Protein AF-A0A098EC95-F1 (afdb_monomer_lite)

Radius of gyration: 36.93 Å; chains: 1; bounding box: 69×88×106 Å

InterPro domains:
  IPR003674 Oligosaccharyl transferase, STT3 subunit [PTHR13872] (45-194)
  IPR017937 Thioredoxin, conserved site [PS00194] (518-536)
  IPR036249 Thioredoxin-like superfamily [SSF52833] (517-605)
  IPR054479 AglB-like, core domain [PF22627] (125-190)

Secondary structure (DSSP, 8-state):
-HHHHHS-TTSSTTTHHHHHHHHHHHHHTT--GGGGSSTHHHHHHHHHHHHHHHS---B--EEEEE-TTS-EEEEE-S-B--HHHHHHHHTTS--S---TTS--THHHHHHHHHHHHHHS-TT-EEEE-GGGHHHIIIII---BS--TTT--HHHHHHHHHHHHT--SHHHHHHHHHHSTTEEEEEEETTHHHHHHHHHHHHHS-GGGTT-HHHHHHHH-TT-GGG---EEEEEEEEEEEEEE-TTSSEEEEEEEEEEEEPPPBTTBS--EEEEEEEEEE-S---TTS--GGG--EEEEEEEEEEEEEPTTSSEEEEEEEEHHHHHHHH-EEEE-SS-HHHHHHHHHHT--SSSGGGSGGGTEEEEEEGGGTTSHHHHHHHSTTHHHHHHTT---SHHHH-GGGT-SSEEEEE--STTSEEEEEE----SSGGGS-TTTEEE-TTS-EEEPBPTTSB-SSGGGBTTS-EETTEE-SSPPBPTTSB-SSGGGBTTS-EETTEE-SS-HHHHTT--TTPEEEEE-SS-HHHHHHHHHHHHHHHTT--EEEEETTT-HHHHHHHHHHSTTT--TTS-S-EEEETTT--EEES--S-HHHHHHHHHHHHHHTT-

Structure (mmCIF, N/CA/C/O backbone):
data_AF-A0A098EC95-F1
#
_entry.id   AF-A0A098EC95-F1
#
loop_
_atom_site.group_PDB
_atom_site.id
_atom_site.type_symbol
_atom_site.label_atom_id
_atom_site.label_alt_id
_atom_site.label_comp_id
_atom_site.label_asym_id
_atom_site.label_entity_id
_atom_site.label_seq_id
_atom_site.pdbx_PDB_ins_code
_atom_site.Cartn_x
_atom_site.Cartn_y
_atom_site.Cartn_z
_atom_site.occupancy
_atom_site.B_iso_or_equiv
_atom_site.auth_seq_id
_atom_site.auth_comp_id
_atom_site.auth_asym_id
_atom_site.auth_atom_id
_atom_site.pdbx_PDB_model_num
ATOM 1 N N . MET A 1 1 ? 3.283 31.374 1.671 1.00 26.42 1 MET A N 1
ATOM 2 C CA . MET A 1 1 ? 4.124 32.404 1.015 1.00 26.42 1 MET A CA 1
ATOM 3 C C . MET A 1 1 ? 5.345 31.798 0.310 1.00 26.42 1 MET A C 1
ATOM 5 O O . MET A 1 1 ? 5.615 32.194 -0.808 1.00 26.42 1 MET A O 1
ATOM 9 N N . TRP A 1 2 ? 6.031 30.788 0.863 1.00 29.95 2 TRP A N 1
ATOM 10 C CA . TRP A 1 2 ? 7.160 30.114 0.185 1.00 29.95 2 TRP A CA 1
ATOM 11 C C . TRP A 1 2 ? 6.763 29.289 -1.063 1.00 29.95 2 TRP A C 1
ATOM 13 O O . TRP A 1 2 ? 7.440 29.357 -2.087 1.00 29.95 2 TRP A O 1
ATOM 23 N N . ALA A 1 3 ? 5.600 28.622 -1.044 1.00 30.02 3 ALA A N 1
ATOM 24 C CA . ALA A 1 3 ? 5.023 27.958 -2.227 1.00 30.02 3 ALA A CA 1
ATOM 25 C C . ALA A 1 3 ? 4.704 28.930 -3.387 1.00 30.02 3 ALA A C 1
ATOM 27 O O . ALA A 1 3 ? 4.699 28.532 -4.543 1.00 30.02 3 ALA A O 1
ATOM 28 N N . TYR A 1 4 ? 4.495 30.217 -3.089 1.00 31.95 4 TYR A N 1
ATOM 29 C CA . TYR A 1 4 ? 4.236 31.261 -4.088 1.00 31.95 4 TYR A CA 1
ATOM 30 C C . TYR A 1 4 ? 5.514 31.705 -4.822 1.00 31.95 4 TYR A C 1
ATOM 32 O O . TYR A 1 4 ? 5.440 32.154 -5.959 1.00 31.95 4 TYR A O 1
ATOM 40 N N . TYR A 1 5 ? 6.690 31.552 -4.200 1.00 30.53 5 TYR A N 1
ATOM 41 C CA . TYR A 1 5 ? 7.969 32.013 -4.756 1.00 30.53 5 TYR A CA 1
ATOM 42 C C . TYR A 1 5 ? 8.758 30.937 -5.521 1.00 30.53 5 TYR A C 1
ATOM 44 O O . TYR A 1 5 ? 9.648 31.290 -6.290 1.00 30.53 5 TYR A O 1
ATOM 52 N N . ASN A 1 6 ? 8.452 29.646 -5.330 1.00 33.78 6 ASN A N 1
ATOM 53 C CA . ASN A 1 6 ? 9.268 28.538 -5.857 1.00 33.78 6 ASN A CA 1
ATOM 54 C C . ASN A 1 6 ? 8.557 27.599 -6.849 1.00 33.78 6 ASN A C 1
ATOM 56 O O . ASN A 1 6 ? 9.193 26.688 -7.389 1.00 33.78 6 ASN A O 1
ATOM 60 N N . VAL A 1 7 ? 7.276 27.838 -7.140 1.00 32.69 7 VAL A N 1
ATOM 61 C CA . VAL A 1 7 ? 6.620 27.335 -8.359 1.00 32.69 7 VAL A CA 1
ATOM 62 C C . VAL A 1 7 ? 7.178 28.148 -9.541 1.00 32.69 7 VAL A C 1
ATOM 64 O O . VAL A 1 7 ? 7.424 29.345 -9.368 1.00 32.69 7 VAL A O 1
ATOM 67 N N . PRO A 1 8 ? 7.436 27.557 -10.728 1.00 27.61 8 PRO A N 1
ATOM 68 C CA . PRO A 1 8 ? 7.891 28.312 -11.896 1.00 27.61 8 PRO A CA 1
ATOM 69 C C . PRO A 1 8 ? 7.019 29.559 -12.082 1.00 27.61 8 PRO A C 1
ATOM 71 O O . PRO A 1 8 ? 5.799 29.449 -11.984 1.00 27.61 8 PRO A O 1
ATOM 74 N N . GLN A 1 9 ? 7.625 30.724 -12.348 1.00 28.77 9 GLN A N 1
ATOM 75 C CA . GLN A 1 9 ? 6.986 32.058 -12.381 1.00 28.77 9 GLN A CA 1
ATOM 76 C C . GLN A 1 9 ? 5.722 32.196 -13.266 1.00 28.77 9 GLN A C 1
ATOM 78 O O . GLN A 1 9 ? 5.106 33.252 -13.279 1.00 28.77 9 GLN A O 1
ATOM 83 N N . ARG A 1 10 ? 5.290 31.141 -13.966 1.00 30.95 10 ARG A N 1
ATOM 84 C CA . ARG A 1 10 ? 4.008 31.048 -14.679 1.00 30.95 10 ARG A CA 1
ATOM 85 C C . ARG A 1 10 ? 2.817 30.613 -13.806 1.00 30.95 10 ARG A C 1
ATOM 87 O O . ARG A 1 10 ? 1.692 30.690 -14.272 1.00 30.95 10 ARG A O 1
ATOM 94 N N . GLY A 1 11 ? 3.038 30.188 -12.557 1.00 33.16 11 GLY A N 1
ATOM 95 C CA . GLY A 1 11 ? 1.966 29.789 -11.628 1.00 33.16 11 GLY A CA 1
ATOM 96 C C . GLY A 1 11 ? 1.298 30.936 -10.855 1.00 33.16 11 GLY A C 1
ATOM 97 O O . GLY A 1 11 ? 0.284 30.718 -10.193 1.00 33.16 11 GLY A O 1
ATOM 98 N N . VAL A 1 12 ? 1.846 32.154 -10.922 1.00 31.39 12 VAL A N 1
ATOM 99 C CA . VAL A 1 12 ? 1.314 33.329 -10.204 1.00 31.39 12 VAL A CA 1
ATOM 100 C C . VAL A 1 12 ? 0.078 33.911 -10.904 1.00 31.39 12 VAL A C 1
ATOM 102 O O . VAL A 1 12 ? -0.854 34.350 -10.229 1.00 31.39 12 VAL A O 1
ATOM 105 N N . ASP A 1 13 ? -0.001 33.813 -12.233 1.00 33.66 13 ASP A N 1
ATOM 106 C CA . ASP A 1 13 ? -1.137 34.328 -13.011 1.00 33.66 13 ASP A CA 1
ATOM 107 C C . ASP A 1 13 ? -2.434 33.524 -12.776 1.00 33.66 13 ASP A C 1
ATOM 109 O O . ASP A 1 13 ? -3.543 34.038 -12.917 1.00 33.66 13 ASP A O 1
ATOM 113 N N . SER A 1 14 ? -2.306 32.267 -12.346 1.00 39.53 14 SER A N 1
ATOM 114 C CA . SER A 1 14 ? -3.393 31.287 -12.219 1.00 39.53 14 SER A CA 1
ATOM 115 C C . SER A 1 14 ? -4.128 31.284 -10.871 1.00 39.53 14 SER A C 1
ATOM 117 O O . SER A 1 14 ? -5.242 30.764 -10.800 1.00 39.53 14 SER A O 1
ATOM 119 N N . VAL A 1 15 ? -3.557 31.883 -9.816 1.00 35.09 15 VAL A N 1
ATOM 120 C CA . VAL A 1 15 ? -4.197 32.013 -8.483 1.00 35.09 15 VAL A CA 1
ATOM 121 C C . VAL A 1 15 ? -5.006 33.315 -8.376 1.00 35.09 15 VAL A C 1
ATOM 123 O O . VAL A 1 15 ? -5.907 33.443 -7.542 1.00 35.09 15 VAL A O 1
ATOM 126 N N . LEU A 1 16 ? -4.737 34.272 -9.270 1.00 38.00 16 LEU A N 1
ATOM 127 C CA . LEU A 1 16 ? -5.407 35.569 -9.300 1.00 38.00 16 LEU A CA 1
ATOM 128 C C . LEU A 1 16 ? -6.919 35.445 -9.485 1.00 38.00 16 LEU A C 1
ATOM 130 O O . LEU A 1 16 ? -7.632 36.230 -8.884 1.00 38.00 16 LEU A O 1
ATOM 134 N N . GLY A 1 17 ? -7.432 34.461 -10.231 1.00 39.81 17 GLY A N 1
ATOM 135 C CA . GLY A 1 17 ? -8.877 34.313 -10.462 1.00 39.81 17 GLY A CA 1
ATOM 136 C C . GLY A 1 17 ? -9.678 33.963 -9.200 1.00 39.81 17 GLY A C 1
ATOM 137 O O . GLY A 1 17 ? -10.687 34.602 -8.905 1.00 39.81 17 GLY A O 1
ATOM 138 N N . ILE A 1 18 ? -9.202 32.989 -8.417 1.00 44.09 18 ILE A N 1
ATOM 139 C CA . ILE A 1 18 ? -9.863 32.533 -7.179 1.00 44.09 18 ILE A CA 1
ATOM 140 C C . ILE A 1 18 ? -9.638 33.540 -6.046 1.00 44.09 18 ILE A C 1
ATOM 142 O O . ILE A 1 18 ? -10.574 33.862 -5.314 1.00 44.09 18 ILE A O 1
ATOM 146 N N . ILE A 1 19 ? -8.426 34.101 -5.939 1.00 42.84 19 ILE A N 1
ATOM 147 C CA . ILE A 1 19 ? -8.135 35.182 -4.988 1.00 42.84 19 ILE A CA 1
ATOM 148 C C . ILE A 1 19 ? -8.946 36.432 -5.338 1.00 42.84 19 ILE A C 1
ATOM 150 O O . ILE A 1 19 ? -9.487 37.055 -4.432 1.00 42.84 19 ILE A O 1
ATOM 154 N N . ALA A 1 20 ? -9.094 36.782 -6.619 1.00 42.34 20 ALA A N 1
ATOM 155 C CA . ALA A 1 20 ? -9.920 37.910 -7.040 1.00 42.34 20 ALA A CA 1
ATOM 156 C C . ALA A 1 20 ? -11.394 37.670 -6.717 1.00 42.34 20 ALA A C 1
ATOM 158 O O . ALA A 1 20 ? -12.030 38.579 -6.200 1.00 42.34 20 ALA A O 1
ATOM 159 N N . LEU A 1 21 ? -11.941 36.469 -6.932 1.00 45.75 21 LEU A N 1
ATOM 160 C CA . LEU A 1 21 ? -13.324 36.138 -6.560 1.00 45.75 21 LEU A CA 1
ATOM 161 C C . LEU A 1 21 ? -13.548 36.197 -5.043 1.00 45.75 21 LEU A C 1
ATOM 163 O O . LEU A 1 21 ? -14.474 36.868 -4.588 1.00 45.75 21 LEU A O 1
ATOM 167 N N . GLY A 1 22 ? -12.669 35.571 -4.254 1.00 43.62 22 GLY A N 1
ATOM 168 C CA . GLY A 1 22 ? -12.739 35.605 -2.790 1.00 43.62 22 GLY A CA 1
ATOM 169 C C . GLY A 1 22 ? -12.563 37.016 -2.218 1.00 43.62 22 GLY A C 1
ATOM 170 O O . GLY A 1 22 ? -13.335 37.438 -1.356 1.00 43.62 22 GLY A O 1
ATOM 171 N N . ALA A 1 23 ? -11.608 37.786 -2.747 1.00 45.22 23 ALA A N 1
ATOM 172 C CA . ALA A 1 23 ? -11.392 39.182 -2.373 1.00 45.22 23 ALA A CA 1
ATOM 173 C C . ALA A 1 23 ? -12.564 40.077 -2.797 1.00 45.22 23 ALA A C 1
ATOM 175 O O . ALA A 1 23 ? -12.929 40.979 -2.049 1.00 45.22 23 ALA A O 1
ATOM 176 N N . THR A 1 24 ? -13.190 39.814 -3.948 1.00 47.09 24 THR A N 1
ATOM 177 C CA . THR A 1 24 ? -14.351 40.569 -4.444 1.00 47.09 24 THR A CA 1
ATOM 178 C C . THR A 1 24 ? -15.579 40.329 -3.572 1.00 47.09 24 THR A C 1
ATOM 180 O O . THR A 1 24 ? -16.231 41.290 -3.174 1.00 47.09 24 THR A O 1
ATOM 183 N N . ILE A 1 25 ? -15.862 39.080 -3.189 1.00 48.62 25 ILE A N 1
ATOM 184 C CA . ILE A 1 25 ? -16.968 38.748 -2.274 1.00 48.62 25 ILE A CA 1
ATOM 185 C C . ILE A 1 25 ? -16.727 39.368 -0.888 1.00 48.62 25 ILE A C 1
ATOM 187 O O . ILE A 1 25 ? -17.631 39.989 -0.326 1.00 48.62 25 ILE A O 1
ATOM 191 N N . GLY A 1 26 ? -15.497 39.275 -0.366 1.00 46.22 26 GLY A N 1
ATOM 192 C CA . GLY A 1 26 ? -15.115 39.891 0.909 1.00 46.22 26 GLY A CA 1
ATOM 193 C C . GLY A 1 26 ? -15.191 41.423 0.900 1.00 46.22 26 GLY A C 1
ATOM 194 O O . GLY A 1 26 ? -15.634 42.024 1.877 1.00 46.22 26 GLY A O 1
ATOM 195 N N . LEU A 1 27 ? -14.822 42.065 -0.213 1.00 47.09 27 LEU A N 1
ATOM 196 C CA . LEU A 1 27 ? -14.949 43.513 -0.398 1.00 47.09 27 LEU A CA 1
ATOM 197 C C . LEU A 1 27 ? -16.414 43.946 -0.518 1.00 47.09 27 LEU A C 1
ATOM 199 O O . LEU A 1 27 ? -16.796 44.918 0.125 1.00 47.09 27 LEU A O 1
ATOM 203 N N . ILE A 1 28 ? -17.250 43.227 -1.274 1.00 50.59 28 ILE A N 1
ATOM 204 C CA . ILE A 1 28 ? -18.681 43.545 -1.431 1.00 50.59 28 ILE A CA 1
ATOM 205 C C . ILE A 1 28 ? -19.426 43.445 -0.094 1.00 50.59 28 ILE A C 1
ATOM 207 O O . ILE A 1 28 ? -20.236 44.317 0.216 1.00 50.59 28 ILE A O 1
ATOM 211 N N . ALA A 1 29 ? -19.110 42.443 0.732 1.00 50.59 29 ALA A N 1
ATOM 212 C CA . ALA A 1 29 ? -19.713 42.281 2.056 1.00 50.59 29 ALA A CA 1
ATOM 213 C C . ALA A 1 29 ? -19.315 43.388 3.062 1.00 50.59 29 ALA A C 1
ATOM 215 O O . ALA A 1 29 ? -19.989 43.556 4.077 1.00 50.59 29 ALA A O 1
ATOM 216 N N . GLY A 1 30 ? -18.244 44.150 2.794 1.00 46.75 30 GLY A N 1
ATOM 217 C CA . GLY A 1 30 ? -17.669 45.144 3.712 1.00 46.75 30 GLY A CA 1
ATOM 218 C C . GLY A 1 30 ? -17.781 46.620 3.291 1.00 46.75 30 GLY A C 1
ATOM 219 O O . GLY A 1 30 ? -17.224 47.483 3.975 1.00 46.75 30 GLY A O 1
ATOM 220 N N . ILE A 1 31 ? -18.447 46.959 2.178 1.00 53.03 31 ILE A N 1
ATOM 221 C CA . ILE A 1 31 ? -18.507 48.348 1.674 1.00 53.03 31 ILE A CA 1
ATOM 222 C C . ILE A 1 31 ? -19.542 49.196 2.437 1.00 53.03 31 ILE A C 1
ATOM 224 O O . ILE A 1 31 ? -20.735 48.914 2.426 1.00 53.03 31 ILE A O 1
ATOM 228 N N . ASN A 1 32 ? -19.092 50.320 3.011 1.00 56.31 32 ASN A N 1
ATOM 229 C CA . ASN A 1 32 ? -19.940 51.373 3.587 1.00 56.31 32 ASN A CA 1
ATOM 230 C C . ASN A 1 32 ? -19.911 52.657 2.734 1.00 56.31 32 ASN A C 1
ATOM 232 O O . ASN A 1 32 ? -18.947 52.920 2.019 1.00 56.31 32 ASN A O 1
ATOM 236 N N . ARG A 1 33 ? -20.938 53.518 2.856 1.00 51.50 33 ARG A N 1
ATOM 237 C CA . ARG A 1 33 ? -21.135 54.753 2.049 1.00 51.50 33 ARG A CA 1
ATOM 238 C C . ARG A 1 33 ? -19.922 55.701 1.955 1.00 51.50 33 ARG A C 1
ATOM 240 O O . ARG A 1 33 ? -19.816 56.438 0.983 1.00 51.50 33 ARG A O 1
ATOM 247 N N . LYS A 1 34 ? -18.998 55.691 2.927 1.00 52.47 34 LYS A N 1
ATOM 248 C CA . LYS A 1 34 ? -17.758 56.500 2.897 1.00 52.47 34 LYS A CA 1
ATOM 249 C C . LYS A 1 34 ? -16.693 55.973 1.922 1.00 52.47 34 LYS A C 1
ATOM 251 O O . LYS A 1 34 ? -15.806 56.734 1.551 1.00 52.47 34 LYS A O 1
ATOM 256 N N . SER A 1 35 ? -16.782 54.715 1.491 1.00 49.22 35 SER A N 1
ATOM 257 C CA . SER A 1 35 ? -15.835 54.076 0.566 1.00 49.22 35 SER A CA 1
ATOM 258 C C . SER A 1 35 ? -16.021 54.510 -0.896 1.00 49.22 35 SER A C 1
ATOM 260 O O . SER A 1 35 ? -15.177 54.209 -1.733 1.00 49.22 35 SER A O 1
ATOM 262 N N . LEU A 1 36 ? -17.112 55.223 -1.200 1.00 52.41 36 LEU A N 1
ATOM 263 C CA . LEU A 1 36 ? -17.550 55.586 -2.552 1.00 52.41 36 LEU A CA 1
ATOM 264 C C . LEU A 1 36 ? -17.310 57.064 -2.906 1.00 52.41 36 LEU A C 1
ATOM 266 O O . LEU A 1 36 ? -17.994 57.585 -3.776 1.00 52.41 36 LEU A O 1
ATOM 270 N N . ASN A 1 37 ? -16.361 57.752 -2.259 1.00 49.75 37 ASN A N 1
ATOM 271 C CA . ASN A 1 37 ? -15.982 59.124 -2.625 1.00 49.75 37 ASN A CA 1
ATOM 272 C C . ASN A 1 37 ? -14.479 59.233 -2.932 1.00 49.75 37 ASN A C 1
ATOM 274 O O . ASN A 1 37 ? -13.634 58.857 -2.119 1.00 49.75 37 ASN A O 1
ATOM 278 N N . GLY A 1 38 ? -14.157 59.799 -4.100 1.00 52.62 38 GLY A N 1
ATOM 279 C CA . GLY A 1 38 ? -12.793 60.086 -4.563 1.00 52.62 38 GLY A CA 1
ATOM 280 C C . GLY A 1 38 ? -12.175 59.014 -5.473 1.00 52.62 38 GLY A C 1
ATOM 281 O O . GLY A 1 38 ? -12.795 57.997 -5.776 1.00 52.62 38 GLY A O 1
ATOM 282 N N . LEU A 1 39 ? -10.917 59.242 -5.886 1.00 45.75 39 LEU A N 1
ATOM 283 C CA . LEU A 1 39 ? -10.128 58.446 -6.855 1.00 45.75 39 LEU A CA 1
ATOM 284 C C . LEU A 1 39 ? -10.069 56.922 -6.573 1.00 45.75 39 LEU A C 1
ATOM 286 O O . LEU A 1 39 ? -9.664 56.149 -7.436 1.00 45.75 39 LEU A O 1
ATOM 290 N N . ARG A 1 40 ? -10.497 56.477 -5.382 1.00 42.56 40 ARG A N 1
ATOM 291 C CA . ARG A 1 40 ? -10.625 55.067 -4.974 1.00 42.56 40 ARG A CA 1
ATOM 292 C C . ARG A 1 40 ? -11.797 54.330 -5.641 1.00 42.56 40 ARG A C 1
ATOM 294 O O . ARG A 1 40 ? -11.724 53.114 -5.771 1.00 42.56 40 ARG A O 1
ATOM 301 N N . ILE A 1 41 ? -12.811 55.047 -6.137 1.00 53.69 41 ILE A N 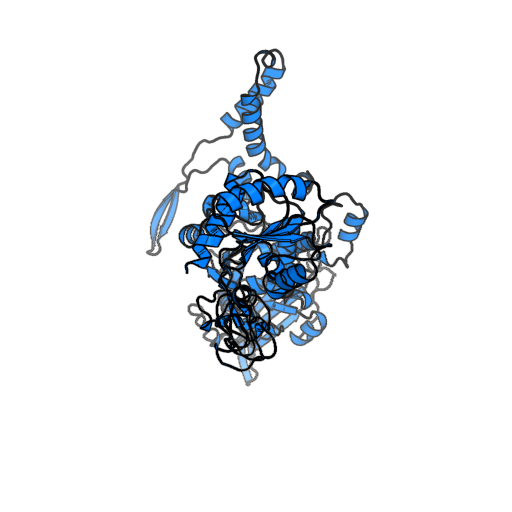1
ATOM 302 C CA . ILE A 1 41 ? -13.944 54.472 -6.891 1.00 53.69 41 ILE A CA 1
ATOM 303 C C . ILE A 1 41 ? -13.461 53.762 -8.162 1.00 53.69 41 ILE A C 1
ATOM 305 O O . ILE A 1 41 ? -13.957 52.691 -8.495 1.00 53.69 41 ILE A O 1
ATOM 309 N N . ILE A 1 42 ? -12.457 54.319 -8.847 1.00 50.81 42 ILE A N 1
ATOM 310 C CA . ILE A 1 42 ? -11.934 53.772 -10.108 1.00 50.81 42 ILE A CA 1
ATOM 311 C C . ILE A 1 42 ? -11.263 52.410 -9.870 1.00 50.81 42 ILE A C 1
ATOM 313 O O . ILE A 1 42 ? -11.473 51.481 -10.645 1.00 50.81 42 ILE A O 1
ATOM 317 N N . GLY A 1 43 ? -10.528 52.258 -8.762 1.00 49.38 43 GLY A N 1
ATOM 318 C CA . GLY A 1 43 ? -9.916 50.983 -8.374 1.00 49.38 43 GLY A CA 1
ATOM 319 C C . GLY A 1 43 ? -10.949 49.920 -7.989 1.00 49.38 43 GLY A C 1
ATOM 320 O O . GLY A 1 43 ? -10.831 48.772 -8.406 1.00 49.38 43 GLY A O 1
ATOM 321 N N . THR A 1 44 ? -12.001 50.299 -7.259 1.00 51.53 44 THR A N 1
ATOM 322 C CA . THR A 1 44 ? -13.087 49.374 -6.891 1.00 51.53 44 THR A CA 1
ATOM 323 C C . THR A 1 44 ? -13.915 48.950 -8.108 1.00 51.53 44 THR A C 1
ATOM 325 O O . THR A 1 44 ? -14.263 47.780 -8.228 1.00 51.53 44 THR A O 1
ATOM 328 N N . ILE A 1 45 ? -14.177 49.864 -9.048 1.00 54.25 45 ILE A N 1
ATOM 329 C CA . ILE A 1 45 ? -14.886 49.562 -10.299 1.00 54.25 45 ILE A CA 1
ATOM 330 C C . ILE A 1 45 ? -14.032 48.672 -11.216 1.00 54.25 45 ILE A C 1
ATOM 332 O O . ILE A 1 45 ? -14.556 47.709 -11.765 1.00 54.25 45 ILE A O 1
ATOM 336 N N . ALA A 1 46 ? -12.723 48.915 -11.337 1.00 52.81 46 ALA A N 1
ATOM 337 C CA . ALA A 1 46 ? -11.834 48.056 -12.125 1.00 52.81 46 ALA A CA 1
ATOM 338 C C . ALA A 1 46 ? -11.799 46.613 -11.586 1.00 52.81 46 ALA A C 1
ATOM 340 O O . ALA A 1 46 ? -11.930 45.669 -12.359 1.00 52.81 46 ALA A O 1
ATOM 341 N N . VAL A 1 47 ? -11.717 46.432 -10.263 1.00 52.72 47 VAL A N 1
ATOM 342 C CA . VAL A 1 47 ? -11.723 45.105 -9.617 1.00 52.72 47 VAL A CA 1
ATOM 343 C C . VAL A 1 47 ? -13.069 44.382 -9.770 1.00 52.72 47 VAL A C 1
ATOM 345 O O . VAL A 1 47 ? -13.083 43.164 -9.906 1.00 52.72 47 VAL A O 1
ATOM 348 N N . LEU A 1 48 ? -14.190 45.110 -9.816 1.00 51.62 48 LEU A N 1
ATOM 349 C CA . LEU A 1 48 ? -15.525 44.536 -10.043 1.00 51.62 48 LEU A CA 1
ATOM 350 C C . LEU A 1 48 ? -15.810 44.203 -11.518 1.00 51.62 48 LEU A C 1
ATOM 352 O O . LEU A 1 48 ? -16.578 43.286 -11.799 1.00 51.62 48 LEU A O 1
ATOM 356 N N . ILE A 1 49 ? -15.205 44.932 -12.461 1.00 52.56 49 ILE A N 1
ATOM 357 C CA . ILE A 1 49 ? -15.424 44.766 -13.906 1.00 52.56 49 ILE A CA 1
ATOM 358 C C . ILE A 1 49 ? -14.550 43.649 -14.498 1.00 52.56 49 ILE A C 1
ATOM 360 O O . ILE A 1 49 ? -14.984 42.961 -15.419 1.00 52.56 49 ILE A O 1
ATOM 364 N N . ILE A 1 50 ? -13.353 43.409 -13.956 1.00 51.50 50 ILE A N 1
ATOM 365 C CA . ILE A 1 50 ? -12.444 42.360 -14.452 1.00 51.50 50 ILE A CA 1
ATOM 366 C C . ILE A 1 50 ? -13.095 40.956 -14.438 1.00 51.50 50 ILE A C 1
ATOM 368 O O . ILE A 1 50 ? -13.030 40.286 -15.465 1.00 51.50 50 ILE A O 1
ATOM 372 N N . PRO A 1 51 ? -13.812 40.507 -13.386 1.00 46.75 51 PRO A N 1
ATOM 373 C CA . PRO A 1 51 ? -14.530 39.228 -13.409 1.00 46.75 51 PRO A CA 1
ATOM 374 C C . PRO A 1 51 ? -15.664 39.170 -14.447 1.00 46.75 51 PRO A C 1
ATOM 376 O O . PRO A 1 51 ? -15.909 38.112 -15.020 1.00 46.75 51 PRO A O 1
ATOM 379 N N . LEU A 1 52 ? -16.330 40.301 -14.714 1.00 45.75 52 LEU A N 1
ATOM 380 C CA . LEU A 1 52 ? -17.458 40.411 -15.653 1.00 45.75 52 LEU A CA 1
ATOM 381 C C . LEU A 1 52 ? -17.035 40.349 -17.130 1.00 45.75 52 LEU A C 1
ATOM 383 O O . LEU A 1 52 ? -17.841 39.955 -17.965 1.00 45.75 52 LEU A O 1
ATOM 387 N N . PHE A 1 53 ? -15.788 40.708 -17.455 1.00 47.41 53 PHE A N 1
ATOM 388 C CA . PHE A 1 53 ? -15.241 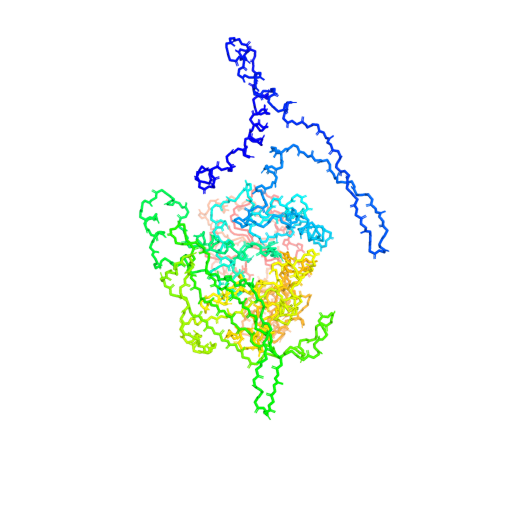40.606 -18.817 1.00 47.41 53 PHE A CA 1
ATOM 389 C C . PHE A 1 53 ? -14.339 39.374 -19.031 1.00 47.41 53 PHE A C 1
ATOM 391 O O . PHE A 1 53 ? -13.971 39.081 -20.168 1.00 47.41 53 PHE A O 1
ATOM 398 N N . VAL A 1 54 ? -13.996 38.633 -17.966 1.00 44.78 54 VAL A N 1
ATOM 399 C CA . VAL A 1 54 ? -13.099 37.454 -18.004 1.00 44.78 54 VAL A CA 1
ATOM 400 C C . VAL A 1 54 ? -13.858 36.107 -17.931 1.00 44.78 54 VAL A C 1
ATOM 402 O O . VAL A 1 54 ? -13.250 35.048 -18.094 1.00 44.78 54 VAL A O 1
ATOM 405 N N . PHE A 1 55 ? -15.192 36.109 -17.809 1.00 46.75 55 PHE A N 1
ATOM 406 C CA . PHE A 1 55 ? -16.051 34.909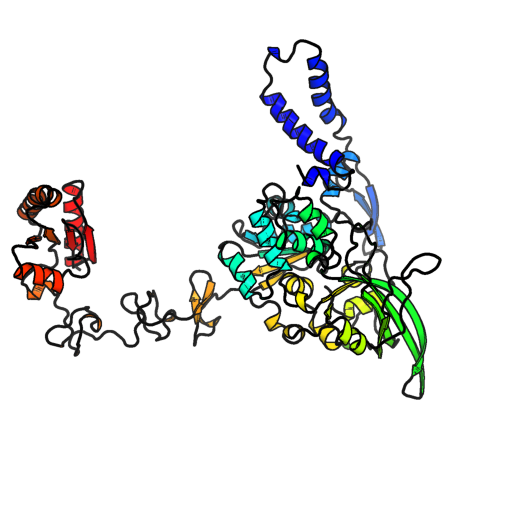 -17.847 1.00 46.75 55 PHE A CA 1
ATOM 407 C C . PHE A 1 55 ? -17.217 35.041 -18.850 1.00 46.75 55 PHE A C 1
ATOM 409 O O . PHE A 1 55 ? -17.769 36.125 -18.997 1.00 46.75 55 PHE A O 1
ATOM 416 N N . PRO A 1 56 ? -17.641 33.953 -19.521 1.00 48.25 56 PRO A N 1
ATOM 417 C CA . PRO A 1 56 ? -17.092 33.497 -20.787 1.00 48.25 56 PRO A CA 1
ATOM 418 C C . PRO A 1 56 ? -18.109 33.669 -21.928 1.00 48.25 56 PRO A C 1
ATOM 420 O O . PRO A 1 56 ? -19.311 33.462 -21.758 1.00 48.25 56 PRO A O 1
ATOM 423 N N . PHE A 1 57 ? -17.621 33.906 -23.143 1.00 38.75 57 PHE A N 1
ATOM 424 C CA . PHE A 1 57 ? -18.339 33.380 -24.298 1.00 38.75 57 PHE A CA 1
ATOM 425 C C . PHE A 1 57 ? -18.158 31.858 -24.283 1.00 38.75 57 PHE A C 1
ATOM 427 O O . PHE A 1 57 ? -17.049 31.357 -24.454 1.00 38.75 57 PHE A O 1
ATOM 434 N N . VAL A 1 58 ? -19.240 31.133 -24.008 1.00 44.09 58 VAL A N 1
ATOM 435 C CA . VAL A 1 58 ? -19.304 29.677 -24.156 1.00 44.09 58 VAL A CA 1
ATOM 436 C C . VAL A 1 58 ? -19.324 29.366 -25.647 1.00 44.09 58 VAL A C 1
ATOM 438 O O . VAL A 1 58 ? -20.291 29.698 -26.331 1.00 44.09 58 VAL A O 1
ATOM 441 N N . PHE A 1 59 ? -18.277 28.719 -26.153 1.00 41.88 59 PHE A N 1
ATOM 442 C CA . PHE A 1 59 ? -18.294 28.144 -27.494 1.00 41.88 59 PHE A CA 1
ATOM 443 C C . PHE A 1 59 ? -18.317 26.620 -27.383 1.00 41.88 59 PHE A C 1
ATOM 445 O O . PHE A 1 59 ? -17.466 26.020 -26.723 1.00 41.88 59 PHE A O 1
ATOM 452 N N . ASN A 1 60 ? -19.301 25.998 -28.030 1.00 42.28 60 ASN A N 1
ATOM 453 C CA . ASN A 1 60 ? -19.327 24.552 -28.214 1.00 42.28 60 ASN A CA 1
ATOM 454 C C . ASN A 1 60 ? -18.340 24.202 -29.327 1.00 42.28 60 ASN A C 1
ATOM 456 O O . ASN A 1 60 ? -18.494 24.665 -30.458 1.00 42.28 60 ASN A O 1
ATOM 460 N N . ILE A 1 61 ? -17.331 23.392 -29.010 1.00 43.56 61 ILE A N 1
ATOM 461 C CA . ILE A 1 61 ? -16.418 22.850 -30.015 1.00 43.56 61 ILE A CA 1
ATOM 462 C C . ILE A 1 61 ? -16.949 21.476 -30.415 1.00 43.56 61 ILE A C 1
ATOM 464 O O . ILE A 1 61 ? -16.940 20.531 -29.624 1.00 43.56 61 ILE A O 1
ATOM 468 N N . THR A 1 62 ? -17.426 21.384 -31.652 1.00 44.22 62 THR A N 1
ATOM 469 C CA . THR A 1 62 ? -17.796 20.123 -32.302 1.00 44.22 62 THR A CA 1
ATOM 470 C C . THR A 1 62 ? -16.640 19.620 -33.149 1.00 44.22 62 THR A C 1
ATOM 472 O O . THR A 1 62 ? -16.127 20.358 -33.990 1.00 44.22 62 THR A O 1
ATOM 475 N N . TYR A 1 63 ? -16.271 18.353 -32.978 1.00 50.38 63 TYR A N 1
ATOM 476 C CA . TYR A 1 63 ? -15.344 17.666 -33.874 1.00 50.38 63 TYR A CA 1
ATOM 477 C C . TYR A 1 63 ? -15.901 16.299 -34.274 1.00 50.38 63 TYR A C 1
ATOM 479 O O . TYR A 1 63 ? -16.675 15.679 -33.544 1.00 50.38 63 TYR A O 1
ATOM 487 N N . ALA A 1 64 ? -15.538 15.843 -35.469 1.00 50.00 64 ALA A N 1
ATOM 488 C CA . ALA A 1 64 ? -15.964 14.551 -35.988 1.00 50.00 64 ALA A CA 1
ATOM 489 C C . ALA A 1 64 ? -14.940 13.468 -35.619 1.00 50.00 64 ALA A C 1
ATOM 491 O O . ALA A 1 64 ? -13.740 13.666 -35.795 1.00 50.00 64 ALA A O 1
ATOM 492 N N . SER A 1 65 ? -15.418 12.324 -35.137 1.00 56.03 65 SER A N 1
ATOM 493 C CA . SER A 1 65 ? -14.644 11.086 -35.006 1.00 56.03 65 SER A CA 1
ATOM 494 C C . SER A 1 65 ? -15.385 9.939 -35.694 1.00 56.03 65 SER A C 1
ATOM 496 O O . SER A 1 65 ? -16.517 10.105 -36.135 1.00 56.03 65 SER A O 1
ATOM 498 N N . THR A 1 66 ? -14.772 8.766 -35.797 1.00 56.81 66 THR A N 1
ATOM 499 C CA . THR A 1 66 ? -15.445 7.528 -36.223 1.00 56.81 66 THR A CA 1
ATOM 500 C C . THR A 1 66 ? -15.631 6.605 -35.027 1.00 56.81 66 THR A C 1
ATOM 502 O O . THR A 1 66 ? -14.719 6.482 -34.210 1.00 56.81 66 THR A O 1
ATOM 505 N N . ASP A 1 67 ? -16.803 5.986 -34.897 1.00 55.31 67 ASP A N 1
ATOM 506 C CA . ASP A 1 67 ? -17.043 4.973 -33.868 1.00 55.31 67 ASP A CA 1
ATOM 507 C C . ASP A 1 67 ? -16.302 3.658 -34.176 1.00 55.31 67 ASP A C 1
ATOM 509 O O . ASP A 1 67 ? -15.689 3.493 -35.233 1.00 55.31 67 ASP A O 1
ATOM 513 N N . ALA A 1 68 ? -16.372 2.699 -33.250 1.00 39.84 68 ALA A N 1
ATOM 514 C CA . ALA A 1 68 ? -15.713 1.396 -33.371 1.00 39.84 68 ALA A CA 1
ATOM 515 C C . ALA A 1 68 ? -16.177 0.559 -34.586 1.00 39.84 68 ALA A C 1
ATOM 517 O O . ALA A 1 68 ? -15.537 -0.436 -34.916 1.00 39.84 68 ALA A O 1
ATOM 518 N N . SER A 1 69 ? -17.262 0.952 -35.265 1.00 44.97 69 SER A N 1
ATOM 519 C CA . SER A 1 69 ? -17.752 0.330 -36.503 1.00 44.97 69 SER A CA 1
ATOM 520 C C . SER A 1 69 ? -17.343 1.089 -37.776 1.00 44.97 69 SER A C 1
ATOM 522 O O . SER A 1 69 ? -17.704 0.687 -38.881 1.00 44.97 69 SER A O 1
ATOM 524 N N . GLY A 1 70 ? -16.577 2.177 -37.637 1.00 51.22 70 GLY A N 1
ATOM 525 C CA . GLY A 1 70 ? -16.106 3.012 -38.741 1.00 51.22 70 GLY A CA 1
ATOM 526 C C . GLY A 1 70 ? -17.111 4.068 -39.206 1.00 51.22 70 GLY A C 1
ATOM 527 O O . GLY A 1 70 ? -16.886 4.703 -40.238 1.00 51.22 70 GLY A O 1
ATOM 528 N N . LYS A 1 71 ? -18.215 4.289 -38.479 1.00 50.19 71 LYS A N 1
ATOM 529 C CA . LYS A 1 71 ? -19.226 5.284 -38.856 1.00 50.19 71 LYS A CA 1
ATOM 530 C C . LYS A 1 71 ? -18.876 6.655 -38.264 1.00 50.19 71 LYS A C 1
ATOM 532 O O . LYS A 1 71 ? -18.550 6.729 -37.080 1.00 50.19 71 LYS A O 1
ATOM 537 N N . PRO A 1 72 ? -18.927 7.752 -39.042 1.00 48.97 72 PRO A N 1
ATOM 538 C CA . PRO A 1 72 ? -18.621 9.079 -38.523 1.00 48.97 72 PRO A CA 1
ATOM 539 C C . PRO A 1 72 ? -19.701 9.556 -37.539 1.00 48.97 72 PRO A C 1
ATOM 541 O O . PRO A 1 72 ? -20.892 9.548 -37.849 1.00 48.97 72 PRO A O 1
ATOM 544 N N . VAL A 1 73 ? -19.261 9.996 -36.364 1.00 49.88 73 VAL A N 1
ATOM 545 C CA . VAL A 1 73 ? -20.048 10.558 -35.262 1.00 49.88 73 VAL A CA 1
ATOM 546 C C . VAL A 1 73 ? -19.473 11.918 -34.873 1.00 49.88 73 VAL A C 1
ATOM 548 O O . VAL A 1 73 ? -18.261 12.120 -34.825 1.00 49.88 73 VAL A O 1
ATOM 551 N N . THR A 1 74 ? -20.348 12.887 -34.620 1.00 44.88 74 THR A N 1
ATOM 552 C CA . THR A 1 74 ? -19.955 14.243 -34.218 1.00 44.88 74 THR A CA 1
ATOM 553 C C . THR A 1 74 ? -20.018 14.351 -32.700 1.00 44.88 74 THR A C 1
ATOM 555 O O . THR A 1 74 ? -21.089 14.184 -32.121 1.00 44.88 74 THR A O 1
ATOM 558 N N . ASN A 1 75 ? -18.884 14.631 -32.059 1.00 49.38 75 ASN A N 1
ATOM 559 C CA . ASN A 1 75 ? -18.802 14.809 -30.614 1.00 49.38 75 ASN A CA 1
ATOM 560 C C . ASN A 1 75 ? -18.810 16.297 -30.276 1.00 49.38 75 ASN A C 1
ATOM 562 O O . ASN A 1 75 ? -18.058 17.083 -30.857 1.00 49.38 75 ASN A O 1
ATOM 566 N N . THR A 1 76 ? -19.636 16.667 -29.304 1.00 42.16 76 THR A N 1
ATOM 567 C CA . THR A 1 76 ? -19.683 18.016 -28.737 1.00 42.16 76 THR A CA 1
ATOM 568 C C . THR A 1 76 ? -19.040 17.959 -27.359 1.00 42.16 76 THR A C 1
ATOM 570 O O . THR A 1 76 ? -19.571 17.302 -26.465 1.00 42.16 76 THR A O 1
ATOM 573 N N . LEU A 1 77 ? -17.892 18.614 -27.177 1.00 42.28 77 LEU A N 1
ATOM 574 C CA . LEU A 1 77 ? -17.306 18.761 -25.841 1.00 42.28 77 LEU A CA 1
ATOM 575 C C . LEU A 1 77 ? -18.111 19.782 -25.026 1.00 42.28 77 LEU A C 1
ATOM 577 O O . LEU A 1 77 ? -18.663 20.734 -25.582 1.00 42.28 77 LEU A O 1
ATOM 581 N N . LEU A 1 78 ? -18.156 19.583 -23.703 1.00 39.34 78 LEU A N 1
ATOM 582 C CA . LEU A 1 78 ? -18.658 20.574 -22.743 1.00 39.34 78 LEU A CA 1
ATOM 583 C C . LEU A 1 78 ? -17.976 21.948 -22.964 1.00 39.34 78 LEU A C 1
ATOM 585 O O . LEU A 1 78 ? -16.859 21.984 -23.483 1.00 39.34 78 LEU A O 1
ATOM 589 N N . PRO A 1 79 ? -18.625 23.068 -22.576 1.00 37.53 79 PRO A N 1
ATOM 590 C CA . PRO A 1 79 ? -18.201 24.436 -22.891 1.00 37.53 79 PRO A CA 1
ATOM 591 C C . PRO A 1 79 ? -16.692 24.679 -22.781 1.00 37.53 79 PRO A C 1
ATOM 593 O O . PRO A 1 79 ? -16.113 24.522 -21.707 1.00 37.53 79 PRO A O 1
ATOM 596 N N . TYR A 1 80 ? -16.058 25.121 -23.871 1.00 38.19 80 TYR A N 1
ATOM 597 C CA . TYR A 1 80 ? -14.665 25.561 -23.839 1.00 38.19 80 TYR A CA 1
ATOM 598 C C . TYR A 1 80 ? -14.580 26.903 -23.098 1.00 38.19 80 TYR A C 1
ATOM 600 O O . TYR A 1 80 ? -15.005 27.940 -23.613 1.00 38.19 80 TYR A O 1
ATOM 608 N N . PHE A 1 81 ? -14.066 26.889 -21.866 1.00 40.00 81 PHE A N 1
ATOM 609 C CA . PHE A 1 81 ? -13.786 28.106 -21.100 1.00 40.00 81 PHE A CA 1
ATOM 610 C C . PHE A 1 81 ? -12.510 28.779 -21.630 1.00 40.00 81 PHE A C 1
ATOM 612 O O . PHE A 1 81 ? -11.585 28.099 -22.073 1.00 40.00 81 PHE A O 1
ATOM 619 N N . SER A 1 82 ? -12.460 30.114 -21.602 1.00 37.97 82 SER A N 1
ATOM 620 C CA . SER A 1 82 ? -11.365 30.924 -22.160 1.00 37.97 82 SER A CA 1
ATOM 621 C C . SER A 1 82 ? -9.963 30.451 -21.707 1.00 37.97 82 SER A C 1
ATOM 623 O O . SER A 1 82 ? -9.832 29.836 -20.646 1.00 37.97 82 SER A O 1
ATOM 625 N N . PRO A 1 83 ? -8.885 30.752 -22.462 1.00 37.28 83 PRO A N 1
ATOM 626 C CA . PRO A 1 83 ? -7.529 30.262 -22.171 1.00 37.28 83 PRO A CA 1
ATOM 627 C C . PRO A 1 83 ? -7.033 30.562 -20.747 1.00 37.28 83 PRO A C 1
ATOM 629 O O . PRO A 1 83 ? -6.261 29.785 -20.195 1.00 37.28 83 PRO A O 1
ATOM 632 N N . LEU A 1 84 ? -7.523 31.648 -20.137 1.00 36.34 84 LEU A N 1
ATOM 633 C CA . LEU A 1 84 ? -7.208 32.041 -18.760 1.00 36.34 84 LEU A CA 1
ATOM 634 C C . LEU A 1 84 ? -7.860 31.119 -17.711 1.00 36.34 84 LEU A C 1
ATOM 636 O O . LEU A 1 84 ? -7.274 30.880 -16.658 1.00 36.34 84 LEU A O 1
ATOM 640 N N . TRP A 1 85 ? -9.030 30.548 -18.016 1.00 34.16 85 TRP A N 1
ATOM 641 C CA . TRP A 1 85 ? -9.698 29.530 -17.195 1.00 34.16 85 TRP A CA 1
ATOM 642 C C . TRP A 1 85 ? -9.115 28.131 -17.392 1.00 34.16 85 TRP A C 1
ATOM 644 O O . TRP A 1 85 ? -9.018 27.360 -16.432 1.00 34.16 85 TRP A O 1
ATOM 654 N N . HIS A 1 86 ? -8.664 27.822 -18.611 1.00 35.50 86 HIS A N 1
ATOM 655 C CA . HIS A 1 86 ? -7.898 26.605 -18.861 1.00 35.50 86 HIS A CA 1
ATOM 656 C C . HIS A 1 86 ? -6.629 26.598 -18.006 1.00 35.50 86 HIS A C 1
ATOM 658 O O . HIS A 1 86 ? -6.464 25.670 -17.235 1.00 35.50 86 HIS A O 1
ATOM 664 N N . SER A 1 87 ? -5.817 27.662 -17.984 1.00 34.78 87 SER A N 1
ATOM 665 C CA . SER A 1 87 ? -4.592 27.702 -17.161 1.00 34.78 87 SER A CA 1
ATOM 666 C C . SER A 1 87 ? -4.809 27.492 -15.652 1.00 34.78 87 SER A C 1
ATOM 668 O O . SER A 1 87 ? -3.979 26.856 -15.000 1.00 34.78 87 SER A O 1
ATOM 670 N N . SER A 1 88 ? -5.926 27.966 -15.089 1.00 34.06 88 SER A N 1
ATOM 671 C CA . SER A 1 88 ? -6.254 27.768 -13.667 1.00 34.06 88 SER A CA 1
ATOM 672 C C . SER A 1 88 ? -6.715 26.345 -13.341 1.00 34.06 88 SER A C 1
ATOM 674 O O . SER A 1 88 ? -6.508 25.885 -12.224 1.00 34.06 88 SER A O 1
ATOM 676 N N . THR A 1 89 ? -7.306 25.635 -14.305 1.00 35.88 89 THR A N 1
ATOM 677 C CA . THR A 1 89 ? -7.721 24.228 -14.152 1.00 35.88 89 THR A CA 1
ATOM 678 C C . THR A 1 89 ? -6.646 23.245 -14.630 1.00 35.88 89 THR A C 1
ATOM 680 O O . THR A 1 89 ? -6.583 22.119 -14.144 1.00 35.88 89 THR A O 1
ATOM 683 N N . THR A 1 90 ? -5.731 23.667 -15.509 1.00 35.16 90 THR A N 1
ATOM 684 C CA . THR A 1 90 ? -4.669 22.823 -16.076 1.00 35.16 90 THR A CA 1
ATOM 685 C C . THR A 1 90 ? -3.356 22.859 -15.293 1.00 35.16 90 THR A C 1
ATOM 687 O O . THR A 1 90 ? -2.558 21.941 -15.447 1.00 35.16 90 THR A O 1
ATOM 690 N N . MET A 1 91 ? -3.107 23.832 -14.406 1.00 33.56 91 MET A N 1
ATOM 691 C CA . MET A 1 91 ? -1.957 23.741 -13.481 1.00 33.56 91 MET A CA 1
ATOM 692 C C . MET A 1 91 ? -2.216 22.870 -12.241 1.00 33.56 91 MET A C 1
ATOM 694 O O . MET A 1 91 ? -1.258 22.482 -11.580 1.00 33.56 91 MET A O 1
ATOM 698 N N . LEU A 1 92 ? -3.462 22.445 -11.991 1.00 39.34 92 LEU A N 1
ATOM 699 C CA . LEU A 1 92 ? -3.741 21.277 -11.138 1.00 39.34 92 LEU A CA 1
ATOM 700 C C . LEU A 1 92 ? -3.472 19.937 -11.860 1.00 39.34 92 LEU A C 1
ATOM 702 O O . LEU A 1 92 ? -3.602 18.877 -11.255 1.00 39.34 92 LEU A O 1
ATOM 706 N N . HIS A 1 93 ? -3.053 19.978 -13.135 1.00 37.47 93 HIS A N 1
ATOM 707 C CA . HIS A 1 93 ? -2.797 18.807 -13.980 1.00 37.47 93 HIS A CA 1
ATOM 708 C C . HIS A 1 93 ? -1.332 18.558 -14.362 1.00 37.47 93 HIS A C 1
ATOM 710 O O . HIS A 1 93 ? -1.057 17.516 -14.949 1.00 37.47 93 HIS A O 1
ATOM 716 N N . GLN A 1 94 ? -0.381 19.443 -14.052 1.00 33.81 94 GLN A N 1
ATOM 717 C CA . GLN A 1 94 ? 0.982 19.325 -14.589 1.00 33.81 94 GLN A CA 1
ATOM 718 C C . GLN A 1 94 ? 2.035 19.116 -13.500 1.00 33.81 94 GLN A C 1
ATOM 720 O O . GLN A 1 94 ? 2.607 20.059 -12.955 1.00 33.81 94 GLN A O 1
ATOM 725 N N . GLY A 1 95 ? 2.348 17.847 -13.236 1.00 33.06 95 GLY A N 1
ATOM 726 C CA . GLY A 1 95 ? 3.680 17.476 -12.782 1.00 33.06 95 GLY A CA 1
ATOM 727 C C . GLY A 1 95 ? 4.637 17.523 -13.971 1.00 33.06 95 GLY A C 1
ATOM 728 O O . GLY A 1 95 ? 4.640 16.604 -14.768 1.00 33.06 95 GLY A O 1
ATOM 729 N N . GLY A 1 96 ? 5.404 18.604 -14.094 1.00 29.14 96 GLY A N 1
ATOM 730 C CA . GLY A 1 96 ? 6.790 18.607 -14.585 1.00 29.14 96 GLY A CA 1
ATOM 731 C C . GLY A 1 96 ? 7.160 18.217 -16.023 1.00 29.14 96 GLY A C 1
ATOM 732 O O . GLY A 1 96 ? 8.113 18.819 -16.505 1.00 29.14 96 GLY A O 1
ATOM 733 N N . ASP A 1 97 ? 6.474 17.309 -16.719 1.00 35.25 97 ASP A N 1
ATOM 734 C CA . ASP A 1 97 ? 6.994 16.728 -17.967 1.00 35.25 97 ASP A CA 1
ATOM 735 C C . ASP A 1 97 ? 6.046 16.955 -19.155 1.00 35.25 97 ASP A C 1
ATOM 737 O O . ASP A 1 97 ? 4.841 16.716 -19.104 1.00 35.25 97 ASP A O 1
ATOM 741 N N . GLY A 1 98 ? 6.604 17.540 -20.217 1.00 34.00 98 GLY A N 1
ATOM 742 C CA . GLY A 1 98 ? 5.887 18.225 -21.294 1.00 34.00 98 GLY A CA 1
ATOM 743 C C . GLY A 1 98 ? 5.272 17.338 -22.373 1.00 34.00 98 GLY A C 1
ATOM 744 O O . GLY A 1 98 ? 5.481 17.634 -23.549 1.00 34.00 98 GLY A O 1
ATOM 745 N N . ASP A 1 99 ? 4.503 16.313 -22.008 1.00 36.94 99 ASP A N 1
ATOM 746 C CA . ASP A 1 99 ? 3.789 15.495 -22.992 1.00 36.94 99 ASP A CA 1
ATOM 747 C C . ASP A 1 99 ? 2.311 15.909 -23.123 1.00 36.94 99 ASP A C 1
ATOM 749 O O . ASP A 1 99 ? 1.487 15.743 -22.223 1.00 36.94 99 ASP A O 1
ATOM 753 N N . TRP A 1 100 ? 1.982 16.525 -24.260 1.00 36.53 100 TRP A N 1
ATOM 754 C CA . TRP A 1 100 ? 0.742 17.275 -24.506 1.00 36.53 100 TRP A CA 1
ATOM 755 C C . TRP A 1 100 ? -0.442 16.419 -24.995 1.00 36.53 100 TRP A C 1
ATOM 757 O O . TRP A 1 100 ? -1.473 16.974 -25.371 1.00 36.53 100 TRP A O 1
ATOM 767 N N . ASN A 1 101 ? -0.324 15.085 -24.993 1.00 36.53 101 ASN A N 1
ATOM 768 C CA . ASN A 1 101 ? -1.292 14.191 -25.650 1.00 36.53 101 ASN A CA 1
ATOM 769 C C . ASN A 1 101 ? -2.104 13.274 -24.720 1.00 36.53 101 ASN A C 1
ATOM 771 O O . ASN A 1 101 ? -2.989 12.561 -25.194 1.00 36.53 101 ASN A O 1
ATOM 775 N N . ILE A 1 102 ? -1.875 13.302 -23.406 1.00 41.31 102 ILE A N 1
ATOM 776 C CA . ILE A 1 102 ? -2.705 12.557 -22.452 1.00 41.31 102 ILE A CA 1
ATOM 777 C C . ILE A 1 102 ? -3.824 13.498 -21.995 1.00 41.31 102 ILE A C 1
ATOM 779 O O . ILE A 1 102 ? -3.599 14.394 -21.185 1.00 41.31 102 ILE A O 1
ATOM 783 N N . GLY A 1 103 ? -5.021 13.341 -22.575 1.00 43.81 103 GLY A N 1
ATOM 784 C CA . GLY A 1 103 ? -6.200 14.160 -22.266 1.00 43.81 103 GLY A CA 1
ATOM 785 C C . GLY A 1 103 ? -6.370 14.370 -20.760 1.00 43.81 103 GLY A C 1
ATOM 786 O O . GLY A 1 103 ? -6.141 13.432 -20.000 1.00 43.81 103 GLY A O 1
ATOM 787 N N . SER A 1 104 ? -6.714 15.606 -20.364 1.00 52.94 104 SER A N 1
ATOM 788 C CA . SER A 1 104 ? -6.797 16.125 -18.985 1.00 52.94 104 SER A CA 1
ATOM 789 C C . SER A 1 104 ? -6.809 15.023 -17.928 1.00 52.94 104 SER A C 1
ATOM 791 O O . SER A 1 104 ? -7.767 14.251 -17.898 1.00 52.94 104 SER A O 1
ATOM 793 N N . GLY A 1 105 ? -5.782 14.949 -17.069 1.00 59.38 105 GLY A N 1
ATOM 794 C CA . GLY A 1 105 ? -5.580 13.850 -16.110 1.00 59.38 105 GLY A CA 1
ATOM 795 C C . GLY A 1 105 ? -6.825 13.456 -15.302 1.00 59.38 105 GLY A C 1
ATOM 796 O O . GLY A 1 105 ? -6.947 12.312 -14.885 1.00 59.38 105 GLY A O 1
ATOM 797 N N . ILE A 1 106 ? -7.800 14.358 -15.164 1.00 64.50 106 ILE A N 1
ATOM 798 C CA . ILE A 1 106 ? -9.095 14.114 -14.538 1.00 64.50 106 ILE A CA 1
ATOM 799 C C . ILE A 1 106 ? -9.885 13.009 -15.247 1.00 64.50 106 ILE A C 1
ATOM 801 O O . ILE A 1 106 ? -10.514 12.209 -14.573 1.00 64.50 106 ILE A O 1
ATOM 805 N N . ASN A 1 107 ? -9.795 12.872 -16.573 1.00 71.75 107 ASN A N 1
ATOM 806 C CA . ASN A 1 107 ? -10.471 11.812 -17.330 1.00 71.75 107 ASN A CA 1
ATOM 807 C C . ASN A 1 107 ? -10.016 10.417 -16.884 1.00 71.75 107 ASN A C 1
ATOM 809 O O . ASN A 1 107 ? -10.827 9.498 -16.817 1.00 71.75 107 ASN A O 1
ATOM 813 N N . TRP A 1 108 ? -8.741 10.280 -16.514 1.00 78.19 108 TRP A N 1
ATOM 814 C CA . TRP A 1 108 ? -8.172 9.046 -15.967 1.00 78.19 108 TRP A CA 1
ATOM 815 C C . TRP A 1 108 ? -8.487 8.850 -14.481 1.00 78.19 108 TRP A C 1
ATOM 817 O O . TRP A 1 108 ? -8.374 7.747 -13.960 1.00 78.19 108 TRP A O 1
ATOM 827 N N . TRP A 1 109 ? -8.901 9.900 -13.776 1.00 83.56 109 TRP A N 1
ATOM 828 C CA . TRP A 1 109 ? -9.307 9.824 -12.374 1.00 83.56 109 TRP A CA 1
ATOM 829 C C . TRP A 1 109 ? -10.810 9.576 -12.209 1.00 83.56 109 TRP A C 1
ATOM 831 O O . TRP A 1 109 ? -11.207 8.844 -11.302 1.00 83.56 109 TRP A O 1
ATOM 841 N N . MET A 1 110 ? -11.647 10.132 -13.092 1.00 82.12 110 MET A N 1
ATOM 842 C CA . MET A 1 110 ? -13.108 10.129 -12.963 1.00 82.12 110 MET A CA 1
ATOM 843 C C . MET A 1 110 ? -13.715 8.739 -12.739 1.00 82.12 110 MET A C 1
ATOM 845 O O . MET A 1 110 ? -14.492 8.619 -11.791 1.00 82.12 110 MET A O 1
ATOM 849 N N . PRO A 1 111 ? -13.360 7.683 -13.502 1.00 85.25 111 PRO A N 1
ATOM 850 C CA . PRO A 1 111 ? -13.918 6.352 -13.265 1.00 85.25 111 PRO A CA 1
ATOM 851 C C . PRO A 1 111 ? -13.619 5.827 -11.856 1.00 85.25 111 PRO A C 1
ATOM 853 O O . PRO A 1 111 ? -14.488 5.247 -11.212 1.00 85.25 111 PRO A O 1
ATOM 856 N N . GLY A 1 112 ? -12.405 6.071 -11.349 1.00 88.19 112 GLY A N 1
ATOM 857 C CA . GLY A 1 112 ? -12.025 5.664 -9.997 1.00 88.19 112 GLY A CA 1
ATOM 858 C C . GLY A 1 112 ? -12.730 6.478 -8.918 1.00 88.19 112 GLY A C 1
ATOM 859 O O . GLY A 1 112 ? -13.193 5.908 -7.936 1.00 88.19 112 GLY A O 1
ATOM 860 N N . LEU A 1 113 ? -12.883 7.790 -9.112 1.00 87.50 113 LEU A N 1
ATOM 861 C CA . LEU A 1 113 ? -13.609 8.654 -8.175 1.00 87.50 113 LEU A CA 1
ATOM 862 C C . LEU A 1 113 ? -15.104 8.302 -8.103 1.00 87.50 113 LEU A C 1
ATOM 864 O O . LEU A 1 113 ? -15.664 8.277 -7.008 1.00 87.50 113 LEU A O 1
ATOM 868 N N . GLN A 1 114 ? -15.734 7.994 -9.242 1.00 86.69 114 GLN A N 1
ATOM 869 C CA . GLN A 1 114 ? -17.130 7.543 -9.312 1.00 86.69 114 GLN A CA 1
ATOM 870 C C . GLN A 1 114 ? -17.315 6.192 -8.626 1.00 86.69 114 GLN A C 1
ATOM 872 O O . GLN A 1 114 ? -18.143 6.078 -7.722 1.00 86.69 114 GLN A O 1
ATOM 877 N N . TRP A 1 115 ? -16.479 5.205 -8.971 1.00 90.00 115 TRP A N 1
ATOM 878 C CA . TRP A 1 115 ? -16.495 3.908 -8.297 1.00 90.00 115 TRP A CA 1
ATOM 879 C C . TRP A 1 115 ? -16.358 4.079 -6.785 1.00 90.00 115 TRP A C 1
ATOM 881 O O . TRP A 1 115 ? -17.110 3.489 -6.010 1.00 90.00 115 TRP A O 1
ATOM 891 N N . PHE A 1 116 ? -15.439 4.940 -6.352 1.00 86.81 116 PHE A N 1
ATOM 892 C CA . PHE A 1 116 ? -15.191 5.154 -4.939 1.00 86.81 116 PHE A CA 1
ATOM 893 C C . PHE A 1 116 ? -16.372 5.826 -4.231 1.00 86.81 116 PHE A C 1
ATOM 895 O O . PHE A 1 116 ? -16.695 5.425 -3.112 1.00 86.81 116 PHE A O 1
ATOM 902 N N . ASN A 1 117 ? -17.062 6.770 -4.890 1.00 87.94 117 ASN A N 1
ATOM 903 C CA . ASN A 1 117 ? -18.296 7.386 -4.391 1.00 87.94 117 ASN A CA 1
ATOM 904 C C . ASN A 1 117 ? -19.394 6.340 -4.138 1.00 87.94 117 ASN A C 1
ATOM 906 O O . ASN A 1 117 ? -20.018 6.368 -3.074 1.00 87.94 117 ASN A O 1
ATOM 910 N N . GLU A 1 118 ? -19.578 5.420 -5.084 1.00 88.12 118 GLU A N 1
ATOM 911 C CA . GLU A 1 118 ? -20.678 4.451 -5.115 1.00 88.12 118 GLU A CA 1
ATOM 912 C C . GLU A 1 118 ? -20.436 3.210 -4.238 1.00 88.12 118 GLU A C 1
ATOM 914 O O . GLU A 1 118 ? -21.393 2.608 -3.758 1.00 88.12 118 GLU A O 1
ATOM 919 N N . ASN A 1 119 ? -19.175 2.826 -4.000 1.00 84.56 119 ASN A N 1
ATOM 920 C CA . ASN A 1 119 ? -18.831 1.504 -3.447 1.00 84.56 119 ASN A CA 1
ATOM 921 C C . ASN A 1 119 ? -18.211 1.527 -2.038 1.00 84.56 119 ASN A C 1
ATOM 923 O O . ASN A 1 119 ? -17.781 0.487 -1.537 1.00 84.56 119 ASN A O 1
ATOM 927 N N . THR A 1 120 ? -18.131 2.687 -1.379 1.00 85.50 120 THR A N 1
ATOM 928 C CA . THR A 1 120 ? -17.488 2.813 -0.050 1.00 85.50 120 THR A CA 1
ATOM 929 C C . THR A 1 120 ? -18.310 3.667 0.917 1.00 85.50 120 THR A C 1
ATOM 931 O O . THR A 1 120 ? -19.232 4.354 0.484 1.00 85.50 120 THR A O 1
ATOM 934 N N . ASN A 1 121 ? -18.021 3.660 2.224 1.00 83.56 121 ASN A N 1
ATOM 935 C CA . ASN A 1 121 ? -18.810 4.460 3.170 1.00 83.56 121 ASN A CA 1
ATOM 936 C C . ASN A 1 121 ? -18.336 5.913 3.175 1.00 83.56 121 ASN A C 1
ATOM 938 O O . ASN A 1 121 ? -17.136 6.167 3.210 1.00 83.56 121 ASN A O 1
ATOM 942 N N . LYS A 1 122 ? -19.266 6.874 3.249 1.00 85.44 122 LYS A N 1
ATOM 943 C CA . LYS A 1 122 ? -18.959 8.321 3.247 1.00 85.44 122 LYS A CA 1
ATOM 944 C C . LYS A 1 122 ? -17.994 8.765 4.363 1.00 85.44 122 LYS A C 1
ATOM 946 O O . LYS A 1 122 ? -17.364 9.805 4.241 1.00 85.44 122 LYS A O 1
ATOM 951 N N . GLN A 1 123 ? -17.891 7.990 5.442 1.00 80.94 123 GLN A N 1
ATOM 952 C CA . GLN A 1 123 ? -17.034 8.263 6.604 1.00 80.94 123 GLN A CA 1
ATOM 953 C C . GLN A 1 123 ? -15.643 7.617 6.502 1.00 80.94 123 GLN A C 1
ATOM 955 O O . GLN A 1 123 ? -14.791 7.888 7.346 1.00 80.94 123 GLN A O 1
ATOM 960 N N . ASP A 1 124 ? -15.413 6.757 5.505 1.00 84.94 124 ASP A N 1
ATOM 961 C CA . ASP A 1 124 ? -14.125 6.095 5.317 1.00 84.94 124 ASP A CA 1
ATOM 962 C C . ASP A 1 124 ? -13.074 7.140 4.899 1.00 84.94 124 ASP A C 1
ATOM 964 O O . ASP A 1 124 ? -13.248 7.839 3.898 1.00 84.94 124 ASP A O 1
ATOM 968 N N . ILE A 1 125 ? -11.987 7.254 5.671 1.00 90.38 125 ILE A N 1
ATOM 969 C CA . ILE A 1 125 ? -10.892 8.195 5.413 1.00 90.38 125 ILE A CA 1
ATOM 970 C C . ILE A 1 125 ? -9.914 7.602 4.402 1.00 90.38 125 ILE A C 1
ATOM 972 O O . ILE A 1 125 ? -9.572 6.413 4.437 1.00 90.38 125 ILE A O 1
ATOM 976 N N . VAL A 1 126 ? -9.439 8.478 3.522 1.00 94.12 126 VAL A N 1
ATOM 977 C CA . VAL A 1 126 ? -8.507 8.167 2.444 1.00 94.12 126 VAL A CA 1
ATOM 978 C C . VAL A 1 126 ? -7.129 8.739 2.760 1.00 94.12 126 VAL A C 1
ATOM 980 O O . VAL A 1 126 ? -6.964 9.950 2.932 1.00 94.12 126 VAL A O 1
ATOM 983 N N . LEU A 1 127 ? -6.122 7.872 2.790 1.00 94.38 127 LEU A N 1
ATOM 984 C CA . LEU A 1 127 ? -4.719 8.261 2.788 1.00 94.38 127 LEU A CA 1
ATOM 985 C C . LEU A 1 127 ? -4.272 8.435 1.335 1.00 94.38 127 LEU A C 1
ATOM 987 O O . LEU A 1 127 ? -4.257 7.501 0.539 1.00 94.38 127 LEU A O 1
ATOM 991 N N . THR A 1 128 ? -3.920 9.658 0.971 1.00 92.00 128 THR A N 1
ATOM 992 C CA . THR A 1 128 ? -3.510 10.018 -0.387 1.00 92.00 128 THR A CA 1
ATOM 993 C C . THR A 1 128 ? -2.474 11.130 -0.317 1.00 92.00 128 THR A C 1
ATOM 995 O O . THR A 1 128 ? -2.358 11.820 0.698 1.00 92.00 128 THR A O 1
ATOM 998 N N . TRP A 1 129 ? -1.731 11.340 -1.401 1.00 88.12 129 TRP A N 1
ATOM 999 C CA . TRP A 1 129 ? -0.943 12.559 -1.539 1.00 88.12 129 TRP A CA 1
ATOM 1000 C C . TRP A 1 129 ? -1.850 13.798 -1.610 1.00 88.12 129 TRP A C 1
ATOM 1002 O O . TRP A 1 129 ? -2.939 13.738 -2.189 1.00 88.12 129 TRP A O 1
ATOM 1012 N N . TRP A 1 130 ? -1.399 14.915 -1.022 1.00 78.88 130 TRP A N 1
ATOM 1013 C CA . TRP A 1 130 ? -2.192 16.149 -0.874 1.00 78.88 130 TRP A CA 1
ATOM 1014 C C . TRP A 1 130 ? -2.656 16.742 -2.210 1.00 78.88 130 TRP A C 1
ATOM 1016 O O . TRP A 1 130 ? -3.717 17.363 -2.249 1.00 78.88 130 TRP A O 1
ATOM 1026 N N . ASP A 1 131 ? -1.919 16.500 -3.302 1.00 77.31 131 ASP A N 1
ATOM 1027 C CA . ASP A 1 131 ? -2.310 16.936 -4.645 1.00 77.31 131 ASP A CA 1
ATOM 1028 C C . ASP A 1 131 ? -3.717 16.446 -5.016 1.00 77.31 131 ASP A C 1
ATOM 1030 O O . ASP A 1 131 ? -4.376 17.120 -5.789 1.00 77.31 131 ASP A O 1
ATOM 1034 N N . TYR A 1 132 ? -4.208 15.323 -4.476 1.00 82.00 132 TYR A N 1
ATOM 1035 C CA . TYR A 1 132 ? -5.450 14.677 -4.938 1.00 82.00 132 TYR A CA 1
ATOM 1036 C C . TYR A 1 132 ? -6.657 14.886 -4.022 1.00 82.00 132 TYR A C 1
ATOM 1038 O O . TYR A 1 132 ? -7.782 14.540 -4.395 1.00 82.00 132 TYR A O 1
ATOM 1046 N N . GLY A 1 133 ? -6.453 15.467 -2.834 1.00 79.06 133 GLY A N 1
ATOM 1047 C CA . GLY A 1 133 ? -7.515 15.646 -1.839 1.00 79.06 133 GLY A CA 1
ATOM 1048 C C . GLY A 1 133 ? -8.727 16.409 -2.383 1.00 79.06 133 GLY A C 1
ATOM 1049 O O . GLY A 1 133 ? -9.874 16.015 -2.156 1.00 79.06 133 GLY A O 1
ATOM 1050 N N . HIS A 1 134 ? -8.465 17.420 -3.206 1.00 72.94 134 HIS A N 1
ATOM 1051 C CA . HIS A 1 134 ? -9.461 18.291 -3.820 1.00 72.94 134 HIS A CA 1
ATOM 1052 C C . HIS A 1 134 ? -10.271 17.633 -4.949 1.00 72.94 134 HIS A C 1
ATOM 1054 O O . HIS A 1 134 ? -11.272 18.200 -5.377 1.00 72.94 134 HIS A O 1
ATOM 1060 N N . TRP A 1 135 ? -9.874 16.457 -5.445 1.00 78.75 135 TRP A N 1
ATOM 1061 C CA . TRP A 1 135 ? -10.716 15.635 -6.322 1.00 78.75 135 TRP A CA 1
ATOM 1062 C C . TRP A 1 135 ? -11.528 14.633 -5.508 1.00 78.75 135 TRP A C 1
ATOM 1064 O O . TRP A 1 135 ? -12.732 14.491 -5.711 1.00 78.75 135 TRP A O 1
ATOM 1074 N N . ILE A 1 136 ? -10.890 13.976 -4.541 1.00 84.69 136 ILE A N 1
ATOM 1075 C CA . ILE A 1 136 ? -11.520 12.932 -3.726 1.00 84.69 136 ILE A CA 1
ATOM 1076 C C . ILE A 1 136 ? -12.632 13.512 -2.843 1.00 84.69 136 ILE A C 1
ATOM 1078 O O . ILE A 1 136 ? -13.717 12.939 -2.766 1.00 84.69 136 ILE A O 1
ATOM 1082 N N . THR A 1 137 ? -12.413 14.676 -2.235 1.00 80.69 137 THR A N 1
ATOM 1083 C CA . THR A 1 137 ? -13.382 15.283 -1.313 1.00 80.69 137 THR A CA 1
ATOM 1084 C C . THR A 1 137 ? -14.696 15.670 -2.007 1.00 80.69 137 THR A C 1
ATOM 1086 O O . THR A 1 137 ? -15.739 15.196 -1.564 1.00 80.69 137 THR A O 1
ATOM 1089 N N . PRO A 1 138 ? -14.711 16.469 -3.095 1.00 76.44 138 PRO A N 1
ATOM 1090 C CA . PRO A 1 138 ? -15.965 16.872 -3.733 1.00 76.44 138 PRO A CA 1
ATOM 1091 C C . PRO A 1 138 ? -16.554 15.838 -4.703 1.00 76.44 138 PRO A C 1
ATOM 1093 O O . PRO A 1 138 ? -17.766 15.834 -4.882 1.00 76.44 138 PRO A O 1
ATOM 1096 N N . ILE A 1 139 ? -15.743 14.991 -5.353 1.00 82.06 139 ILE A N 1
ATOM 1097 C CA . ILE A 1 139 ? -16.240 14.051 -6.379 1.00 82.06 139 ILE A CA 1
ATOM 1098 C C . ILE A 1 139 ? -16.520 12.683 -5.759 1.00 82.06 139 ILE A C 1
ATOM 1100 O O . ILE A 1 139 ? -17.613 12.136 -5.906 1.00 82.06 139 ILE A O 1
ATOM 1104 N N . ALA A 1 140 ? -15.541 12.120 -5.044 1.00 86.00 140 ALA A N 1
ATOM 1105 C CA . ALA A 1 140 ? -15.733 10.835 -4.380 1.00 86.00 140 ALA A CA 1
ATOM 1106 C C . ALA A 1 140 ? -16.529 10.969 -3.072 1.00 86.00 140 ALA A C 1
ATOM 1108 O O . ALA A 1 140 ? -17.015 9.958 -2.576 1.00 86.00 140 ALA A O 1
ATOM 1109 N N . GLU A 1 141 ? -16.706 12.184 -2.533 1.00 86.25 141 GLU A N 1
ATOM 1110 C CA . GLU A 1 141 ? -17.387 12.464 -1.258 1.00 86.25 141 GLU A CA 1
ATOM 1111 C C . GLU A 1 141 ? -16.775 11.683 -0.085 1.00 86.25 141 GLU A C 1
ATOM 1113 O O . GLU A 1 141 ? -17.486 11.054 0.705 1.00 86.25 141 GLU A O 1
ATOM 1118 N N . ARG A 1 142 ? -15.438 11.650 -0.002 1.00 88.44 142 ARG A N 1
ATOM 1119 C CA . ARG A 1 142 ? -14.711 11.010 1.104 1.00 88.44 142 ARG A CA 1
ATOM 1120 C C . ARG A 1 142 ? -13.795 11.990 1.826 1.00 88.44 142 ARG A C 1
ATOM 1122 O O . ARG A 1 142 ? -13.135 12.786 1.158 1.00 88.44 142 ARG A O 1
ATOM 1129 N N . PRO A 1 143 ? -13.708 11.916 3.165 1.00 89.25 143 PRO A N 1
ATOM 1130 C CA . PRO A 1 143 ? -12.686 12.641 3.899 1.00 89.25 143 PRO A CA 1
ATOM 1131 C C . PRO A 1 143 ? -11.293 12.118 3.528 1.00 89.25 143 PRO A C 1
ATOM 1133 O O . PRO A 1 143 ? -11.071 10.913 3.405 1.00 89.25 143 PRO A O 1
ATOM 1136 N N . VAL A 1 144 ? -10.336 13.029 3.384 1.00 89.88 144 VAL A N 1
ATOM 1137 C CA . VAL A 1 144 ? -8.926 12.714 3.122 1.00 89.88 144 VAL A CA 1
ATOM 1138 C C . VAL A 1 144 ? -8.067 13.124 4.314 1.00 89.88 144 VAL A C 1
ATOM 1140 O O . VAL A 1 144 ? -8.385 14.089 5.005 1.00 89.88 144 VAL A O 1
ATOM 1143 N N . LEU A 1 145 ? -6.975 12.398 4.565 1.00 87.62 145 LEU A N 1
ATOM 1144 C CA . LEU A 1 145 ? -6.071 12.704 5.683 1.00 87.62 145 LEU A CA 1
ATOM 1145 C C . LEU A 1 145 ? -5.355 14.049 5.483 1.00 87.62 145 LEU A C 1
ATOM 1147 O O . LEU A 1 145 ? -5.163 14.799 6.439 1.00 87.62 145 LEU A O 1
ATOM 1151 N N . ILE A 1 146 ? -5.002 14.367 4.235 1.00 82.50 146 ILE A N 1
ATOM 1152 C CA . ILE A 1 146 ? -4.448 15.661 3.832 1.00 82.50 146 ILE A CA 1
ATOM 1153 C C . ILE A 1 146 ? -5.082 16.139 2.525 1.00 82.50 146 ILE A C 1
ATOM 1155 O O . ILE A 1 146 ? -5.310 15.350 1.608 1.00 82.50 146 ILE A O 1
ATOM 1159 N N . ASP A 1 147 ? -5.319 17.446 2.441 1.00 74.56 147 ASP A N 1
ATOM 1160 C CA . ASP A 1 147 ? -5.851 18.126 1.260 1.00 74.56 147 ASP A CA 1
ATOM 1161 C C . ASP A 1 147 ? -5.056 19.402 0.960 1.00 74.56 147 ASP A C 1
ATOM 1163 O O . ASP A 1 147 ? -4.516 20.041 1.867 1.00 74.56 147 ASP A O 1
ATOM 1167 N N . ASN A 1 148 ? -5.012 19.812 -0.306 1.00 67.50 148 ASN A N 1
ATOM 1168 C CA . ASN A 1 148 ? -4.290 21.001 -0.742 1.00 67.50 148 ASN A CA 1
ATOM 1169 C C . ASN A 1 148 ? -4.831 22.322 -0.189 1.00 67.50 148 ASN A C 1
ATOM 1171 O O . ASN A 1 148 ? -4.079 23.296 -0.111 1.00 67.50 148 ASN A O 1
ATOM 1175 N N . LEU A 1 149 ? -6.079 22.340 0.279 1.00 56.16 149 LEU A N 1
ATOM 1176 C CA . LEU A 1 149 ? -6.692 23.499 0.920 1.00 56.16 149 LEU A CA 1
ATOM 1177 C C . LEU A 1 149 ? -6.411 23.579 2.429 1.00 56.16 149 LEU A C 1
ATOM 1179 O O . LEU A 1 149 ? -6.590 24.647 3.016 1.00 56.16 149 LEU A O 1
ATOM 1183 N N . GLN A 1 150 ? -5.999 22.477 3.071 1.00 54.44 150 GLN A N 1
ATOM 1184 C CA . GLN A 1 150 ? -5.972 22.352 4.539 1.00 54.44 150 GLN A CA 1
ATOM 1185 C C . GLN A 1 150 ? -4.730 21.639 5.109 1.00 54.44 150 GLN A C 1
ATOM 1187 O O . GLN A 1 150 ? -4.672 21.385 6.311 1.00 54.44 150 GLN A O 1
ATOM 1192 N N . ALA A 1 151 ? -3.720 21.322 4.291 1.00 60.28 151 ALA A N 1
ATOM 1193 C CA . ALA A 1 151 ? -2.555 20.556 4.734 1.00 60.28 151 ALA A CA 1
ATOM 1194 C C . ALA A 1 151 ? -1.755 21.273 5.838 1.00 60.28 151 ALA A C 1
ATOM 1196 O O . ALA A 1 151 ? -1.124 22.312 5.619 1.00 60.28 151 ALA A O 1
ATOM 1197 N N . ILE A 1 152 ? -1.718 20.665 7.026 1.00 69.56 152 ILE A N 1
ATOM 1198 C CA . ILE A 1 152 ? -0.819 21.064 8.108 1.00 69.56 152 ILE A CA 1
ATOM 1199 C C . ILE A 1 152 ? 0.547 20.408 7.868 1.00 69.56 152 ILE A C 1
ATOM 1201 O O . ILE A 1 152 ? 0.633 19.220 7.560 1.00 69.56 152 ILE A O 1
ATOM 1205 N N . HIS A 1 153 ? 1.630 21.176 8.032 1.00 72.19 153 HIS A N 1
ATOM 1206 C CA . HIS A 1 153 ? 3.001 20.756 7.705 1.00 72.19 153 HIS A CA 1
ATOM 1207 C C . HIS A 1 153 ? 3.398 19.385 8.278 1.00 72.19 153 HIS A C 1
ATOM 1209 O O . HIS A 1 153 ? 4.048 18.608 7.583 1.00 72.19 153 HIS A O 1
ATOM 1215 N N . TRP A 1 154 ? 3.009 19.073 9.519 1.00 77.19 154 TRP A N 1
ATOM 1216 C CA . TRP A 1 154 ? 3.354 17.794 10.145 1.00 77.19 154 TRP A CA 1
ATOM 1217 C C . TRP A 1 154 ? 2.570 16.617 9.540 1.00 77.19 154 TRP A C 1
ATOM 1219 O O . TRP A 1 154 ? 3.170 15.583 9.283 1.00 77.19 154 TRP A O 1
ATOM 1229 N N . GLN A 1 155 ? 1.281 16.780 9.214 1.00 81.12 155 GLN A N 1
ATOM 1230 C CA . GLN A 1 155 ? 0.477 15.727 8.566 1.00 81.12 155 GLN A CA 1
ATOM 1231 C C . GLN A 1 155 ? 0.982 15.433 7.153 1.00 81.12 155 GLN A C 1
ATOM 1233 O O . GLN A 1 155 ? 1.104 14.277 6.754 1.00 81.12 155 GLN A O 1
ATOM 1238 N N . LEU A 1 156 ? 1.326 16.488 6.406 1.00 82.44 156 LEU A N 1
ATOM 1239 C CA . LEU A 1 156 ? 1.950 16.362 5.092 1.00 82.44 156 LEU A CA 1
ATOM 1240 C C . LEU A 1 156 ? 3.259 15.565 5.181 1.00 82.44 156 LEU A C 1
ATOM 1242 O O . LEU A 1 156 ? 3.527 14.703 4.345 1.00 82.44 156 LEU A O 1
ATOM 1246 N N . GLN A 1 157 ? 4.064 15.848 6.208 1.00 83.88 157 GLN A N 1
ATOM 1247 C CA . GLN A 1 157 ? 5.305 15.134 6.452 1.00 83.88 157 GLN A CA 1
ATOM 1248 C C . GLN A 1 157 ? 5.062 13.665 6.816 1.00 83.88 157 GLN A C 1
ATOM 1250 O O . GLN A 1 157 ? 5.734 12.809 6.249 1.00 83.88 157 GLN A O 1
ATOM 1255 N N . GLU A 1 158 ? 4.093 13.349 7.675 1.00 87.12 158 GLU A N 1
ATOM 1256 C CA . GLU A 1 158 ? 3.769 11.958 8.023 1.00 87.12 158 GLU A CA 1
ATOM 1257 C C . GLU A 1 158 ? 3.296 11.143 6.816 1.00 87.12 158 GLU A C 1
ATOM 1259 O O . GLU A 1 158 ? 3.791 10.040 6.594 1.00 87.12 158 GLU A O 1
ATOM 1264 N N . VAL A 1 159 ? 2.430 11.691 5.959 1.00 90.12 159 VAL A N 1
ATOM 1265 C CA . VAL A 1 159 ? 2.033 11.002 4.715 1.00 90.12 159 VAL A CA 1
ATOM 1266 C C . VAL A 1 159 ? 3.225 10.810 3.774 1.00 90.12 159 VAL A C 1
ATOM 1268 O O . VAL A 1 159 ? 3.367 9.768 3.137 1.00 90.12 159 VAL A O 1
ATOM 1271 N N . ALA A 1 160 ? 4.134 11.781 3.695 1.00 88.56 160 ALA A N 1
ATOM 1272 C CA . ALA A 1 160 ? 5.351 11.621 2.909 1.00 88.56 160 ALA A CA 1
ATOM 1273 C C . ALA A 1 160 ? 6.258 10.502 3.464 1.00 88.56 160 ALA A C 1
ATOM 1275 O O . ALA A 1 160 ? 6.818 9.715 2.691 1.00 88.56 160 ALA A O 1
ATOM 1276 N N . ARG A 1 161 ? 6.378 10.392 4.797 1.00 89.75 161 ARG A N 1
ATOM 1277 C CA . ARG A 1 161 ? 7.099 9.299 5.474 1.00 89.75 161 ARG A CA 1
ATOM 1278 C C . ARG A 1 161 ? 6.430 7.952 5.240 1.00 89.75 161 ARG A C 1
ATOM 1280 O O . ARG A 1 161 ? 7.148 6.994 4.951 1.00 89.75 161 ARG A O 1
ATOM 1287 N N . PHE A 1 162 ? 5.095 7.916 5.264 1.00 92.94 162 PHE A N 1
ATOM 1288 C CA . PHE A 1 162 ? 4.304 6.732 4.946 1.00 92.94 162 PHE A CA 1
ATOM 1289 C C . PHE A 1 162 ? 4.746 6.092 3.642 1.00 92.94 162 PHE A C 1
ATOM 1291 O O . PHE A 1 162 ? 5.087 4.914 3.605 1.00 92.94 162 PHE A O 1
ATOM 1298 N N . PHE A 1 163 ? 4.805 6.892 2.583 1.00 91.12 163 PHE A N 1
ATOM 1299 C CA . PHE A 1 163 ? 5.198 6.398 1.277 1.00 91.12 163 PHE A CA 1
ATOM 1300 C C . PHE A 1 163 ? 6.697 6.083 1.188 1.00 91.12 163 PHE A C 1
ATOM 1302 O O . PHE A 1 163 ? 7.075 5.028 0.677 1.00 91.12 163 PHE A O 1
ATOM 1309 N N . THR A 1 164 ? 7.559 6.991 1.651 1.00 87.62 164 THR A N 1
ATOM 1310 C CA . THR A 1 164 ? 8.970 7.018 1.220 1.00 87.62 164 THR A CA 1
ATOM 1311 C C . THR A 1 164 ? 10.001 6.611 2.267 1.00 87.62 164 THR A C 1
ATOM 1313 O O . THR A 1 164 ? 11.153 6.412 1.882 1.00 87.62 164 THR A O 1
ATOM 1316 N N . LEU A 1 165 ? 9.628 6.493 3.550 1.00 87.12 165 LEU A N 1
ATOM 1317 C CA . LEU A 1 165 ? 10.561 6.163 4.642 1.00 87.12 165 LEU A CA 1
ATOM 1318 C C . LEU A 1 165 ? 10.211 4.896 5.425 1.00 87.12 165 LEU A C 1
ATOM 1320 O O . LEU A 1 165 ? 11.129 4.251 5.923 1.00 87.12 165 LEU A O 1
ATOM 1324 N N . TYR A 1 166 ? 8.935 4.525 5.547 1.00 88.94 166 TYR A N 1
ATOM 1325 C CA . TYR A 1 166 ? 8.579 3.270 6.212 1.00 88.94 166 TYR A CA 1
ATOM 1326 C C . TYR A 1 166 ? 8.939 2.079 5.325 1.00 88.94 166 TYR A C 1
ATOM 1328 O O . TYR A 1 166 ? 8.479 1.977 4.185 1.00 88.94 166 TYR A O 1
ATOM 1336 N N . GLN A 1 167 ? 9.796 1.201 5.846 1.00 85.81 167 GLN A N 1
ATOM 1337 C CA . GLN A 1 167 ? 10.399 0.090 5.103 1.00 85.81 167 GLN A CA 1
ATOM 1338 C C . GLN A 1 167 ? 9.600 -1.201 5.233 1.00 85.81 167 GLN A C 1
ATOM 1340 O O . GLN A 1 167 ? 9.861 -2.168 4.523 1.00 85.81 167 GLN A O 1
ATOM 1345 N N . THR A 1 168 ? 8.646 -1.242 6.155 1.00 83.12 168 THR A N 1
ATOM 1346 C CA . THR A 1 168 ? 7.739 -2.370 6.318 1.00 83.12 168 THR A CA 1
ATOM 1347 C C . THR A 1 168 ? 6.310 -1.875 6.397 1.00 83.12 168 THR A C 1
ATOM 1349 O O . THR A 1 168 ? 6.028 -0.729 6.753 1.00 83.12 168 THR A O 1
ATOM 1352 N N . GLU A 1 169 ? 5.388 -2.767 6.069 1.00 82.69 169 GLU A N 1
ATOM 1353 C CA . GLU A 1 169 ? 3.970 -2.479 6.200 1.00 82.69 169 GLU A CA 1
ATOM 1354 C C . GLU A 1 169 ? 3.569 -2.325 7.670 1.00 82.69 169 GLU A C 1
ATOM 1356 O O . GLU A 1 169 ? 2.755 -1.467 7.975 1.00 82.69 169 GLU A O 1
ATOM 1361 N N . ASP A 1 170 ? 4.200 -3.057 8.593 1.00 82.69 170 ASP A N 1
ATOM 1362 C CA . ASP A 1 170 ? 3.959 -2.922 10.036 1.00 82.69 170 ASP A CA 1
ATOM 1363 C C . ASP A 1 170 ? 4.346 -1.536 10.567 1.00 82.69 170 ASP A C 1
ATOM 1365 O O . ASP A 1 170 ? 3.640 -0.962 11.397 1.00 82.69 170 ASP A O 1
ATOM 1369 N N . GLU A 1 171 ? 5.450 -0.964 10.074 1.00 87.38 171 GLU A N 1
ATOM 1370 C CA . GLU A 1 171 ? 5.803 0.431 10.347 1.00 87.38 171 GLU A CA 1
ATOM 1371 C C . GLU A 1 171 ? 4.760 1.389 9.777 1.00 87.38 171 GLU A C 1
ATOM 1373 O O . GLU A 1 171 ? 4.320 2.298 10.480 1.00 87.38 171 GLU A O 1
ATOM 1378 N N . ALA A 1 172 ? 4.319 1.154 8.542 1.00 88.12 172 ALA A N 1
ATOM 1379 C CA . ALA A 1 172 ? 3.306 1.973 7.891 1.00 88.12 172 ALA A CA 1
ATOM 1380 C C . ALA A 1 172 ? 1.938 1.908 8.581 1.00 88.12 172 ALA A C 1
ATOM 1382 O O . ALA A 1 172 ? 1.230 2.914 8.663 1.00 88.12 172 ALA A O 1
ATOM 1383 N N . MET A 1 173 ? 1.603 0.758 9.164 1.00 86.56 173 MET A N 1
ATOM 1384 C CA . MET A 1 173 ? 0.388 0.559 9.942 1.00 86.56 173 MET A CA 1
ATOM 1385 C C . MET A 1 173 ? 0.378 1.344 11.255 1.00 86.56 173 MET A C 1
ATOM 1387 O O . MET A 1 173 ? -0.706 1.599 11.772 1.00 86.56 173 MET A O 1
ATOM 1391 N N . LYS A 1 174 ? 1.528 1.784 11.787 1.00 84.44 174 LYS A N 1
ATOM 1392 C CA . LYS A 1 174 ? 1.556 2.660 12.975 1.00 84.44 174 LYS A CA 1
ATOM 1393 C C . LYS A 1 174 ? 0.826 3.972 12.704 1.00 84.44 174 LYS A C 1
ATOM 1395 O O . LYS A 1 174 ? -0.047 4.332 13.484 1.00 84.44 174 LYS A O 1
ATOM 1400 N N . LEU A 1 175 ? 1.103 4.607 11.561 1.00 85.19 175 LEU A N 1
ATOM 1401 C CA . LEU A 1 175 ? 0.400 5.821 11.149 1.00 85.19 175 LEU A CA 1
ATOM 1402 C C . LEU A 1 175 ? -1.097 5.549 10.983 1.00 85.19 175 LEU A C 1
ATOM 1404 O O . LEU A 1 175 ? -1.926 6.274 11.511 1.00 85.19 175 LEU A O 1
ATOM 1408 N N . VAL A 1 176 ? -1.464 4.475 10.284 1.00 86.69 176 VAL A N 1
ATOM 1409 C CA . VAL A 1 176 ? -2.878 4.161 10.019 1.00 86.69 176 VAL A CA 1
ATOM 1410 C C . VAL A 1 176 ? -3.663 3.900 11.308 1.00 86.69 176 VAL A C 1
ATOM 1412 O O . VAL A 1 176 ? -4.804 4.339 11.418 1.00 86.69 176 VAL A O 1
ATOM 1415 N N . ARG A 1 177 ? -3.041 3.283 12.320 1.00 82.50 177 ARG A N 1
ATOM 1416 C CA . ARG A 1 177 ? -3.643 3.070 13.649 1.00 82.50 177 ARG A CA 1
ATOM 1417 C C . ARG A 1 177 ? -3.877 4.367 14.429 1.00 82.50 177 ARG A C 1
ATOM 1419 O O . ARG A 1 177 ? -4.804 4.419 15.229 1.00 82.50 177 ARG A O 1
ATOM 1426 N N . GLU A 1 178 ? -3.087 5.413 14.192 1.00 83.62 178 GLU A N 1
ATOM 1427 C CA . GLU A 1 178 ? -3.312 6.737 14.795 1.00 83.62 178 GLU A CA 1
ATOM 1428 C C . GLU A 1 178 ? -4.541 7.451 14.199 1.00 83.62 178 GLU A C 1
ATOM 1430 O O . GLU A 1 178 ? -5.118 8.333 14.837 1.00 83.62 178 GLU A O 1
ATOM 1435 N N . TYR A 1 179 ? -4.988 7.036 13.007 1.00 81.12 179 TYR A N 1
ATOM 1436 C CA . TYR A 1 179 ? -6.147 7.590 12.306 1.00 81.12 179 TYR A CA 1
ATOM 1437 C C . TYR A 1 179 ? -7.216 6.507 12.071 1.00 81.12 179 TYR A C 1
ATOM 1439 O O . TYR A 1 179 ? -7.332 6.001 10.951 1.00 81.12 179 TYR A O 1
ATOM 1447 N N . PRO A 1 180 ? -8.052 6.184 13.078 1.00 68.75 180 PRO A N 1
ATOM 1448 C CA . PRO A 1 180 ? -8.851 4.951 13.128 1.00 68.75 180 PRO A CA 1
ATOM 1449 C C . PRO A 1 180 ? -9.867 4.756 11.989 1.00 68.75 180 PRO A C 1
ATOM 1451 O O . PRO A 1 180 ? -10.295 3.635 11.738 1.00 68.75 180 PRO A O 1
ATOM 1454 N N . ASN A 1 181 ? -10.244 5.813 11.264 1.00 79.88 181 ASN A N 1
ATOM 1455 C CA . ASN A 1 181 ? -11.155 5.710 10.116 1.00 79.88 181 ASN A CA 1
ATOM 1456 C C . ASN A 1 181 ? -10.433 5.579 8.762 1.00 79.88 181 ASN A C 1
ATOM 1458 O O . ASN A 1 181 ? -11.097 5.544 7.727 1.00 79.88 181 ASN A O 1
ATOM 1462 N N . THR A 1 182 ? -9.098 5.520 8.738 1.00 89.19 182 THR A N 1
ATOM 1463 C CA . THR A 1 182 ? -8.309 5.389 7.504 1.00 89.19 182 THR A CA 1
ATOM 1464 C C . THR A 1 182 ? -8.413 3.972 6.961 1.00 89.19 182 THR A C 1
ATOM 1466 O O . THR A 1 182 ? -7.830 3.044 7.513 1.00 89.19 182 THR A O 1
ATOM 1469 N N . LYS A 1 183 ? -9.156 3.802 5.863 1.00 88.94 183 LYS A N 1
ATOM 1470 C CA . LYS A 1 183 ? -9.436 2.480 5.273 1.00 88.94 183 LYS A CA 1
ATOM 1471 C C . LYS A 1 183 ? -8.931 2.311 3.854 1.00 88.94 183 LYS A C 1
ATOM 1473 O O . LYS A 1 183 ? -8.878 1.182 3.374 1.00 88.94 183 LYS A O 1
ATOM 1478 N N . TYR A 1 184 ? -8.589 3.399 3.174 1.00 94.06 184 TYR A N 1
ATOM 1479 C CA . TYR A 1 184 ? -8.183 3.344 1.778 1.00 94.06 184 TYR A CA 1
ATOM 1480 C C . TYR A 1 184 ? -6.918 4.144 1.533 1.00 94.06 184 TYR A C 1
ATOM 1482 O O . TYR A 1 184 ? -6.728 5.207 2.119 1.00 94.06 184 TYR A O 1
ATOM 1490 N N . ILE A 1 185 ? -6.098 3.648 0.615 1.00 95.56 185 ILE A N 1
ATOM 1491 C CA . ILE A 1 185 ? -5.006 4.391 0.006 1.00 95.56 185 ILE A CA 1
ATOM 1492 C C . ILE A 1 185 ? -5.359 4.628 -1.455 1.00 95.56 185 ILE A C 1
ATOM 1494 O O . ILE A 1 185 ? -5.693 3.686 -2.174 1.00 95.56 185 ILE A O 1
ATOM 1498 N N . VAL A 1 186 ? -5.259 5.877 -1.898 1.00 94.62 186 VAL A N 1
ATOM 1499 C CA . VAL A 1 186 ? -5.408 6.238 -3.311 1.00 94.62 186 VAL A CA 1
ATOM 1500 C C . VAL A 1 186 ? -4.080 6.768 -3.818 1.00 94.62 186 VAL A C 1
ATOM 1502 O O . VAL A 1 186 ? -3.463 7.636 -3.199 1.00 94.62 186 VAL A O 1
ATOM 1505 N N . ILE A 1 187 ? -3.639 6.217 -4.942 1.00 92.19 187 ILE A N 1
ATOM 1506 C CA . ILE A 1 187 ? -2.387 6.575 -5.597 1.00 92.19 187 ILE A CA 1
ATOM 1507 C C . ILE A 1 187 ? -2.588 6.744 -7.095 1.00 92.19 187 ILE A C 1
ATOM 1509 O O . ILE A 1 187 ? -3.481 6.124 -7.679 1.00 92.19 187 ILE A O 1
ATOM 1513 N N . ASP A 1 188 ? -1.706 7.522 -7.717 1.00 88.19 188 ASP A N 1
ATOM 1514 C CA . ASP A 1 188 ? -1.611 7.602 -9.165 1.00 88.19 188 ASP A CA 1
ATOM 1515 C C . ASP A 1 188 ? -0.181 7.463 -9.673 1.00 88.19 188 ASP A C 1
ATOM 1517 O O . ASP A 1 188 ? 0.798 7.707 -8.969 1.00 88.19 188 ASP A O 1
ATOM 1521 N N . TYR A 1 189 ? -0.068 7.098 -10.940 1.00 85.06 189 TYR A N 1
ATOM 1522 C CA . TYR A 1 189 ? 1.208 6.909 -11.608 1.00 85.06 189 TYR A CA 1
ATOM 1523 C C . TYR A 1 189 ? 2.141 8.126 -11.510 1.00 85.06 189 TYR A C 1
ATOM 1525 O O . TYR A 1 189 ? 3.349 7.963 -11.321 1.00 85.06 189 TYR A O 1
ATOM 1533 N N . THR A 1 190 ? 1.604 9.349 -11.586 1.00 79.25 190 THR A N 1
ATOM 1534 C CA . THR A 1 190 ? 2.437 10.563 -11.626 1.00 79.25 190 THR A CA 1
ATOM 1535 C C . THR A 1 190 ? 3.252 10.768 -10.349 1.00 79.25 190 THR A C 1
ATOM 1537 O O . THR A 1 190 ? 4.278 11.457 -10.369 1.00 79.25 190 THR A O 1
ATOM 1540 N N . LEU A 1 191 ? 2.869 10.127 -9.238 1.00 80.00 191 LEU A N 1
ATOM 1541 C CA . LEU A 1 191 ? 3.658 10.144 -8.011 1.00 80.00 191 LEU A CA 1
ATOM 1542 C C . LEU A 1 191 ? 5.044 9.513 -8.165 1.00 80.00 191 LEU A C 1
ATOM 1544 O O . LEU A 1 191 ? 5.943 9.887 -7.410 1.00 80.00 191 LEU A O 1
ATOM 1548 N N . ILE A 1 192 ? 5.258 8.605 -9.124 1.00 79.38 192 ILE A N 1
ATOM 1549 C CA . ILE A 1 192 ? 6.570 7.974 -9.361 1.00 79.38 192 ILE A CA 1
ATOM 1550 C C . ILE A 1 192 ? 7.607 9.033 -9.731 1.00 79.38 192 ILE A C 1
ATOM 1552 O O . ILE A 1 192 ? 8.657 9.108 -9.089 1.00 79.38 192 ILE A O 1
ATOM 1556 N N . GLY A 1 193 ? 7.270 9.929 -10.661 1.00 75.38 193 GLY A N 1
ATOM 1557 C CA . GLY A 1 193 ? 8.114 11.078 -11.001 1.00 75.38 193 GLY A CA 1
ATOM 1558 C C . GLY A 1 193 ? 8.270 12.073 -9.841 1.00 75.38 193 GLY A C 1
ATOM 1559 O O . GLY A 1 193 ? 9.339 12.655 -9.639 1.00 75.38 193 GLY A O 1
ATOM 1560 N N . LYS A 1 194 ? 7.236 12.224 -9.000 1.00 75.31 194 LYS A N 1
ATOM 1561 C CA . LYS A 1 194 ? 7.239 13.132 -7.834 1.00 75.31 194 LYS A CA 1
ATOM 1562 C C . LYS A 1 194 ? 7.924 12.556 -6.589 1.00 75.31 194 LYS A C 1
ATOM 1564 O O . LYS A 1 194 ? 8.073 13.272 -5.600 1.00 75.31 194 LYS A O 1
ATOM 1569 N N . ASN A 1 195 ? 8.372 11.301 -6.604 1.00 76.56 195 ASN A N 1
ATOM 1570 C CA . ASN A 1 195 ? 8.901 10.620 -5.418 1.00 76.56 195 ASN A CA 1
ATOM 1571 C C . ASN A 1 195 ? 10.076 11.368 -4.749 1.00 76.56 195 ASN A C 1
ATOM 1573 O O . ASN A 1 195 ? 10.200 11.387 -3.524 1.00 76.56 195 ASN A O 1
ATOM 1577 N N . HIS A 1 196 ? 10.910 12.055 -5.534 1.00 74.38 196 HIS A N 1
ATOM 1578 C CA . HIS A 1 196 ? 11.983 12.901 -5.004 1.00 74.38 196 HIS A CA 1
ATOM 1579 C C . HIS A 1 196 ? 11.452 14.024 -4.086 1.00 74.38 196 HIS A C 1
ATOM 1581 O O . HIS A 1 196 ? 12.035 14.300 -3.036 1.00 74.38 196 HIS A O 1
ATOM 1587 N N . ALA A 1 197 ? 10.317 14.636 -4.443 1.00 73.25 197 ALA A N 1
ATOM 1588 C CA . ALA A 1 197 ? 9.675 15.687 -3.662 1.00 73.25 197 ALA A CA 1
ATOM 1589 C C . ALA A 1 197 ? 9.026 15.127 -2.388 1.00 73.25 197 ALA A C 1
ATOM 1591 O O . ALA A 1 197 ? 9.176 15.721 -1.319 1.00 73.25 197 ALA A O 1
ATOM 1592 N N . LEU A 1 198 ? 8.371 13.960 -2.476 1.00 78.94 198 LEU A N 1
ATOM 1593 C CA . LEU A 1 198 ? 7.811 13.276 -1.304 1.00 78.94 198 LEU A CA 1
ATOM 1594 C C . LEU A 1 198 ? 8.914 12.999 -0.282 1.00 78.94 198 LEU A C 1
ATOM 1596 O O . LEU A 1 198 ? 8.802 13.377 0.881 1.00 78.94 198 LEU A O 1
ATOM 1600 N N . ARG A 1 199 ? 10.033 12.426 -0.720 1.00 78.50 199 ARG A N 1
ATOM 1601 C CA . ARG A 1 199 ? 11.161 12.148 0.167 1.00 78.50 199 ARG A CA 1
ATOM 1602 C C . ARG A 1 199 ? 11.740 13.410 0.799 1.00 78.50 199 ARG A C 1
ATOM 1604 O O . ARG A 1 199 ? 12.010 13.426 2.001 1.00 78.50 199 ARG A O 1
ATOM 1611 N N . PHE A 1 200 ? 11.925 14.461 0.001 1.00 75.38 200 PHE A N 1
ATOM 1612 C CA . PHE A 1 200 ? 12.410 15.743 0.501 1.00 75.38 200 PHE A CA 1
ATOM 1613 C C . PHE A 1 200 ? 11.539 16.258 1.652 1.00 75.38 200 PHE A C 1
ATOM 1615 O O . PHE A 1 200 ? 12.063 16.682 2.679 1.00 75.38 200 PHE A O 1
ATOM 1622 N N . ILE A 1 201 ? 10.217 16.156 1.514 1.00 77.00 201 ILE A N 1
ATOM 1623 C CA . ILE A 1 201 ? 9.256 16.535 2.554 1.00 77.00 201 ILE A CA 1
ATOM 1624 C C . ILE A 1 201 ? 9.344 15.589 3.762 1.00 77.00 201 ILE A C 1
ATOM 1626 O O . ILE A 1 201 ? 9.366 16.045 4.905 1.00 77.00 201 ILE A O 1
ATOM 1630 N N . ALA A 1 202 ? 9.463 14.281 3.531 1.00 82.06 202 ALA A N 1
ATOM 1631 C CA . ALA A 1 202 ? 9.528 13.272 4.585 1.00 82.06 202 ALA A CA 1
ATOM 1632 C C . ALA A 1 202 ? 10.737 13.455 5.526 1.00 82.06 202 ALA A C 1
ATOM 1634 O O . ALA A 1 202 ? 10.606 13.295 6.744 1.00 82.06 202 ALA A O 1
ATOM 1635 N N . GLN A 1 203 ? 11.903 13.810 4.967 1.00 77.19 203 GLN A N 1
ATOM 1636 C CA . GLN A 1 203 ? 13.170 13.971 5.700 1.00 77.19 203 GLN A CA 1
ATOM 1637 C C . GLN A 1 203 ? 13.481 15.432 6.083 1.00 77.19 203 GLN A C 1
ATOM 1639 O O . GLN A 1 203 ? 14.303 15.677 6.965 1.00 77.19 203 GLN A O 1
ATOM 1644 N N . GLY A 1 204 ? 12.866 16.406 5.409 1.00 68.00 204 GLY A N 1
ATOM 1645 C CA . GLY A 1 204 ? 13.170 17.829 5.556 1.00 68.00 204 GLY A CA 1
ATOM 1646 C C . GLY A 1 204 ? 12.625 18.457 6.840 1.00 68.00 204 GLY A C 1
ATOM 1647 O O . GLY A 1 204 ? 11.620 18.025 7.397 1.00 68.00 204 GLY A O 1
ATOM 1648 N N . ASN A 1 205 ? 13.253 19.539 7.305 1.00 67.94 205 ASN A N 1
ATOM 1649 C CA . ASN A 1 205 ? 12.673 20.375 8.355 1.00 67.94 205 ASN A CA 1
ATOM 1650 C C . ASN A 1 205 ? 11.924 21.546 7.710 1.00 67.94 205 ASN A C 1
ATOM 1652 O O . ASN A 1 205 ? 12.515 22.584 7.412 1.00 67.94 205 ASN A O 1
ATOM 1656 N N . LEU A 1 206 ? 10.612 21.377 7.520 1.00 63.44 206 LEU A N 1
ATOM 1657 C CA . LEU A 1 206 ? 9.750 22.360 6.853 1.00 63.44 206 LEU A CA 1
ATOM 1658 C C . LEU A 1 206 ? 9.702 23.723 7.572 1.00 63.44 206 LEU A C 1
ATOM 1660 O O . LEU A 1 206 ? 9.297 24.708 6.965 1.00 63.44 206 LEU A O 1
ATOM 1664 N N . SER A 1 207 ? 10.160 23.810 8.828 1.00 59.69 207 SER A N 1
ATOM 1665 C CA . SER A 1 207 ? 10.226 25.070 9.588 1.00 59.69 207 SER A CA 1
ATOM 1666 C C . SER A 1 207 ? 11.457 25.941 9.279 1.00 59.69 207 SER A C 1
ATOM 1668 O O . SER A 1 207 ? 11.498 27.095 9.693 1.00 59.69 207 SER A O 1
ATOM 1670 N N . LYS A 1 208 ? 12.461 25.420 8.553 1.00 57.75 208 LYS A N 1
ATOM 1671 C CA . LYS A 1 208 ? 13.761 26.083 8.305 1.00 57.75 208 LYS A CA 1
ATOM 1672 C C . LYS A 1 208 ? 14.000 26.491 6.843 1.00 57.75 208 LYS A C 1
ATOM 1674 O O . LYS A 1 208 ? 15.141 26.577 6.403 1.00 57.75 208 LYS A O 1
ATOM 1679 N N . GLN A 1 209 ? 12.936 26.755 6.086 1.00 53.88 209 GLN A N 1
ATOM 1680 C CA . GLN A 1 209 ? 12.987 27.025 4.637 1.00 53.88 209 GLN A CA 1
ATOM 1681 C C . GLN A 1 209 ? 13.834 28.245 4.212 1.00 53.88 209 GLN A C 1
ATOM 1683 O O . GLN A 1 209 ? 14.169 28.352 3.038 1.00 53.88 209 GLN A O 1
ATOM 1688 N N . GLU A 1 210 ? 14.200 29.143 5.131 1.00 56.38 210 GLU A N 1
ATOM 1689 C CA . GLU A 1 210 ? 15.047 30.321 4.860 1.00 56.38 210 GLU A CA 1
ATOM 1690 C C . GLU A 1 210 ? 16.490 30.171 5.389 1.00 56.38 210 GLU A C 1
ATOM 1692 O O . GLU A 1 210 ? 17.294 31.103 5.323 1.00 56.38 210 GLU A O 1
ATOM 1697 N N . ASP A 1 211 ? 16.848 28.999 5.925 1.00 60.69 211 ASP A N 1
ATOM 1698 C CA . ASP A 1 211 ? 18.182 28.743 6.467 1.00 60.69 211 ASP A CA 1
ATOM 1699 C C . ASP A 1 211 ? 19.187 28.509 5.325 1.00 60.69 211 ASP A C 1
ATOM 1701 O O . ASP A 1 211 ? 19.124 27.505 4.613 1.00 60.69 211 ASP A O 1
ATOM 1705 N N . LYS A 1 212 ? 20.167 29.410 5.166 1.00 68.25 212 LYS A N 1
ATOM 1706 C CA . LYS A 1 212 ? 21.271 29.240 4.202 1.00 68.25 212 LYS A CA 1
ATOM 1707 C C . LYS A 1 212 ? 21.980 27.890 4.353 1.00 68.25 212 LYS A C 1
ATOM 1709 O O . LYS A 1 212 ? 22.399 27.328 3.347 1.00 68.25 212 LYS A O 1
ATOM 1714 N N . LYS A 1 213 ? 22.067 27.337 5.571 1.00 66.75 213 LYS A N 1
ATOM 1715 C CA . LYS A 1 213 ? 22.651 26.005 5.800 1.00 66.75 213 LYS A CA 1
ATOM 1716 C C . LYS A 1 213 ? 21.787 24.890 5.216 1.00 66.75 213 LYS A C 1
ATOM 1718 O O . LYS A 1 213 ? 22.323 23.881 4.770 1.00 66.75 213 LYS A O 1
ATOM 1723 N N . TYR A 1 214 ? 20.466 25.062 5.204 1.00 60.69 214 TYR A N 1
ATOM 1724 C CA . TYR A 1 214 ? 19.537 24.123 4.578 1.00 60.69 214 TYR A CA 1
ATOM 1725 C C . TYR A 1 214 ? 19.625 24.185 3.046 1.00 60.69 214 TYR A C 1
ATOM 1727 O O . TYR A 1 214 ? 19.698 23.146 2.392 1.00 60.69 214 TYR A O 1
ATOM 1735 N N . GLU A 1 215 ? 19.730 25.388 2.477 1.00 61.97 215 GLU A N 1
ATOM 1736 C CA . GLU A 1 215 ? 19.975 25.603 1.041 1.00 61.97 215 GLU A CA 1
ATOM 1737 C C . GLU A 1 215 ? 21.334 25.042 0.575 1.00 61.97 215 GLU A C 1
ATOM 1739 O O . GLU A 1 215 ? 21.442 24.438 -0.494 1.00 61.97 215 GLU A O 1
ATOM 1744 N N . GLU A 1 216 ? 22.389 25.195 1.377 1.00 68.25 216 GLU A N 1
ATOM 1745 C CA . GLU A 1 216 ? 23.703 24.594 1.109 1.00 68.25 216 GLU A CA 1
ATOM 1746 C C . GLU A 1 216 ? 23.667 23.064 1.236 1.00 68.25 216 GLU A C 1
ATOM 1748 O O . GLU A 1 216 ? 24.208 22.355 0.384 1.00 68.25 216 GLU A O 1
ATOM 1753 N N . TRP A 1 217 ? 22.957 22.538 2.238 1.00 65.69 217 TRP A N 1
ATOM 1754 C CA . TRP A 1 217 ? 22.727 21.102 2.392 1.00 65.69 217 TRP A CA 1
ATOM 1755 C C . TRP A 1 217 ? 21.952 20.498 1.209 1.00 65.69 217 TRP A C 1
ATOM 1757 O O . TRP A 1 217 ? 22.267 19.394 0.764 1.00 65.69 217 TRP A O 1
ATOM 1767 N N . LEU A 1 218 ? 20.986 21.221 0.632 1.00 57.31 218 LEU A N 1
ATOM 1768 C CA . LEU A 1 218 ? 20.276 20.808 -0.587 1.00 57.31 218 LEU A CA 1
ATOM 1769 C C . LEU A 1 218 ? 21.200 20.672 -1.800 1.00 57.31 218 LEU A C 1
ATOM 1771 O O . LEU A 1 218 ? 21.051 19.760 -2.617 1.00 57.31 218 LEU A O 1
ATOM 1775 N N . LYS A 1 219 ? 22.191 21.557 -1.902 1.00 61.25 219 LYS A N 1
ATOM 1776 C CA . LYS A 1 219 ? 23.163 21.543 -2.997 1.00 61.25 219 LYS A CA 1
ATOM 1777 C C . LYS A 1 219 ? 24.197 20.425 -2.851 1.00 61.25 219 LYS A C 1
ATOM 1779 O O . LYS A 1 219 ? 24.732 20.001 -3.874 1.00 61.25 219 LYS A O 1
ATOM 1784 N N . ASN A 1 220 ? 24.402 19.871 -1.651 1.00 64.19 220 ASN A N 1
ATOM 1785 C CA . ASN A 1 220 ? 25.357 18.786 -1.394 1.00 64.19 220 ASN A CA 1
ATOM 1786 C C . ASN A 1 220 ? 25.098 17.556 -2.300 1.00 64.19 220 ASN A C 1
ATOM 1788 O O . ASN A 1 220 ? 24.001 16.993 -2.252 1.00 64.19 220 ASN A O 1
ATOM 1792 N N . PRO A 1 221 ? 26.052 17.128 -3.152 1.00 54.16 221 PRO A N 1
ATOM 1793 C CA . PRO A 1 221 ? 25.945 15.916 -3.974 1.00 54.16 221 PRO A CA 1
ATOM 1794 C C . PRO A 1 221 ? 25.621 14.644 -3.178 1.00 54.16 221 PRO A C 1
ATOM 1796 O O . PRO A 1 221 ? 24.895 13.796 -3.677 1.00 54.16 221 PRO A O 1
ATOM 1799 N N . GLU A 1 222 ? 26.055 14.554 -1.920 1.00 54.94 222 GLU A N 1
ATOM 1800 C CA . GLU A 1 222 ? 25.786 13.403 -1.047 1.00 54.94 222 GLU A CA 1
ATOM 1801 C C . GLU A 1 222 ? 24.429 13.466 -0.326 1.00 54.94 222 GLU A C 1
ATOM 1803 O O . GLU A 1 222 ? 24.137 12.646 0.546 1.00 54.94 222 GLU A O 1
ATOM 1808 N N . ASN A 1 223 ? 23.574 14.442 -0.650 1.00 59.22 223 ASN A N 1
ATOM 1809 C CA . ASN A 1 223 ? 22.296 14.600 0.033 1.00 59.22 223 ASN A CA 1
ATOM 1810 C C . ASN A 1 223 ? 21.398 13.357 -0.178 1.00 59.22 223 ASN A C 1
ATOM 1812 O O . ASN A 1 223 ? 21.051 13.037 -1.318 1.00 59.22 223 ASN A O 1
ATOM 1816 N N . PRO A 1 224 ? 20.947 12.672 0.893 1.00 51.75 224 PRO A N 1
ATOM 1817 C CA . PRO A 1 224 ? 20.105 11.483 0.783 1.00 51.75 224 PRO A CA 1
ATOM 1818 C C . PRO A 1 224 ? 18.762 11.739 0.082 1.00 51.75 224 PRO A C 1
ATOM 1820 O O . PRO A 1 224 ? 18.223 10.794 -0.494 1.00 51.75 224 PRO A O 1
ATOM 1823 N N . ASN A 1 225 ? 18.272 12.986 0.039 1.00 51.75 225 ASN A N 1
ATOM 1824 C CA . ASN A 1 225 ? 17.092 13.395 -0.733 1.00 51.75 225 ASN A CA 1
ATOM 1825 C C . ASN A 1 225 ? 17.285 13.297 -2.256 1.00 51.75 225 ASN A C 1
ATOM 1827 O O . ASN A 1 225 ? 16.299 13.309 -2.986 1.00 51.75 225 ASN A O 1
ATOM 1831 N N . LYS A 1 226 ? 18.529 13.176 -2.740 1.00 54.69 226 LYS A N 1
ATOM 1832 C CA . LYS A 1 226 ? 18.856 12.974 -4.163 1.00 54.69 226 LYS A CA 1
ATOM 1833 C C . LYS A 1 226 ? 18.763 11.512 -4.602 1.00 54.69 226 LYS A C 1
ATOM 1835 O O . LYS A 1 226 ? 18.776 11.220 -5.788 1.00 54.69 226 LYS A O 1
ATOM 1840 N N . ASN A 1 227 ? 18.627 10.584 -3.655 1.00 61.09 227 ASN A N 1
ATOM 1841 C CA . ASN A 1 227 ? 18.417 9.175 -3.951 1.00 61.09 227 ASN A CA 1
ATOM 1842 C C . ASN A 1 227 ? 16.912 8.874 -3.961 1.00 61.09 227 ASN A C 1
ATOM 1844 O O . ASN A 1 227 ? 16.320 8.626 -2.910 1.00 61.09 227 ASN A O 1
ATOM 1848 N N . ALA A 1 228 ? 16.296 8.908 -5.138 1.00 71.56 228 ALA A N 1
ATOM 1849 C CA . ALA A 1 228 ? 14.895 8.544 -5.346 1.00 71.56 228 ALA A CA 1
ATOM 1850 C C . ALA A 1 228 ? 14.788 7.263 -6.190 1.00 71.56 228 ALA A C 1
ATOM 1852 O O . ALA A 1 228 ? 15.780 6.570 -6.418 1.00 71.56 228 ALA A O 1
ATOM 1853 N N . LEU A 1 229 ? 13.575 6.933 -6.625 1.00 83.81 229 LEU A N 1
ATOM 1854 C CA . LEU A 1 229 ? 13.384 5.962 -7.700 1.00 83.81 229 LEU A CA 1
ATOM 1855 C C . LEU A 1 229 ? 13.878 6.579 -9.015 1.00 83.81 229 LEU A C 1
ATOM 1857 O O . LEU A 1 229 ? 13.692 7.775 -9.243 1.00 83.81 229 LEU A O 1
ATOM 1861 N N . GLY A 1 230 ? 14.534 5.772 -9.843 1.00 82.38 230 GLY A N 1
ATOM 1862 C CA . GLY A 1 230 ? 14.902 6.148 -11.206 1.00 82.38 230 GLY A CA 1
ATOM 1863 C C . GLY A 1 230 ? 13.804 5.771 -12.195 1.00 82.38 230 GLY A C 1
ATOM 1864 O O . GLY A 1 230 ? 13.028 4.855 -11.933 1.00 82.38 230 GLY A O 1
ATOM 1865 N N . VAL A 1 231 ? 13.764 6.447 -13.338 1.00 83.69 231 VAL A N 1
ATOM 1866 C CA . VAL A 1 231 ? 12.831 6.160 -14.435 1.00 83.69 231 VAL A CA 1
ATOM 1867 C C . VAL A 1 231 ? 13.633 5.709 -15.650 1.00 83.69 231 VAL A C 1
ATOM 1869 O O . VAL A 1 231 ? 14.685 6.272 -15.954 1.00 83.69 231 VAL A O 1
ATOM 1872 N N . CYS A 1 232 ? 13.149 4.666 -16.314 1.00 86.44 232 CYS A N 1
ATOM 1873 C CA . CYS A 1 232 ? 13.759 4.039 -17.474 1.00 86.44 232 CYS A CA 1
ATOM 1874 C C . CYS A 1 232 ? 12.785 4.072 -18.647 1.00 86.44 232 CYS A C 1
ATOM 1876 O O . CYS A 1 232 ? 11.906 3.218 -18.734 1.00 86.44 232 CYS A O 1
ATOM 1878 N N . GLY A 1 233 ? 12.944 5.041 -19.544 1.00 88.00 233 GLY A N 1
ATOM 1879 C CA . GLY A 1 233 ? 12.065 5.210 -20.701 1.00 88.00 233 GLY A CA 1
ATOM 1880 C C . GLY A 1 233 ? 12.546 4.436 -21.924 1.00 88.00 233 GLY A C 1
ATOM 1881 O O . GLY A 1 233 ? 13.750 4.350 -22.186 1.00 88.00 233 GLY A O 1
ATOM 1882 N N . PHE A 1 234 ? 11.606 3.892 -22.693 1.00 87.75 234 PHE A N 1
ATOM 1883 C CA . PHE A 1 234 ? 11.900 3.300 -23.994 1.00 87.75 234 PHE A CA 1
ATOM 1884 C C . PHE A 1 234 ? 12.295 4.362 -25.030 1.00 87.75 234 PHE A C 1
ATOM 1886 O O . PHE A 1 234 ? 11.635 5.390 -25.169 1.00 87.75 234 PHE A O 1
ATOM 1893 N N . SER A 1 235 ? 13.345 4.088 -25.800 1.00 80.75 235 SER A N 1
ATOM 1894 C CA . SER A 1 235 ? 13.956 5.052 -26.728 1.00 80.75 235 SER A CA 1
ATOM 1895 C C . SER A 1 235 ? 14.124 4.571 -28.162 1.00 80.75 235 SER A C 1
ATOM 1897 O O . SER A 1 235 ? 14.373 5.390 -29.046 1.00 80.75 235 SER A O 1
ATOM 1899 N N . GLY A 1 236 ? 14.028 3.265 -28.406 1.00 79.94 236 GLY A N 1
ATOM 1900 C CA . GLY A 1 236 ? 14.171 2.718 -29.746 1.00 79.94 236 GLY A CA 1
ATOM 1901 C C . GLY A 1 236 ? 14.260 1.199 -29.780 1.00 79.94 236 GLY A C 1
ATOM 1902 O O . GLY A 1 236 ? 14.742 0.557 -28.844 1.00 79.94 236 GLY A O 1
ATOM 1903 N N . LYS A 1 237 ? 13.795 0.632 -30.895 1.00 86.62 237 LYS A N 1
ATOM 1904 C CA . LYS A 1 237 ? 13.934 -0.780 -31.257 1.00 86.62 237 LYS A CA 1
ATOM 1905 C C . LYS A 1 237 ? 14.830 -0.890 -32.483 1.00 86.62 237 LYS A C 1
ATOM 1907 O O . LYS A 1 237 ? 14.680 -0.120 -33.428 1.00 86.62 237 LYS A O 1
ATOM 1912 N N . VAL A 1 238 ? 15.723 -1.875 -32.490 1.00 87.75 238 VAL A N 1
ATOM 1913 C CA . VAL A 1 238 ? 16.543 -2.203 -33.660 1.00 87.75 238 VAL A CA 1
ATOM 1914 C C . VAL A 1 238 ? 16.432 -3.692 -33.957 1.00 87.75 238 VAL A C 1
ATOM 1916 O O . VAL A 1 238 ? 16.840 -4.524 -33.152 1.00 87.75 238 VAL A O 1
ATOM 1919 N N . ASP A 1 239 ? 15.905 -4.029 -35.130 1.00 86.88 239 ASP A N 1
ATOM 1920 C CA . ASP A 1 239 ? 15.872 -5.405 -35.622 1.00 86.88 239 ASP A CA 1
ATOM 1921 C C . ASP A 1 239 ? 17.203 -5.740 -36.312 1.00 86.88 239 ASP A C 1
ATOM 1923 O O . ASP A 1 239 ? 17.696 -4.989 -37.155 1.00 86.88 239 ASP A O 1
ATOM 1927 N N . THR A 1 240 ? 17.796 -6.875 -35.950 1.00 85.50 240 THR A N 1
ATOM 1928 C CA . THR A 1 240 ? 19.102 -7.337 -36.441 1.00 85.50 240 THR A CA 1
ATOM 1929 C C . THR A 1 240 ? 19.094 -8.844 -36.698 1.00 85.50 240 THR A C 1
ATOM 1931 O O . THR A 1 240 ? 18.209 -9.559 -36.235 1.00 85.50 240 THR A O 1
ATOM 1934 N N . VAL A 1 241 ? 20.082 -9.340 -37.449 1.00 82.12 241 VAL A N 1
ATOM 1935 C CA . VAL A 1 241 ? 20.296 -10.778 -37.672 1.00 82.12 241 VAL A CA 1
ATOM 1936 C C . VAL A 1 241 ? 21.600 -11.176 -36.996 1.00 82.12 241 VAL A C 1
ATOM 1938 O O . VAL A 1 241 ? 22.659 -10.640 -37.324 1.00 82.12 241 VAL A O 1
ATOM 1941 N N . GLU A 1 242 ? 21.534 -12.124 -36.068 1.00 82.50 242 GLU A N 1
ATOM 1942 C CA . GLU A 1 242 ? 22.688 -12.618 -35.318 1.00 82.50 242 GLU A CA 1
ATOM 1943 C C . GLU A 1 242 ? 22.931 -14.108 -35.578 1.00 82.50 242 GLU A C 1
ATOM 1945 O O . GLU A 1 242 ? 22.038 -14.840 -36.001 1.00 82.50 242 GLU A O 1
ATOM 1950 N N . LYS A 1 243 ? 24.147 -14.591 -35.296 1.00 76.38 243 LYS A N 1
ATOM 1951 C CA . LYS A 1 243 ? 24.427 -16.032 -35.328 1.00 76.38 243 LYS A CA 1
ATOM 1952 C C . LYS A 1 243 ? 23.809 -16.716 -34.106 1.00 76.38 243 LYS A C 1
ATOM 1954 O O . LYS A 1 243 ? 24.046 -16.286 -32.976 1.00 76.38 243 LYS A O 1
ATOM 1959 N N . SER A 1 244 ? 23.044 -17.783 -34.323 1.00 71.62 244 SER A N 1
ATOM 1960 C CA . SER A 1 244 ? 22.456 -18.574 -33.241 1.00 71.62 244 SER A CA 1
ATOM 1961 C C . SER A 1 244 ? 23.501 -19.480 -32.583 1.00 71.62 244 SER A C 1
ATOM 1963 O O . SER A 1 244 ? 24.467 -19.920 -33.215 1.00 71.62 244 SER A O 1
ATOM 1965 N N . SER A 1 245 ? 23.280 -19.814 -31.312 1.00 64.50 245 SER A N 1
ATOM 1966 C CA . SER A 1 245 ? 24.108 -20.755 -30.541 1.00 64.50 245 SER A CA 1
ATOM 1967 C C . SER A 1 245 ? 24.070 -22.192 -31.082 1.00 64.50 245 SER A C 1
ATOM 1969 O O . SER A 1 245 ? 24.949 -22.982 -30.754 1.00 64.50 245 SER A O 1
ATOM 1971 N N . ALA A 1 246 ? 23.090 -22.525 -31.929 1.00 66.88 246 ALA A N 1
ATOM 1972 C CA . ALA A 1 246 ? 22.946 -23.829 -32.582 1.00 66.88 246 ALA A CA 1
ATOM 1973 C C . ALA A 1 246 ? 23.579 -23.894 -33.989 1.00 66.88 246 ALA A C 1
ATOM 1975 O O . ALA A 1 246 ? 23.532 -24.941 -34.629 1.00 66.88 246 ALA A O 1
ATOM 1976 N N . GLY A 1 247 ? 24.172 -22.795 -34.472 1.00 63.06 247 GLY A N 1
ATOM 1977 C CA . GLY A 1 247 ? 24.671 -22.678 -35.842 1.00 63.06 247 GLY A CA 1
ATOM 1978 C C . GLY A 1 247 ? 23.551 -22.312 -36.820 1.00 63.06 247 GLY A C 1
ATOM 1979 O O . GLY A 1 247 ? 22.693 -23.123 -37.148 1.00 63.06 247 GLY A O 1
ATOM 1980 N N . GLY A 1 248 ? 23.558 -21.064 -37.288 1.00 75.25 248 GLY A N 1
ATOM 1981 C CA . GLY A 1 248 ? 22.551 -20.497 -38.189 1.00 75.25 248 GLY A CA 1
ATOM 1982 C C . GLY A 1 248 ? 22.395 -18.994 -37.963 1.00 75.25 248 GLY A C 1
ATOM 1983 O O . GLY A 1 248 ? 23.059 -18.438 -37.089 1.00 75.25 248 GLY A O 1
ATOM 1984 N N . ASN A 1 249 ? 21.530 -18.343 -38.738 1.00 76.88 249 ASN A N 1
ATOM 1985 C CA . ASN A 1 249 ? 21.144 -16.946 -38.529 1.00 76.88 249 ASN A CA 1
ATOM 1986 C C . ASN A 1 249 ? 19.783 -16.904 -37.816 1.00 76.88 249 ASN A C 1
ATOM 1988 O O . ASN A 1 249 ? 18.877 -17.645 -38.190 1.00 76.88 249 ASN A O 1
ATOM 1992 N N . GLU A 1 250 ? 19.638 -16.046 -36.812 1.00 77.00 250 GLU A N 1
ATOM 1993 C CA . GLU A 1 250 ? 18.395 -15.803 -36.074 1.00 77.00 250 GLU A CA 1
ATOM 1994 C C . GLU A 1 250 ? 18.103 -14.299 -36.083 1.00 77.00 250 GLU A C 1
ATOM 1996 O O . GLU A 1 250 ? 19.006 -13.481 -35.896 1.00 77.00 250 GLU A O 1
ATOM 2001 N N . GLU A 1 251 ? 16.846 -13.928 -36.326 1.00 82.44 251 GLU A N 1
ATOM 2002 C CA . GLU A 1 251 ? 16.410 -12.540 -36.191 1.00 82.44 251 GLU A CA 1
ATOM 2003 C C . GLU A 1 251 ? 16.234 -12.186 -34.709 1.00 82.44 251 GLU A C 1
ATOM 2005 O O . GLU A 1 251 ? 15.594 -12.914 -33.945 1.00 82.44 251 GLU A O 1
ATOM 2010 N N . VAL A 1 252 ? 16.799 -11.052 -34.305 1.00 84.69 252 VAL A N 1
ATOM 2011 C CA . VAL A 1 252 ? 16.792 -10.549 -32.930 1.00 84.69 252 VAL A CA 1
ATOM 2012 C C . VAL A 1 252 ? 16.392 -9.080 -32.941 1.00 84.69 252 VAL A C 1
ATOM 2014 O O . VAL A 1 252 ? 16.951 -8.281 -33.692 1.00 84.69 252 VAL A O 1
ATOM 2017 N N . SER A 1 253 ? 15.460 -8.711 -32.070 1.00 87.38 253 SER A N 1
ATOM 2018 C CA . SER A 1 253 ? 15.090 -7.319 -31.820 1.00 87.38 253 SER A CA 1
ATOM 2019 C C . SER A 1 253 ? 15.774 -6.832 -30.545 1.00 87.38 253 SER A C 1
ATOM 2021 O O . SER A 1 253 ? 15.610 -7.433 -29.483 1.00 87.38 253 SER A O 1
ATOM 2023 N N . LYS A 1 254 ? 16.533 -5.739 -30.654 1.00 89.75 254 LYS A N 1
ATOM 2024 C CA . LYS A 1 254 ? 17.192 -5.059 -29.534 1.00 89.75 254 LYS A CA 1
ATOM 2025 C C . LYS A 1 254 ? 16.332 -3.904 -29.059 1.00 89.75 254 LYS A C 1
ATOM 2027 O O . LYS A 1 254 ? 16.024 -3.008 -29.848 1.00 89.75 254 LYS A O 1
ATOM 2032 N N . LEU A 1 255 ? 15.948 -3.927 -27.789 1.00 90.06 255 LEU A N 1
ATOM 2033 C CA . LEU A 1 255 ? 15.150 -2.874 -27.163 1.00 90.06 255 LEU A CA 1
ATOM 2034 C C . LEU A 1 255 ? 16.009 -2.053 -26.219 1.00 90.06 255 LEU A C 1
ATOM 2036 O O . LEU A 1 255 ? 16.644 -2.616 -25.330 1.00 90.06 255 LEU A O 1
ATOM 2040 N N . TYR A 1 256 ? 15.990 -0.735 -26.395 1.00 89.56 256 TYR A N 1
ATOM 2041 C CA . TYR A 1 256 ? 16.814 0.196 -25.639 1.00 89.56 256 TYR A CA 1
ATOM 2042 C C . TYR A 1 256 ? 15.951 0.953 -24.627 1.00 89.56 256 TYR A C 1
ATOM 2044 O O . TYR A 1 256 ? 14.954 1.584 -24.984 1.00 89.56 256 TYR A O 1
ATOM 2052 N N . PHE A 1 257 ? 16.361 0.911 -23.363 1.00 90.44 257 PHE A N 1
ATOM 2053 C CA . PHE A 1 257 ? 15.767 1.681 -22.276 1.00 90.44 257 PHE A CA 1
ATOM 2054 C C . PHE A 1 257 ? 16.822 2.603 -21.677 1.00 90.44 257 PHE A C 1
ATOM 2056 O O . PHE A 1 257 ? 17.874 2.143 -21.237 1.00 90.44 257 PHE A O 1
ATOM 2063 N N . TYR A 1 258 ? 16.548 3.904 -21.652 1.00 87.06 258 TYR A N 1
ATOM 2064 C CA . TYR A 1 258 ? 17.430 4.886 -21.025 1.00 87.06 258 TYR A CA 1
ATOM 2065 C C . TYR A 1 258 ? 16.960 5.147 -19.606 1.00 87.06 258 TYR A C 1
ATOM 2067 O O . TYR A 1 258 ? 15.847 5.624 -19.400 1.00 87.06 258 TYR A O 1
ATOM 2075 N N . CYS A 1 259 ? 17.825 4.847 -18.644 1.00 84.19 259 CYS A N 1
ATOM 2076 C CA . CYS A 1 259 ? 17.551 4.982 -17.225 1.00 84.19 259 CYS A CA 1
ATOM 2077 C C . CYS A 1 259 ? 18.256 6.199 -16.632 1.00 84.19 259 CYS A C 1
ATOM 2079 O O . CYS A 1 259 ? 19.473 6.372 -16.768 1.00 84.19 259 CYS A O 1
ATOM 2081 N N . SER A 1 260 ? 17.505 7.002 -15.889 1.00 77.88 260 SER A N 1
ATOM 2082 C CA . SER A 1 260 ? 18.013 8.183 -15.196 1.00 77.88 260 SER A CA 1
ATOM 2083 C C . SER A 1 260 ? 17.300 8.417 -13.872 1.00 77.88 260 SER A C 1
ATOM 2085 O O . SER A 1 260 ? 16.156 8.004 -13.678 1.00 77.88 260 SER A O 1
ATOM 2087 N N . TYR A 1 261 ? 17.961 9.131 -12.969 1.00 74.75 261 TYR A N 1
ATOM 2088 C CA . TYR A 1 261 ? 17.294 9.748 -11.830 1.00 74.75 261 TYR A CA 1
ATOM 2089 C C . TYR A 1 261 ? 16.664 11.094 -12.212 1.00 74.75 261 TYR A C 1
ATOM 2091 O O . TYR A 1 261 ? 17.077 11.703 -13.204 1.00 74.75 261 TYR A O 1
ATOM 2099 N N . PRO A 1 262 ? 15.687 11.581 -11.424 1.00 60.59 262 PRO A N 1
ATOM 2100 C CA . PRO A 1 262 ? 15.109 12.903 -11.619 1.00 60.59 262 PRO A CA 1
ATOM 2101 C C . PRO A 1 262 ? 16.195 13.995 -11.705 1.00 60.59 262 PRO A C 1
ATOM 2103 O O . PRO A 1 262 ? 17.140 13.966 -10.910 1.00 60.59 262 PRO A O 1
ATOM 2106 N N . PRO A 1 263 ? 16.062 14.973 -12.621 1.00 50.56 263 PRO A N 1
ATOM 2107 C CA . PRO A 1 263 ? 17.003 16.082 -12.759 1.00 50.56 263 PRO A CA 1
ATOM 2108 C C . PRO A 1 263 ? 17.212 16.837 -11.442 1.00 50.56 263 PRO A C 1
ATOM 2110 O O . PRO A 1 263 ? 16.251 17.257 -10.794 1.00 50.56 263 PRO A O 1
ATOM 2113 N N . ASN A 1 264 ? 18.464 17.117 -11.078 1.00 48.16 264 ASN A N 1
ATOM 2114 C CA . ASN A 1 264 ? 18.758 18.140 -10.078 1.00 48.16 264 ASN A CA 1
ATOM 2115 C C . ASN A 1 264 ? 18.795 19.504 -10.792 1.00 48.16 264 ASN A C 1
ATOM 2117 O O . ASN A 1 264 ? 19.335 19.611 -11.890 1.00 48.16 264 ASN A O 1
ATOM 2121 N N . LYS A 1 265 ? 18.273 20.585 -10.195 1.00 43.00 265 LYS A N 1
ATOM 2122 C CA . LYS A 1 265 ? 18.216 21.920 -10.839 1.00 43.00 265 LYS A CA 1
ATOM 2123 C C . LYS A 1 265 ? 19.585 22.462 -11.311 1.00 43.00 265 LYS A C 1
ATOM 2125 O O . LYS A 1 265 ? 19.615 23.440 -12.051 1.00 43.00 265 LYS A O 1
ATOM 2130 N N . THR A 1 266 ? 20.703 21.844 -10.919 1.00 41.19 266 THR A N 1
ATOM 2131 C CA . THR A 1 266 ? 22.067 22.165 -11.375 1.00 41.19 266 THR A CA 1
ATOM 2132 C C . THR A 1 266 ? 22.729 21.130 -12.300 1.00 41.19 266 THR A C 1
ATOM 2134 O O . THR A 1 266 ? 23.763 21.456 -12.876 1.00 41.19 266 THR A O 1
ATOM 2137 N N . GLN A 1 267 ? 22.164 19.932 -12.502 1.00 43.31 267 GLN A N 1
ATOM 2138 C CA . GLN A 1 267 ? 22.684 18.892 -13.409 1.00 43.31 267 GLN A CA 1
ATOM 2139 C C . GLN A 1 267 ? 21.518 18.118 -14.039 1.00 43.31 267 GLN A C 1
ATOM 2141 O O . GLN A 1 267 ? 20.665 17.584 -13.334 1.00 43.31 267 GLN A O 1
ATOM 2146 N N . ARG A 1 268 ? 21.469 18.094 -15.379 1.00 44.75 268 ARG A N 1
ATOM 2147 C CA . ARG A 1 268 ? 20.285 17.674 -16.146 1.00 44.75 268 ARG A CA 1
ATOM 2148 C C . ARG A 1 268 ? 19.815 16.250 -15.846 1.00 44.75 268 ARG A C 1
ATOM 2150 O O . ARG A 1 268 ? 18.610 16.078 -15.788 1.00 44.75 268 ARG A O 1
ATOM 2157 N N . LEU A 1 269 ? 20.704 15.268 -15.677 1.00 50.44 269 LEU A N 1
ATOM 2158 C CA . LEU A 1 269 ? 20.357 13.869 -15.387 1.00 50.44 269 LEU A CA 1
ATOM 2159 C C . LEU A 1 269 ? 21.552 13.175 -14.712 1.00 50.44 269 LEU A C 1
ATOM 2161 O O . LEU A 1 269 ? 22.648 13.184 -15.271 1.00 50.44 269 LEU A O 1
ATOM 2165 N N . ASP A 1 270 ? 21.335 12.550 -13.552 1.00 59.09 270 ASP A N 1
ATOM 2166 C CA . ASP A 1 270 ? 22.252 11.535 -13.023 1.00 59.09 270 ASP A CA 1
ATOM 2167 C C . ASP A 1 270 ? 21.865 10.209 -13.686 1.00 59.09 270 ASP A C 1
ATOM 2169 O O . ASP A 1 270 ? 20.815 9.619 -13.408 1.00 59.09 270 ASP A O 1
ATOM 2173 N N . TYR A 1 271 ? 22.662 9.794 -14.663 1.00 64.69 271 TYR A N 1
ATOM 2174 C CA . TYR A 1 271 ? 22.346 8.649 -15.501 1.00 64.69 271 TYR A CA 1
ATOM 2175 C C . TYR A 1 271 ? 22.637 7.327 -14.788 1.00 64.69 271 TYR A C 1
ATOM 2177 O O . TYR A 1 271 ? 23.707 7.129 -14.221 1.00 64.69 271 TYR A O 1
ATOM 2185 N N . ILE A 1 272 ? 21.686 6.398 -14.867 1.00 73.19 272 ILE A N 1
ATOM 2186 C CA . ILE A 1 272 ? 21.804 5.043 -14.313 1.00 73.19 272 ILE A CA 1
ATOM 2187 C C . ILE A 1 272 ? 22.467 4.121 -15.347 1.00 73.19 272 ILE A C 1
ATOM 2189 O O . ILE A 1 272 ? 23.319 3.299 -15.010 1.00 73.19 272 ILE A O 1
ATOM 2193 N N . GLY A 1 273 ? 22.081 4.275 -16.616 1.00 82.56 273 GLY A N 1
ATOM 2194 C CA . GLY A 1 273 ? 22.617 3.504 -17.731 1.00 82.56 273 GLY A CA 1
ATOM 2195 C C . GLY A 1 273 ? 21.619 3.335 -18.872 1.00 82.56 273 GLY A C 1
ATOM 2196 O O . GLY A 1 273 ? 20.492 3.825 -18.817 1.00 82.56 273 GLY A O 1
ATOM 2197 N N . ILE A 1 274 ? 22.043 2.622 -19.906 1.00 87.75 274 ILE A N 1
ATOM 2198 C CA . ILE A 1 274 ? 21.192 2.149 -20.997 1.00 87.75 274 ILE A CA 1
ATOM 2199 C C . ILE A 1 274 ? 21.040 0.645 -20.818 1.00 87.75 274 ILE A C 1
ATOM 2201 O O . ILE A 1 274 ? 22.043 -0.063 -20.797 1.00 87.75 274 ILE A O 1
ATOM 2205 N N . ILE A 1 275 ? 19.810 0.165 -20.689 1.00 89.19 275 ILE A N 1
ATOM 2206 C CA . ILE A 1 275 ? 19.502 -1.260 -20.585 1.00 89.19 275 ILE A CA 1
ATOM 2207 C C . ILE A 1 275 ? 19.055 -1.749 -21.956 1.00 89.19 275 ILE A C 1
ATOM 2209 O O . ILE A 1 275 ? 18.187 -1.140 -22.585 1.00 89.19 275 ILE A O 1
ATOM 2213 N N . VAL A 1 276 ? 19.661 -2.840 -22.412 1.00 91.25 276 VAL A N 1
ATOM 2214 C CA . VAL A 1 276 ? 19.394 -3.444 -23.714 1.00 91.25 276 VAL A CA 1
ATOM 2215 C C . VAL A 1 276 ? 18.845 -4.848 -23.515 1.00 91.25 276 VAL A C 1
ATOM 2217 O O . VAL A 1 276 ? 19.465 -5.675 -22.843 1.00 91.25 276 VAL A O 1
ATOM 2220 N N . PHE A 1 277 ? 17.681 -5.111 -24.106 1.00 91.25 277 PHE A N 1
ATOM 2221 C CA . PHE A 1 277 ? 17.079 -6.441 -24.154 1.00 91.25 277 PHE A CA 1
ATOM 2222 C C . PHE A 1 277 ? 17.200 -7.008 -25.563 1.00 91.25 277 PHE A C 1
ATOM 2224 O O . PHE A 1 277 ? 16.623 -6.453 -26.500 1.00 91.25 277 PHE A O 1
ATOM 2231 N N . ASP A 1 278 ? 17.900 -8.131 -25.693 1.00 88.81 278 ASP A N 1
ATOM 2232 C CA . ASP A 1 278 ? 17.959 -8.908 -26.928 1.00 88.81 278 ASP A CA 1
ATOM 2233 C C . ASP A 1 278 ? 16.836 -9.947 -26.899 1.00 88.81 278 ASP A C 1
ATOM 2235 O O . ASP A 1 278 ? 16.856 -10.870 -26.078 1.00 88.81 278 ASP A O 1
ATOM 2239 N N . ILE A 1 279 ? 15.852 -9.816 -27.785 1.00 86.00 279 ILE A N 1
ATOM 2240 C CA . ILE A 1 279 ? 14.679 -10.697 -27.822 1.00 86.00 279 ILE A CA 1
ATOM 2241 C C . ILE A 1 279 ? 14.633 -11.430 -29.154 1.00 86.00 279 ILE A C 1
ATOM 2243 O O . ILE A 1 279 ? 14.721 -10.816 -30.220 1.00 86.00 279 ILE A O 1
ATOM 2247 N N . ALA A 1 280 ? 14.493 -12.755 -29.097 1.00 78.12 280 ALA A N 1
ATOM 2248 C CA . ALA A 1 280 ? 14.394 -13.561 -30.307 1.00 78.12 280 ALA A CA 1
ATOM 2249 C C . ALA A 1 280 ? 13.086 -13.253 -31.043 1.00 78.12 280 ALA A C 1
ATOM 2251 O O . ALA A 1 280 ? 11.997 -13.330 -30.470 1.00 78.12 280 ALA A O 1
ATOM 2252 N N . LYS A 1 281 ? 13.186 -12.964 -32.339 1.00 72.12 281 LYS A N 1
ATOM 2253 C CA . LYS A 1 281 ? 12.040 -12.682 -33.200 1.00 72.12 281 LYS A CA 1
ATOM 2254 C C . LYS A 1 281 ? 11.451 -14.000 -33.709 1.00 72.12 281 LYS A C 1
ATOM 2256 O O . LYS A 1 281 ? 11.630 -14.397 -34.856 1.00 72.12 281 LYS A O 1
ATOM 2261 N N . ARG A 1 282 ? 10.798 -14.738 -32.808 1.00 63.00 282 ARG A N 1
ATOM 2262 C CA . ARG A 1 282 ? 9.947 -15.894 -33.152 1.00 63.00 282 ARG A CA 1
ATOM 2263 C C . ARG A 1 282 ? 8.510 -15.418 -33.360 1.00 63.00 282 ARG A C 1
ATOM 2265 O O . ARG A 1 282 ? 8.222 -14.244 -33.159 1.00 63.00 282 ARG A O 1
ATOM 2272 N N . ASN A 1 283 ? 7.619 -16.312 -33.790 1.00 55.22 283 ASN A N 1
ATOM 2273 C CA . ASN A 1 283 ? 6.209 -16.017 -34.065 1.00 55.22 283 ASN A CA 1
ATOM 2274 C C . ASN A 1 283 ? 5.443 -15.734 -32.750 1.00 55.22 283 ASN A C 1
ATOM 2276 O O . ASN A 1 283 ? 4.631 -16.536 -32.302 1.00 55.22 283 ASN A O 1
ATOM 2280 N N . VAL A 1 284 ? 5.780 -14.629 -32.085 1.00 54.50 284 VAL A N 1
ATOM 2281 C CA . VAL A 1 284 ? 5.084 -14.091 -30.918 1.00 54.50 284 VAL A CA 1
ATOM 2282 C C . VAL A 1 284 ? 3.824 -13.436 -31.458 1.00 54.50 284 VAL A C 1
ATOM 2284 O O . VAL A 1 284 ? 3.912 -12.535 -32.294 1.00 54.50 284 VAL A O 1
ATOM 2287 N N . ASN A 1 285 ? 2.644 -13.896 -31.042 1.00 56.88 285 ASN A N 1
ATOM 2288 C CA . ASN A 1 285 ? 1.419 -13.217 -31.448 1.00 56.88 285 ASN A CA 1
ATOM 2289 C C . ASN A 1 285 ? 1.302 -11.905 -30.670 1.00 56.88 285 ASN A C 1
ATOM 2291 O O . ASN A 1 285 ? 0.803 -11.862 -29.551 1.00 56.88 285 ASN A O 1
ATOM 2295 N N . ILE A 1 286 ? 1.755 -10.825 -31.294 1.00 53.91 286 ILE A N 1
ATOM 2296 C CA . ILE A 1 286 ? 1.810 -9.491 -30.697 1.00 53.91 286 ILE A CA 1
ATOM 2297 C C . ILE A 1 286 ? 0.408 -8.956 -30.321 1.00 53.91 286 ILE A C 1
ATOM 2299 O O . ILE A 1 286 ? 0.281 -8.083 -29.464 1.00 53.91 286 ILE A O 1
ATOM 2303 N N . ASN A 1 287 ? -0.656 -9.492 -30.930 1.00 55.88 287 ASN A N 1
ATOM 2304 C CA . ASN A 1 287 ? -2.039 -9.116 -30.622 1.00 55.88 287 ASN A CA 1
ATOM 2305 C C . ASN A 1 287 ? -2.633 -9.903 -29.440 1.00 55.88 287 ASN A C 1
ATOM 2307 O O . ASN A 1 287 ? -3.672 -9.511 -28.915 1.00 55.88 287 ASN A O 1
ATOM 2311 N N . THR A 1 288 ? -1.992 -10.997 -29.022 1.00 54.75 288 THR A N 1
ATOM 2312 C CA . THR A 1 288 ? -2.353 -11.793 -27.838 1.00 54.75 288 THR A CA 1
ATOM 2313 C C . THR A 1 288 ? -1.066 -12.230 -27.133 1.00 54.75 288 THR A C 1
ATOM 2315 O O . THR A 1 288 ? -0.651 -13.385 -27.282 1.00 54.75 288 THR A O 1
ATOM 2318 N N . PRO A 1 289 ? -0.380 -11.304 -26.445 1.00 54.50 289 PRO A N 1
ATOM 2319 C CA . PRO A 1 289 ? 0.917 -11.585 -25.860 1.00 54.50 289 PRO A CA 1
ATOM 2320 C C . PRO A 1 289 ? 0.769 -12.598 -24.725 1.00 54.50 289 PRO A C 1
ATOM 2322 O O . PRO A 1 289 ? 0.234 -12.310 -23.660 1.00 54.50 289 PRO A O 1
ATOM 2325 N N . ASP A 1 290 ? 1.219 -13.819 -24.981 1.00 56.75 290 ASP A N 1
ATOM 2326 C CA . ASP A 1 290 ? 1.437 -14.819 -23.950 1.00 56.75 290 ASP A CA 1
ATOM 2327 C C . ASP A 1 290 ? 2.874 -14.650 -23.447 1.00 56.75 290 ASP A C 1
ATOM 2329 O O . ASP A 1 290 ? 3.832 -14.770 -24.214 1.00 56.75 290 ASP A O 1
ATOM 2333 N N . ASN A 1 291 ? 3.031 -14.368 -22.154 1.00 55.84 291 ASN A N 1
ATOM 2334 C CA . ASN A 1 291 ? 4.330 -14.150 -21.517 1.00 55.84 291 ASN A CA 1
ATOM 2335 C C . ASN A 1 291 ? 5.280 -15.351 -21.673 1.00 55.84 291 ASN A C 1
ATOM 2337 O O . ASN A 1 291 ? 6.495 -15.169 -21.634 1.00 55.84 291 ASN A O 1
ATOM 2341 N N . SER A 1 292 ? 4.753 -16.560 -21.907 1.00 59.88 292 SER A N 1
ATOM 2342 C CA . SER A 1 292 ? 5.553 -17.753 -22.210 1.00 59.88 292 SER A CA 1
ATOM 2343 C C . SER A 1 292 ? 6.211 -17.724 -23.600 1.00 59.88 292 SER A C 1
ATOM 2345 O O . SER A 1 292 ? 7.140 -18.490 -23.859 1.00 59.88 292 SER A O 1
ATOM 2347 N N . GLN A 1 293 ? 5.769 -16.827 -24.489 1.00 59.19 293 GLN A N 1
ATOM 2348 C CA . GLN A 1 293 ? 6.298 -16.664 -25.847 1.00 59.19 293 GLN A CA 1
ATOM 2349 C C . GLN A 1 293 ? 7.406 -15.605 -25.946 1.00 59.19 293 GLN A C 1
ATOM 2351 O O . GLN A 1 293 ? 8.100 -15.545 -26.963 1.00 59.19 293 GLN A O 1
ATOM 2356 N N . ILE A 1 294 ? 7.610 -14.780 -24.913 1.00 69.06 294 ILE A N 1
ATOM 2357 C CA . ILE A 1 294 ? 8.649 -13.743 -24.902 1.00 69.06 294 ILE A CA 1
ATOM 2358 C C . ILE A 1 294 ? 9.970 -14.363 -24.447 1.00 69.06 294 ILE A C 1
ATOM 2360 O O . ILE A 1 294 ? 10.164 -14.676 -23.274 1.00 69.06 294 ILE A O 1
ATOM 2364 N N . TYR A 1 295 ? 10.903 -14.521 -25.386 1.00 76.94 295 TYR A N 1
ATOM 2365 C CA . TYR A 1 295 ? 12.217 -15.103 -25.123 1.00 76.94 295 TYR A CA 1
ATOM 2366 C C . TYR A 1 295 ? 13.310 -14.027 -25.105 1.00 76.94 295 TYR A C 1
ATOM 2368 O O . TYR A 1 295 ? 13.778 -13.583 -26.159 1.00 76.94 295 TYR A O 1
ATOM 2376 N N . VAL A 1 296 ? 13.726 -13.618 -23.901 1.00 84.56 296 VAL A N 1
ATOM 2377 C CA . VAL A 1 296 ? 14.872 -12.720 -23.687 1.00 84.56 296 VAL A CA 1
ATOM 2378 C C . VAL A 1 296 ? 16.157 -13.544 -23.742 1.00 84.56 296 VAL A C 1
ATOM 2380 O O . VAL A 1 296 ? 16.423 -14.371 -22.873 1.00 84.56 296 VAL A O 1
ATOM 2383 N N . LYS A 1 297 ? 16.964 -13.321 -24.778 1.00 84.06 297 LYS A N 1
ATOM 2384 C CA . LYS A 1 297 ? 18.238 -14.013 -25.006 1.00 84.06 297 LYS A CA 1
ATOM 2385 C C . LYS A 1 297 ? 19.338 -13.470 -24.100 1.00 84.06 297 LYS A C 1
ATOM 2387 O O . LYS A 1 297 ? 20.146 -14.232 -23.572 1.00 84.06 297 LYS A O 1
ATOM 2392 N N . LYS A 1 298 ? 19.398 -12.145 -23.969 1.00 88.69 298 LYS A N 1
ATOM 2393 C CA . LYS A 1 298 ? 20.443 -11.437 -23.231 1.00 88.69 298 LYS A CA 1
ATOM 2394 C C . LYS A 1 298 ? 19.900 -10.114 -22.709 1.00 88.69 298 LYS A C 1
ATOM 2396 O O . LYS A 1 298 ? 19.146 -9.432 -23.399 1.00 88.69 298 LYS A O 1
ATOM 2401 N N . ILE A 1 299 ? 20.331 -9.757 -21.504 1.00 91.50 299 ILE A N 1
ATOM 2402 C CA . ILE A 1 299 ? 20.174 -8.415 -20.951 1.00 91.50 299 ILE A CA 1
ATOM 2403 C C . ILE A 1 299 ? 21.575 -7.856 -20.745 1.00 91.50 299 ILE A C 1
ATOM 2405 O O . ILE A 1 299 ? 22.399 -8.472 -20.057 1.00 91.50 299 ILE A O 1
ATOM 2409 N N . SER A 1 300 ? 21.849 -6.706 -21.342 1.00 90.88 300 SER A N 1
ATOM 2410 C CA . SER A 1 300 ? 23.102 -5.987 -21.146 1.00 90.88 300 SER A CA 1
ATOM 2411 C C . SER A 1 300 ? 22.859 -4.544 -20.749 1.00 90.88 300 SER A C 1
ATOM 2413 O O . SER A 1 300 ? 21.759 -4.008 -20.891 1.00 90.88 300 SER A O 1
ATOM 2415 N N . VAL A 1 301 ? 23.890 -3.937 -20.170 1.00 89.62 301 VAL A N 1
ATOM 2416 C CA . VAL A 1 301 ? 23.825 -2.570 -19.670 1.00 89.62 301 VAL A CA 1
ATOM 2417 C C . VAL A 1 301 ? 25.054 -1.799 -20.130 1.00 89.62 301 VAL A C 1
ATOM 2419 O O . VAL A 1 301 ? 26.176 -2.303 -20.061 1.00 89.62 301 VAL A O 1
ATOM 2422 N N . TRP A 1 302 ? 24.845 -0.559 -20.558 1.00 88.44 302 TRP A N 1
ATOM 2423 C CA . TRP A 1 302 ? 25.900 0.440 -20.685 1.00 88.44 302 TRP A CA 1
ATOM 2424 C C . TRP A 1 302 ? 25.773 1.435 -19.542 1.00 88.44 302 TRP A C 1
ATOM 2426 O O . TRP A 1 302 ? 24.749 2.105 -19.410 1.00 88.44 302 TRP A O 1
ATOM 2436 N N . GLY A 1 303 ? 26.817 1.562 -18.725 1.00 82.12 303 GLY A N 1
ATOM 2437 C CA . GLY A 1 303 ? 26.938 2.702 -17.825 1.00 82.12 303 GLY A CA 1
ATOM 2438 C C . GLY A 1 303 ? 27.048 3.996 -18.629 1.00 82.12 303 GLY A C 1
ATOM 2439 O O . GLY A 1 303 ? 27.347 3.984 -19.824 1.00 82.12 303 GLY A O 1
ATOM 2440 N N . LEU A 1 304 ? 26.814 5.129 -17.980 1.00 78.12 304 LEU A N 1
ATOM 2441 C CA . LEU A 1 304 ? 26.937 6.443 -18.600 1.00 78.12 304 LEU A CA 1
ATOM 2442 C C . LEU A 1 304 ? 27.964 7.252 -17.807 1.00 78.12 304 LEU A C 1
ATOM 2444 O O . LEU A 1 304 ? 27.909 7.322 -16.583 1.00 78.12 304 LEU A O 1
ATOM 2448 N N . THR A 1 305 ? 28.953 7.800 -18.508 1.00 72.81 305 THR A N 1
ATOM 2449 C CA . THR A 1 305 ? 29.992 8.629 -17.890 1.00 72.81 305 THR A CA 1
ATOM 2450 C C . THR A 1 305 ? 29.506 10.067 -17.721 1.00 72.81 305 THR A C 1
ATOM 2452 O O . THR A 1 305 ? 28.574 10.515 -18.387 1.00 72.81 305 THR A O 1
ATOM 2455 N N . ASN A 1 306 ? 30.211 10.830 -16.887 1.00 68.25 306 ASN A N 1
ATOM 2456 C CA . ASN A 1 306 ? 29.939 12.255 -16.678 1.00 68.25 306 ASN A CA 1
ATOM 2457 C C . ASN A 1 306 ? 30.453 13.150 -17.826 1.00 68.25 306 ASN A C 1
ATOM 2459 O O . ASN A 1 306 ? 30.379 14.372 -17.728 1.00 68.25 306 ASN A O 1
ATOM 2463 N N . GLN A 1 307 ? 31.037 12.566 -18.879 1.00 69.88 307 GLN A N 1
ATOM 2464 C CA . GLN A 1 307 ? 31.562 13.290 -20.036 1.00 69.88 307 GLN A CA 1
ATOM 2465 C C . GLN A 1 307 ? 30.522 13.320 -21.157 1.00 69.88 307 GLN A C 1
ATOM 2467 O O . GLN A 1 307 ? 29.829 12.329 -21.386 1.00 69.88 307 GLN A O 1
ATOM 2472 N N . GLU A 1 308 ? 30.435 14.435 -21.882 1.00 71.56 308 GLU A N 1
ATOM 2473 C CA . GLU A 1 308 ? 29.481 14.602 -22.981 1.00 71.56 308 GLU A CA 1
ATOM 2474 C C . GLU A 1 308 ? 30.123 14.409 -24.358 1.00 71.56 308 GLU A C 1
ATOM 2476 O O . GLU A 1 308 ? 31.280 14.764 -24.594 1.00 71.56 308 GLU A O 1
ATOM 2481 N N . ARG A 1 309 ? 29.337 13.873 -25.297 1.00 75.69 309 ARG A N 1
ATOM 2482 C CA . ARG A 1 309 ? 29.707 13.809 -26.715 1.00 75.69 309 ARG A CA 1
ATOM 2483 C C . ARG A 1 309 ? 29.595 15.191 -27.377 1.00 75.69 309 ARG A C 1
ATOM 2485 O O . ARG A 1 309 ? 28.732 15.985 -26.994 1.00 75.69 309 ARG A O 1
ATOM 2492 N N . PRO A 1 310 ? 30.367 15.467 -28.446 1.00 54.78 310 PRO A N 1
ATOM 2493 C CA . PRO A 1 310 ? 30.109 16.614 -29.313 1.00 54.78 310 PRO A CA 1
ATOM 2494 C C . PRO A 1 310 ? 28.713 16.472 -29.947 1.00 54.78 310 PRO A C 1
ATOM 2496 O O . PRO A 1 310 ? 28.496 15.575 -30.757 1.00 54.78 310 PRO A O 1
ATOM 2499 N N . GLY A 1 311 ? 27.757 17.313 -29.537 1.00 63.03 311 GLY A N 1
ATOM 2500 C CA . GLY A 1 311 ? 26.332 17.197 -29.901 1.00 63.03 311 GLY A CA 1
ATOM 2501 C C . GLY A 1 311 ? 25.385 16.945 -28.719 1.00 63.03 311 GLY A C 1
ATOM 2502 O O . GLY A 1 311 ? 24.172 17.025 -28.894 1.00 63.03 311 GLY A O 1
ATOM 2503 N N . GLY A 1 312 ? 25.930 16.724 -27.518 1.00 67.38 312 GLY A N 1
ATOM 2504 C CA . GLY A 1 312 ? 25.181 16.554 -26.273 1.00 67.38 312 GLY A CA 1
ATOM 2505 C C . GLY A 1 312 ? 24.918 15.090 -25.909 1.00 67.38 312 GLY A C 1
ATOM 2506 O O . GLY A 1 312 ? 24.864 14.208 -26.766 1.00 67.38 312 GLY A O 1
ATOM 2507 N N . GLY A 1 313 ? 24.752 14.842 -24.608 1.00 67.75 313 GLY A N 1
ATOM 2508 C CA . GLY A 1 313 ? 24.467 13.523 -24.042 1.00 67.75 313 GLY A CA 1
ATOM 2509 C C . GLY A 1 313 ? 25.716 12.787 -23.530 1.00 67.75 313 GLY A C 1
ATOM 2510 O O . GLY A 1 313 ? 26.815 12.979 -24.061 1.00 67.75 313 GLY A O 1
ATOM 2511 N N . PRO A 1 314 ? 25.562 11.953 -22.488 1.00 69.88 314 PRO A N 1
ATOM 2512 C CA . PRO A 1 314 ? 26.665 11.274 -21.817 1.00 69.88 314 PRO A CA 1
ATOM 2513 C C . PRO A 1 314 ? 27.310 10.217 -22.719 1.00 69.88 314 PRO A C 1
ATOM 2515 O O . PRO A 1 314 ? 26.644 9.580 -23.542 1.00 69.88 314 PRO A O 1
ATOM 2518 N N . ILE A 1 315 ? 28.613 9.995 -22.549 1.00 79.31 315 ILE A N 1
ATOM 2519 C CA . ILE A 1 315 ? 29.336 8.927 -23.246 1.00 79.31 315 ILE A CA 1
ATOM 2520 C C . ILE A 1 315 ? 29.041 7.590 -22.539 1.00 79.31 315 ILE A C 1
ATOM 2522 O O . ILE A 1 315 ? 29.332 7.483 -21.343 1.00 79.31 315 ILE A O 1
ATOM 2526 N N . PRO A 1 316 ? 28.501 6.572 -23.240 1.00 83.00 316 PRO A N 1
ATOM 2527 C CA . PRO A 1 316 ? 28.329 5.230 -22.698 1.00 83.00 316 PRO A CA 1
ATOM 2528 C C . PRO A 1 316 ? 29.658 4.529 -22.432 1.00 83.00 316 PRO A C 1
ATOM 2530 O O . PRO A 1 316 ? 30.619 4.705 -23.182 1.00 83.00 316 PRO A O 1
ATOM 2533 N N . THR A 1 317 ? 29.697 3.724 -21.374 1.00 83.31 317 THR A N 1
ATOM 2534 C CA . THR A 1 317 ? 30.811 2.820 -21.072 1.00 83.31 317 THR A CA 1
ATOM 2535 C C . THR A 1 317 ? 30.793 1.601 -21.992 1.00 83.31 317 THR A C 1
ATOM 2537 O O . THR A 1 317 ? 29.884 1.420 -22.804 1.00 83.31 317 THR A O 1
ATOM 2540 N N . GLU A 1 318 ? 31.774 0.714 -21.820 1.00 85.88 318 GLU A N 1
ATOM 2541 C CA . GLU A 1 318 ? 31.710 -0.628 -22.396 1.00 85.88 318 GLU A CA 1
ATOM 2542 C C . GLU A 1 318 ? 30.472 -1.395 -21.906 1.00 85.88 318 GLU A C 1
ATOM 2544 O O . GLU A 1 318 ? 29.944 -1.143 -20.815 1.00 85.88 318 GLU A O 1
ATOM 2549 N N . GLU A 1 319 ? 30.001 -2.309 -22.755 1.00 88.75 319 GLU A N 1
ATOM 2550 C CA . GLU A 1 319 ? 28.878 -3.200 -22.466 1.00 88.75 319 GLU A CA 1
ATOM 2551 C C . GLU A 1 319 ? 29.231 -4.166 -21.343 1.00 88.75 319 GLU A C 1
ATOM 2553 O O . GLU A 1 319 ? 30.269 -4.823 -21.386 1.00 88.75 319 GLU A O 1
ATOM 2558 N N . MET A 1 320 ? 28.335 -4.303 -20.369 1.00 89.19 320 MET A N 1
ATOM 2559 C CA . MET A 1 320 ? 28.472 -5.283 -19.296 1.00 89.19 320 MET A CA 1
ATOM 2560 C C . MET A 1 320 ? 27.205 -6.117 -19.125 1.00 89.19 320 MET A C 1
ATOM 2562 O O . MET A 1 320 ? 26.121 -5.758 -19.596 1.00 89.19 320 MET A O 1
ATOM 2566 N N . SER A 1 321 ? 27.350 -7.259 -18.453 1.00 89.56 321 SER A N 1
ATOM 2567 C CA . SER A 1 321 ? 26.211 -8.098 -18.085 1.00 89.56 321 SER A CA 1
ATOM 2568 C C . SER A 1 321 ? 25.340 -7.406 -17.031 1.00 89.56 321 SER A C 1
ATOM 2570 O O . SER A 1 321 ? 25.823 -6.586 -16.243 1.00 89.56 321 SER A O 1
ATOM 2572 N N . LEU A 1 322 ? 24.054 -7.766 -16.976 1.00 86.06 322 LEU A N 1
ATOM 2573 C CA . LEU A 1 322 ? 23.154 -7.287 -15.925 1.00 86.06 322 LEU A CA 1
ATOM 2574 C C . LEU A 1 322 ? 23.687 -7.612 -14.516 1.00 86.06 322 LEU A C 1
ATOM 2576 O O . LEU A 1 322 ? 23.557 -6.796 -13.606 1.00 86.06 322 LEU A O 1
ATOM 2580 N N . ASP A 1 323 ? 24.304 -8.778 -14.327 1.00 86.44 323 ASP A N 1
ATOM 2581 C CA . ASP A 1 323 ? 24.831 -9.193 -13.024 1.00 86.44 323 ASP A CA 1
ATOM 2582 C C . ASP A 1 323 ? 26.067 -8.392 -12.609 1.00 86.44 323 ASP A C 1
ATOM 2584 O O . ASP A 1 323 ? 26.190 -8.015 -11.443 1.00 86.44 323 ASP A O 1
ATOM 2588 N N . ASP A 1 324 ? 26.951 -8.058 -13.551 1.00 86.81 324 ASP A N 1
ATOM 2589 C CA . ASP A 1 324 ? 28.083 -7.169 -13.274 1.00 86.81 324 ASP A CA 1
ATOM 2590 C C . ASP A 1 324 ? 27.616 -5.753 -12.950 1.00 86.81 324 ASP A C 1
ATOM 2592 O O . ASP A 1 324 ? 28.112 -5.132 -12.009 1.00 86.81 324 ASP A O 1
ATOM 2596 N N . TRP A 1 325 ? 26.600 -5.267 -13.662 1.00 83.31 325 TRP A N 1
ATOM 2597 C CA . TRP A 1 325 ? 26.000 -3.974 -13.366 1.00 83.31 325 TRP A CA 1
ATOM 2598 C C . TRP A 1 325 ? 25.368 -3.941 -11.964 1.00 83.31 325 TRP A C 1
ATOM 2600 O O . TRP A 1 325 ? 25.593 -2.992 -11.203 1.00 83.31 325 TRP A O 1
ATOM 2610 N N . LYS A 1 326 ? 24.650 -5.005 -11.573 1.00 79.25 326 LYS A N 1
ATOM 2611 C CA . LYS A 1 326 ? 24.040 -5.149 -10.239 1.00 79.25 326 LYS A CA 1
ATOM 2612 C C . LYS A 1 326 ? 25.058 -5.152 -9.102 1.00 79.25 326 LYS A C 1
ATOM 2614 O O . LYS A 1 326 ? 24.726 -4.635 -8.038 1.00 79.25 326 LYS A O 1
ATOM 2619 N N . LYS A 1 327 ? 26.276 -5.677 -9.297 1.00 80.75 327 LYS A N 1
ATOM 2620 C CA . LYS A 1 327 ? 27.344 -5.605 -8.273 1.00 80.75 327 LYS A CA 1
ATOM 2621 C C . LYS A 1 327 ? 27.643 -4.159 -7.869 1.00 80.75 327 LYS A C 1
ATOM 2623 O O . LYS A 1 327 ? 27.921 -3.904 -6.702 1.00 80.75 327 LYS A O 1
ATOM 2628 N N . ASN A 1 328 ? 27.536 -3.229 -8.819 1.00 71.12 328 ASN A N 1
ATOM 2629 C CA . ASN A 1 328 ? 27.865 -1.819 -8.616 1.00 71.12 328 ASN A CA 1
ATOM 2630 C C . ASN A 1 328 ? 26.644 -0.945 -8.289 1.00 71.12 328 ASN A C 1
ATOM 2632 O O . ASN A 1 328 ? 26.795 0.064 -7.607 1.00 71.12 328 ASN A O 1
ATOM 2636 N N . HIS A 1 329 ? 25.444 -1.319 -8.748 1.00 73.50 329 HIS A N 1
ATOM 2637 C CA . HIS A 1 329 ? 24.245 -0.481 -8.609 1.00 73.50 329 HIS A CA 1
ATOM 2638 C C . HIS A 1 329 ? 23.214 -1.024 -7.611 1.00 73.50 329 HIS A C 1
ATOM 2640 O O . HIS A 1 329 ? 22.424 -0.234 -7.107 1.00 73.50 329 HIS A O 1
ATOM 2646 N N . ASN A 1 330 ? 23.263 -2.316 -7.259 1.00 78.69 330 ASN A N 1
ATOM 2647 C CA . ASN A 1 330 ? 22.415 -3.008 -6.277 1.00 78.69 330 ASN A CA 1
ATOM 2648 C C . ASN A 1 330 ? 20.973 -2.463 -6.196 1.00 78.69 330 ASN A C 1
ATOM 2650 O O . ASN A 1 330 ? 20.612 -1.716 -5.282 1.00 78.69 330 ASN A O 1
ATOM 2654 N N . GLY A 1 331 ? 20.133 -2.851 -7.152 1.00 86.19 331 GLY A N 1
ATOM 2655 C CA . GLY A 1 331 ? 18.737 -2.434 -7.226 1.00 86.19 331 GLY A CA 1
ATOM 2656 C C . GLY A 1 331 ? 17.909 -3.343 -8.126 1.00 86.19 331 GLY A C 1
ATOM 2657 O O . GLY A 1 331 ? 18.454 -4.209 -8.812 1.00 86.19 331 GLY A O 1
ATOM 2658 N N . SER A 1 332 ? 16.599 -3.124 -8.112 1.00 91.19 332 SER A N 1
ATOM 2659 C CA . SER A 1 332 ? 15.630 -3.825 -8.951 1.00 91.19 332 SER A CA 1
ATOM 2660 C C . SER A 1 332 ? 15.143 -2.926 -10.073 1.00 91.19 332 SER A C 1
ATOM 2662 O O . SER A 1 332 ? 14.975 -1.722 -9.886 1.00 91.19 332 SER A O 1
ATOM 2664 N N . LEU A 1 333 ? 14.880 -3.525 -11.227 1.00 91.88 333 LEU A N 1
ATOM 2665 C CA . LEU A 1 333 ? 14.143 -2.902 -12.312 1.00 91.88 333 LEU A CA 1
ATOM 2666 C C . LEU A 1 333 ? 12.742 -3.507 -12.333 1.00 91.88 333 LEU A C 1
ATOM 2668 O O . LEU A 1 333 ? 12.583 -4.722 -12.443 1.00 91.88 333 LEU A O 1
ATOM 2672 N N . LEU A 1 334 ? 11.739 -2.656 -12.180 1.00 93.88 334 LEU A N 1
ATOM 2673 C CA . LEU A 1 334 ? 10.343 -3.050 -12.044 1.00 93.88 334 LEU A CA 1
ATOM 2674 C C . LEU A 1 334 ? 9.483 -2.226 -12.996 1.00 93.88 334 LEU A C 1
ATOM 2676 O O . LEU A 1 334 ? 9.949 -1.251 -13.572 1.00 93.88 334 LEU A O 1
ATOM 2680 N N . GLY A 1 335 ? 8.211 -2.564 -13.125 1.00 92.44 335 GLY A N 1
ATOM 2681 C CA . GLY A 1 335 ? 7.258 -1.748 -13.862 1.00 92.44 335 GLY A CA 1
ATOM 2682 C C . GLY A 1 335 ? 5.864 -1.911 -13.294 1.00 92.44 335 GLY A C 1
ATOM 2683 O O . GLY A 1 335 ? 5.592 -2.806 -12.491 1.00 92.44 335 GLY A O 1
ATOM 2684 N N . ILE A 1 336 ? 4.993 -0.990 -13.683 1.00 91.56 336 ILE A N 1
ATOM 2685 C CA . ILE A 1 336 ? 3.622 -0.940 -13.170 1.00 91.56 336 ILE A CA 1
ATOM 2686 C C . ILE A 1 336 ? 2.725 -1.934 -13.898 1.00 91.56 336 ILE A C 1
ATOM 2688 O O . ILE A 1 336 ? 1.689 -2.310 -13.362 1.00 91.56 336 ILE A O 1
ATOM 2692 N N . GLN A 1 337 ? 3.150 -2.348 -15.090 1.00 91.50 337 GLN A N 1
ATOM 2693 C CA . GLN A 1 337 ? 2.594 -3.436 -15.883 1.00 91.50 337 GLN A CA 1
ATOM 2694 C C . GLN A 1 337 ? 3.545 -4.632 -15.859 1.00 91.50 337 GLN A C 1
ATOM 2696 O O . GLN A 1 337 ? 4.707 -4.505 -15.450 1.00 91.50 337 GLN A O 1
ATOM 2701 N N . SER A 1 338 ? 3.074 -5.803 -16.291 1.00 90.88 338 SER A N 1
ATOM 2702 C CA . SER A 1 338 ? 3.934 -6.983 -16.357 1.00 90.88 338 SER A CA 1
ATOM 2703 C C . SER A 1 338 ? 5.076 -6.785 -17.349 1.00 90.88 338 SER A C 1
ATOM 2705 O O . SER A 1 338 ? 4.935 -6.077 -18.347 1.00 90.88 338 SER A O 1
ATOM 2707 N N . PHE A 1 339 ? 6.223 -7.417 -17.085 1.00 90.31 339 PHE A N 1
ATOM 2708 C CA . PHE A 1 339 ? 7.368 -7.347 -17.992 1.00 90.31 339 PHE A CA 1
ATOM 2709 C C . PHE A 1 339 ? 6.964 -7.735 -19.421 1.00 90.31 339 PHE A C 1
ATOM 2711 O O . PHE A 1 339 ? 7.341 -7.065 -20.378 1.00 90.31 339 PHE A O 1
ATOM 2718 N N . GLY A 1 340 ? 6.153 -8.785 -19.565 1.00 86.25 340 GLY A N 1
ATOM 2719 C CA . GLY A 1 340 ? 5.707 -9.244 -20.873 1.00 86.25 340 GLY A CA 1
ATOM 2720 C C . GLY A 1 340 ? 4.818 -8.239 -21.604 1.00 86.25 340 GLY A C 1
ATOM 2721 O O . GLY A 1 340 ? 5.005 -8.038 -22.804 1.00 86.25 340 GLY A O 1
ATOM 2722 N N . ASP A 1 341 ? 3.933 -7.538 -20.893 1.00 87.38 341 ASP A N 1
ATOM 2723 C CA . ASP A 1 341 ? 3.092 -6.495 -21.489 1.00 87.38 341 ASP A CA 1
ATOM 2724 C C . ASP A 1 341 ? 3.922 -5.298 -21.959 1.00 87.38 341 ASP A C 1
ATOM 2726 O O . ASP A 1 341 ? 3.738 -4.826 -23.083 1.00 87.38 341 ASP A O 1
ATOM 2730 N N . VAL A 1 342 ? 4.883 -4.846 -21.140 1.00 89.56 342 VAL A N 1
ATOM 2731 C CA . VAL A 1 342 ? 5.805 -3.759 -21.513 1.00 89.56 342 VAL A CA 1
ATOM 2732 C C . VAL A 1 342 ? 6.577 -4.140 -22.774 1.00 89.56 342 VAL A C 1
ATOM 2734 O O . VAL A 1 342 ? 6.576 -3.403 -23.760 1.00 89.56 342 VAL A O 1
ATOM 2737 N N . ILE A 1 343 ? 7.191 -5.325 -22.789 1.00 87.69 343 ILE A N 1
ATOM 2738 C CA . ILE A 1 343 ? 7.962 -5.798 -23.941 1.00 87.69 343 ILE A CA 1
ATOM 2739 C C . ILE A 1 343 ? 7.085 -5.948 -25.186 1.00 87.69 343 ILE A C 1
ATOM 2741 O O . ILE A 1 343 ? 7.493 -5.540 -26.272 1.00 87.69 343 ILE A O 1
ATOM 2745 N N . SER A 1 344 ? 5.874 -6.482 -25.049 1.00 82.50 344 SER A N 1
ATOM 2746 C CA . SER A 1 344 ? 4.947 -6.661 -26.171 1.00 82.50 344 SER A CA 1
ATOM 2747 C C . SER A 1 344 ? 4.522 -5.327 -26.776 1.00 82.50 344 SER A C 1
ATOM 2749 O O . SER A 1 344 ? 4.526 -5.168 -27.999 1.00 82.50 344 SER A O 1
ATOM 2751 N N . CYS A 1 345 ? 4.215 -4.342 -25.931 1.00 84.12 345 CYS A N 1
ATOM 2752 C CA . CYS A 1 345 ? 3.869 -3.002 -26.383 1.00 84.12 345 CYS A CA 1
ATOM 2753 C C . CYS A 1 345 ? 5.037 -2.288 -27.055 1.00 84.12 345 CYS A C 1
ATOM 2755 O O . CYS A 1 345 ? 4.869 -1.667 -28.105 1.00 84.12 345 CYS A O 1
ATOM 2757 N N . VAL A 1 346 ? 6.237 -2.435 -26.504 1.00 85.06 346 VAL A N 1
ATOM 2758 C CA . VAL A 1 346 ? 7.451 -1.882 -27.095 1.00 85.06 346 VAL A CA 1
ATOM 2759 C C . VAL A 1 346 ? 7.781 -2.549 -28.439 1.00 85.06 346 VAL A C 1
ATOM 2761 O O . VAL A 1 346 ? 8.161 -1.867 -29.390 1.00 85.06 346 VAL A O 1
ATOM 2764 N N . MET A 1 347 ? 7.571 -3.861 -28.575 1.00 81.00 347 MET A N 1
ATOM 2765 C CA . MET A 1 347 ? 7.820 -4.591 -29.824 1.00 81.00 347 MET A CA 1
ATOM 2766 C C . MET A 1 347 ? 6.916 -4.169 -30.980 1.00 81.00 347 MET A C 1
ATOM 2768 O O . MET A 1 347 ? 7.362 -4.203 -32.133 1.00 81.00 347 MET A O 1
ATOM 2772 N N . ARG A 1 348 ? 5.679 -3.746 -30.692 1.00 77.75 348 ARG A N 1
ATOM 2773 C CA . ARG A 1 348 ? 4.759 -3.183 -31.696 1.00 77.75 348 ARG A CA 1
ATOM 2774 C C . ARG A 1 348 ? 5.279 -1.904 -32.326 1.00 77.75 348 ARG A C 1
ATOM 2776 O O . ARG A 1 348 ? 4.882 -1.598 -33.443 1.00 77.75 348 ARG A O 1
ATOM 2783 N N . ASP A 1 349 ? 6.123 -1.176 -31.599 1.00 75.31 349 ASP A N 1
ATOM 2784 C CA . ASP A 1 349 ? 6.548 0.181 -31.941 1.00 75.31 349 ASP A CA 1
ATOM 2785 C C . ASP A 1 349 ? 5.356 1.126 -32.209 1.00 75.31 349 ASP A C 1
ATOM 2787 O O . ASP A 1 349 ? 5.413 2.063 -33.001 1.00 75.31 349 ASP A O 1
ATOM 2791 N N . ASP A 1 350 ? 4.234 0.852 -31.538 1.00 70.31 350 ASP A N 1
ATOM 2792 C CA . ASP A 1 350 ? 2.970 1.567 -31.685 1.00 70.31 350 ASP A CA 1
ATOM 2793 C C . ASP A 1 350 ? 2.844 2.581 -30.544 1.00 70.31 350 ASP A C 1
ATOM 2795 O O . ASP A 1 350 ? 2.758 2.212 -29.370 1.00 70.31 350 ASP A O 1
ATOM 2799 N N . VAL A 1 351 ? 2.928 3.864 -30.895 1.00 67.69 351 VAL A N 1
ATOM 2800 C CA . VAL A 1 351 ? 2.934 5.003 -29.960 1.00 67.69 351 VAL A CA 1
ATOM 2801 C C . VAL A 1 351 ? 1.672 5.863 -30.056 1.00 67.69 351 VAL A C 1
ATOM 2803 O O . VAL A 1 351 ? 1.434 6.694 -29.183 1.00 67.69 351 VAL A O 1
ATOM 2806 N N . SER A 1 352 ? 0.860 5.716 -31.107 1.00 65.94 352 SER A N 1
ATOM 2807 C CA . SER A 1 352 ? -0.190 6.689 -31.425 1.00 65.94 352 SER A CA 1
ATOM 2808 C C . SER A 1 352 ? -1.568 6.227 -30.959 1.00 65.94 352 SER A C 1
ATOM 2810 O O . SER A 1 352 ? -2.206 5.407 -31.614 1.00 65.94 352 SER A O 1
ATOM 2812 N N . GLY A 1 353 ? -2.062 6.794 -29.855 1.00 62.78 353 GLY A N 1
ATOM 2813 C CA . GLY A 1 353 ? -3.461 6.639 -29.431 1.00 62.78 353 GLY A CA 1
ATOM 2814 C C . GLY A 1 353 ? -3.874 5.221 -29.011 1.00 62.78 353 GLY A C 1
ATOM 2815 O O . GLY A 1 353 ? -5.063 4.968 -28.834 1.00 62.78 353 GLY A O 1
ATOM 2816 N N . THR A 1 354 ? -2.919 4.302 -28.844 1.00 78.75 354 THR A N 1
ATOM 2817 C CA . THR A 1 354 ? -3.140 2.930 -28.369 1.00 78.75 354 THR A CA 1
ATOM 2818 C C . THR A 1 354 ? -2.691 2.763 -26.917 1.00 78.75 354 THR A C 1
ATOM 2820 O O . THR A 1 354 ? -1.942 3.583 -26.387 1.00 78.75 354 THR A O 1
ATOM 2823 N N . VAL A 1 355 ? -3.116 1.673 -26.262 1.00 79.88 355 VAL A N 1
ATOM 2824 C CA . VAL A 1 355 ? -2.695 1.324 -24.886 1.00 79.88 355 VAL A CA 1
ATOM 2825 C C . VAL A 1 355 ? -1.164 1.258 -24.763 1.00 79.88 355 VAL A C 1
ATOM 2827 O O . VAL A 1 355 ? -0.606 1.679 -23.756 1.00 79.88 355 VAL A O 1
ATOM 2830 N N . CYS A 1 356 ? -0.471 0.828 -25.820 1.00 82.69 356 CYS A N 1
ATOM 2831 C CA . CYS A 1 356 ? 0.991 0.751 -25.876 1.00 82.69 356 CYS A CA 1
ATOM 2832 C C . CYS A 1 356 ? 1.703 2.104 -26.015 1.00 82.69 356 CYS A C 1
ATOM 2834 O O . CYS A 1 356 ? 2.919 2.181 -25.830 1.00 82.69 356 CYS A O 1
ATOM 2836 N N . GLY A 1 357 ? 0.963 3.170 -26.323 1.00 79.19 357 GLY A N 1
ATOM 2837 C CA . GLY A 1 357 ? 1.450 4.544 -26.241 1.00 79.19 357 GLY A CA 1
ATOM 2838 C C . GLY A 1 357 ? 1.426 5.107 -24.817 1.00 79.19 357 GLY A C 1
ATOM 2839 O O . GLY A 1 357 ? 1.996 6.169 -24.588 1.00 79.19 357 GLY A O 1
ATOM 2840 N N . LEU A 1 358 ? 0.789 4.427 -23.854 1.00 82.12 358 LEU A N 1
ATOM 2841 C CA . LEU A 1 358 ? 0.710 4.912 -22.477 1.00 82.12 358 LEU A CA 1
ATOM 2842 C C . LEU A 1 358 ? 2.050 4.712 -21.743 1.00 82.12 358 LEU A C 1
ATOM 2844 O O . LEU A 1 358 ? 2.641 3.632 -21.854 1.00 82.12 358 LEU A O 1
ATOM 2848 N N . PRO A 1 359 ? 2.495 5.681 -20.917 1.00 80.88 359 PRO A N 1
ATOM 2849 C CA . PRO A 1 359 ? 3.775 5.593 -20.200 1.00 80.88 359 PRO A CA 1
ATOM 2850 C C . PRO A 1 359 ? 3.936 4.320 -19.348 1.00 80.88 359 PRO A C 1
ATOM 2852 O O . PRO A 1 359 ? 5.004 3.716 -19.311 1.00 80.88 359 PRO A O 1
ATOM 2855 N N . MET A 1 360 ? 2.836 3.829 -18.766 1.00 85.94 360 MET A N 1
ATOM 2856 C CA . MET A 1 360 ? 2.760 2.605 -17.950 1.00 85.94 360 MET A CA 1
ATOM 2857 C C . MET A 1 360 ? 3.273 1.339 -18.652 1.00 85.94 360 MET A C 1
ATOM 2859 O O . MET A 1 360 ? 3.700 0.401 -17.982 1.00 85.94 360 MET A O 1
ATOM 2863 N N . PHE A 1 361 ? 3.208 1.307 -19.987 1.00 88.62 361 PHE A N 1
ATOM 2864 C CA . PHE A 1 361 ? 3.648 0.192 -20.832 1.00 88.62 361 PHE A CA 1
ATOM 2865 C C . PHE A 1 361 ? 4.969 0.475 -21.558 1.00 88.62 361 PHE A C 1
ATOM 2867 O O . PHE A 1 361 ? 5.399 -0.336 -22.377 1.00 88.62 361 PHE A O 1
ATOM 2874 N N . ARG A 1 362 ? 5.611 1.622 -21.304 1.00 87.44 362 ARG A N 1
ATOM 2875 C CA . ARG A 1 362 ? 6.853 2.044 -21.979 1.00 87.44 362 ARG A CA 1
ATOM 2876 C C . ARG A 1 362 ? 7.961 2.465 -21.025 1.00 87.44 362 ARG A C 1
ATOM 2878 O O . ARG A 1 362 ? 9.017 2.915 -21.474 1.00 87.44 362 ARG A O 1
ATOM 2885 N N . GLU A 1 363 ? 7.732 2.308 -19.731 1.00 87.94 363 GLU A N 1
ATOM 2886 C CA . GLU A 1 363 ? 8.676 2.695 -18.704 1.00 87.94 363 GLU A CA 1
ATOM 2887 C C . GLU A 1 363 ? 8.897 1.578 -17.696 1.00 87.94 363 GLU A C 1
ATOM 2889 O O . GLU A 1 363 ? 7.970 0.894 -17.257 1.00 87.94 363 GLU A O 1
ATOM 2894 N N . PHE A 1 364 ? 10.151 1.451 -17.282 1.00 91.31 364 PHE A N 1
ATOM 2895 C CA . PHE A 1 364 ? 10.510 0.758 -16.061 1.00 91.31 364 PHE A CA 1
ATOM 2896 C C . PHE A 1 364 ? 10.889 1.766 -14.978 1.00 91.31 364 PHE A C 1
ATOM 2898 O O . PHE A 1 364 ? 11.286 2.900 -15.244 1.00 91.31 364 PHE A O 1
ATOM 2905 N N . VAL A 1 365 ? 10.812 1.325 -13.734 1.00 91.44 365 VAL A N 1
ATOM 2906 C CA . VAL A 1 365 ? 11.212 2.068 -12.551 1.00 91.44 365 VAL A CA 1
ATOM 2907 C C . VAL A 1 365 ? 12.385 1.348 -11.914 1.00 91.44 365 VAL A C 1
ATOM 2909 O O . VAL A 1 365 ? 12.309 0.169 -11.560 1.00 91.44 365 VAL A O 1
ATOM 2912 N N . TYR A 1 366 ? 13.483 2.076 -11.759 1.00 89.81 366 TYR A N 1
ATOM 2913 C CA . TYR A 1 366 ? 14.643 1.602 -11.035 1.00 89.81 366 TYR A CA 1
ATOM 2914 C C . TYR A 1 366 ? 14.471 1.849 -9.533 1.00 89.81 366 TYR A C 1
ATOM 2916 O O . TYR A 1 366 ? 14.366 2.992 -9.081 1.00 89.81 366 TYR A O 1
ATOM 2924 N N . ALA A 1 367 ? 14.482 0.770 -8.754 1.00 90.44 367 ALA A N 1
ATOM 2925 C CA . ALA A 1 367 ? 14.381 0.770 -7.304 1.00 90.44 367 ALA A CA 1
ATOM 2926 C C . ALA A 1 367 ? 15.714 0.335 -6.660 1.00 90.44 367 ALA A C 1
ATOM 2928 O O . ALA A 1 367 ? 15.974 -0.865 -6.522 1.00 90.44 367 ALA A O 1
ATOM 2929 N N . PRO A 1 368 ? 16.564 1.284 -6.220 1.00 86.62 368 PRO A N 1
ATOM 2930 C CA . PRO A 1 368 ? 17.757 0.989 -5.422 1.00 86.62 368 PRO A CA 1
ATOM 2931 C C . PRO A 1 368 ? 17.442 0.086 -4.226 1.00 86.62 368 PRO A C 1
ATOM 2933 O O . PRO A 1 368 ? 16.366 0.216 -3.652 1.00 86.62 368 PRO A O 1
ATOM 2936 N N . ASN A 1 369 ? 18.375 -0.771 -3.792 1.00 85.00 369 ASN A N 1
ATOM 2937 C CA . ASN A 1 369 ? 18.193 -1.729 -2.684 1.00 85.00 369 ASN A CA 1
ATOM 2938 C C . ASN A 1 369 ? 17.523 -1.114 -1.446 1.00 85.00 369 ASN A C 1
ATOM 2940 O O . ASN A 1 369 ? 16.483 -1.591 -0.996 1.00 85.00 369 ASN A O 1
ATOM 2944 N N . LYS A 1 370 ? 18.039 0.031 -0.989 1.00 82.88 370 LYS A N 1
ATOM 2945 C CA . LYS A 1 370 ? 17.477 0.788 0.137 1.00 82.88 370 LYS A CA 1
ATOM 2946 C C . LYS A 1 370 ? 16.021 1.217 -0.054 1.00 82.88 370 LYS A C 1
ATOM 2948 O O . LYS A 1 370 ? 15.393 1.573 0.930 1.00 82.88 370 LYS A O 1
ATOM 2953 N N . PHE A 1 371 ? 15.491 1.231 -1.279 1.00 84.00 371 PHE A N 1
ATOM 2954 C CA . PHE A 1 371 ? 14.126 1.654 -1.598 1.00 84.00 371 PHE A CA 1
ATOM 2955 C C . PHE A 1 371 ? 13.157 0.535 -1.912 1.00 84.00 371 PHE A C 1
ATOM 2957 O O . PHE A 1 371 ? 11.953 0.785 -1.927 1.00 84.00 371 PHE A O 1
ATOM 2964 N N . GLN A 1 372 ? 13.645 -0.687 -2.095 1.00 87.44 372 GLN A N 1
ATOM 2965 C CA . GLN A 1 372 ? 12.798 -1.775 -2.560 1.00 87.44 372 GLN A CA 1
ATOM 2966 C C . GLN A 1 372 ? 11.694 -2.132 -1.561 1.00 87.44 372 GLN A C 1
ATOM 2968 O O . GLN A 1 372 ? 10.606 -2.507 -1.972 1.00 87.44 372 GLN A O 1
ATOM 2973 N N . ASN A 1 373 ? 11.937 -1.964 -0.260 1.00 88.38 373 ASN A N 1
ATOM 2974 C CA . ASN A 1 373 ? 10.991 -2.395 0.772 1.00 88.38 373 ASN A CA 1
ATOM 2975 C C . ASN A 1 373 ? 9.945 -1.337 1.164 1.00 88.38 373 ASN A C 1
ATOM 2977 O O . ASN A 1 373 ? 9.008 -1.664 1.883 1.00 88.38 373 ASN A O 1
ATOM 2981 N N . HIS A 1 374 ? 10.052 -0.094 0.683 1.00 90.38 374 HIS A N 1
ATOM 2982 C CA . HIS A 1 374 ? 9.115 0.963 1.077 1.00 90.38 374 HIS A CA 1
ATOM 2983 C C . HIS A 1 374 ? 7.697 0.741 0.548 1.00 90.38 374 HIS A C 1
ATOM 2985 O O . HIS A 1 374 ? 7.508 0.167 -0.530 1.00 90.38 374 HIS A O 1
ATOM 2991 N N . MET A 1 375 ? 6.713 1.300 1.264 1.00 91.38 375 MET A N 1
ATOM 2992 C CA . MET A 1 375 ? 5.305 1.291 0.848 1.00 91.38 375 MET A CA 1
ATOM 2993 C C . MET A 1 375 ? 5.123 1.796 -0.577 1.00 91.38 375 MET A C 1
ATOM 2995 O O . MET A 1 375 ? 4.406 1.166 -1.344 1.00 91.38 375 MET A O 1
ATOM 2999 N N . PHE A 1 376 ? 5.809 2.880 -0.958 1.00 91.75 376 PHE A N 1
ATOM 3000 C CA . PHE A 1 376 ? 5.765 3.401 -2.323 1.00 91.75 376 PHE A CA 1
ATOM 3001 C C . PHE A 1 376 ? 6.088 2.301 -3.346 1.00 91.75 376 PHE A C 1
ATOM 3003 O O . PHE A 1 376 ? 5.260 1.978 -4.191 1.00 91.75 376 PHE A O 1
ATOM 3010 N N . THR A 1 377 ? 7.250 1.655 -3.242 1.00 91.56 377 THR A N 1
ATOM 3011 C CA . THR A 1 377 ? 7.666 0.610 -4.191 1.00 91.56 377 THR A CA 1
ATOM 3012 C C . THR A 1 377 ? 6.649 -0.528 -4.267 1.00 91.56 377 THR A C 1
ATOM 3014 O O . THR A 1 377 ? 6.260 -0.930 -5.361 1.00 91.56 377 THR A O 1
ATOM 3017 N N . LYS A 1 378 ? 6.165 -1.010 -3.120 1.00 91.62 378 LYS A N 1
ATOM 3018 C CA . LYS A 1 378 ? 5.210 -2.124 -3.050 1.00 91.62 378 LYS A CA 1
ATOM 3019 C C . LYS A 1 378 ? 3.842 -1.769 -3.648 1.00 91.62 378 LYS A C 1
ATOM 3021 O O . LYS A 1 378 ? 3.298 -2.561 -4.409 1.00 91.62 378 LYS A O 1
ATOM 3026 N N . LEU A 1 379 ? 3.330 -0.569 -3.374 1.00 92.19 379 LEU A N 1
ATOM 3027 C CA . LEU A 1 379 ? 2.035 -0.082 -3.866 1.00 92.19 379 LEU A CA 1
ATOM 3028 C C . LEU A 1 379 ? 2.003 0.138 -5.390 1.00 92.19 379 LEU A C 1
ATOM 3030 O O . LEU A 1 379 ? 0.985 -0.122 -6.030 1.00 92.19 379 LEU A O 1
ATOM 3034 N N . TYR A 1 380 ? 3.097 0.608 -5.999 1.00 90.88 380 TYR A N 1
ATOM 3035 C CA . TYR A 1 380 ? 3.129 0.852 -7.451 1.00 90.88 380 TYR A CA 1
ATOM 3036 C C . TYR A 1 380 ? 3.621 -0.344 -8.262 1.00 90.88 380 TYR A C 1
ATOM 3038 O O . TYR A 1 380 ? 3.137 -0.579 -9.367 1.00 90.88 380 TYR A O 1
ATOM 3046 N N . LEU A 1 381 ? 4.595 -1.084 -7.736 1.00 91.69 381 LEU A N 1
ATOM 3047 C CA . LEU A 1 381 ? 5.411 -2.014 -8.524 1.00 91.69 381 LEU A CA 1
ATOM 3048 C C . LEU A 1 381 ? 5.304 -3.462 -8.026 1.00 91.69 381 LEU A C 1
ATOM 3050 O O . LEU A 1 381 ? 5.904 -4.361 -8.611 1.00 91.69 381 LEU A O 1
ATOM 3054 N N . GLY A 1 382 ? 4.551 -3.695 -6.945 1.00 89.81 382 GLY A N 1
ATOM 3055 C CA . GLY A 1 382 ? 4.406 -5.006 -6.321 1.00 89.81 382 GLY A CA 1
ATOM 3056 C C . GLY A 1 382 ? 3.592 -6.003 -7.142 1.00 89.81 382 GLY A C 1
ATOM 3057 O O . GLY A 1 382 ? 3.990 -7.160 -7.228 1.00 89.81 382 GLY A O 1
ATOM 3058 N N . GLU A 1 383 ? 2.489 -5.584 -7.769 1.00 87.06 383 GLU A N 1
ATOM 3059 C CA . GLU A 1 383 ? 1.526 -6.496 -8.421 1.00 87.06 383 GLU A CA 1
ATOM 3060 C C . GLU A 1 383 ? 2.172 -7.419 -9.460 1.00 87.06 383 GLU A C 1
ATOM 3062 O O . GLU A 1 383 ? 1.901 -8.614 -9.468 1.00 87.06 383 GLU A O 1
ATOM 3067 N N . HIS A 1 384 ? 3.091 -6.896 -10.275 1.00 89.44 384 HIS A N 1
ATOM 3068 C CA . HIS A 1 384 ? 3.714 -7.659 -11.359 1.00 89.44 384 HIS A CA 1
ATOM 3069 C C . HIS A 1 384 ? 5.156 -8.084 -11.080 1.00 89.44 384 HIS A C 1
ATOM 3071 O O . HIS A 1 384 ? 5.856 -8.525 -11.996 1.00 89.44 384 HIS A O 1
ATOM 3077 N N . ALA A 1 385 ? 5.635 -7.937 -9.843 1.00 90.88 385 ALA A N 1
ATOM 3078 C CA . ALA A 1 385 ? 7.039 -8.140 -9.493 1.00 90.88 385 ALA A CA 1
ATOM 3079 C C . ALA A 1 385 ? 7.566 -9.560 -9.788 1.00 90.88 385 ALA A C 1
ATOM 3081 O O . ALA A 1 385 ? 8.759 -9.740 -10.014 1.00 90.88 385 ALA A O 1
ATOM 3082 N N . ASP A 1 386 ? 6.687 -10.560 -9.845 1.00 88.38 386 ASP A N 1
ATOM 3083 C CA . ASP A 1 386 ? 6.967 -11.943 -10.253 1.00 88.38 386 ASP A CA 1
ATOM 3084 C C . ASP A 1 386 ? 7.430 -12.034 -11.710 1.00 88.38 386 ASP A C 1
ATOM 3086 O O . ASP A 1 386 ? 8.426 -12.705 -11.991 1.00 88.38 386 ASP A O 1
ATOM 3090 N N . SER A 1 387 ? 6.787 -11.297 -12.622 1.00 89.31 387 SER A N 1
ATOM 3091 C CA . SER A 1 387 ? 7.204 -11.241 -14.029 1.00 89.31 387 SER A CA 1
ATOM 3092 C C . SER A 1 387 ? 8.624 -10.679 -14.188 1.00 89.31 387 SER A C 1
ATOM 3094 O O . SER A 1 387 ? 9.396 -11.160 -15.015 1.00 89.31 387 SER A O 1
ATOM 3096 N N . TYR A 1 388 ? 9.012 -9.729 -13.331 1.00 92.25 388 TYR A N 1
ATOM 3097 C CA . TYR A 1 388 ? 10.367 -9.172 -13.281 1.00 92.25 388 TYR A CA 1
ATOM 3098 C C . TYR A 1 388 ? 11.351 -10.109 -12.574 1.00 92.25 388 TYR A C 1
ATOM 3100 O O . TYR A 1 388 ? 12.495 -10.250 -13.006 1.00 92.25 388 TYR A O 1
ATOM 3108 N N . ALA A 1 389 ? 10.926 -10.786 -11.504 1.00 90.75 389 ALA A N 1
ATOM 3109 C CA . ALA A 1 389 ? 11.742 -11.769 -10.797 1.00 90.75 389 ALA A CA 1
ATOM 3110 C C . ALA A 1 389 ? 12.126 -12.949 -11.704 1.00 90.75 389 ALA A C 1
ATOM 3112 O O . ALA A 1 389 ? 13.264 -13.411 -11.642 1.00 90.75 389 ALA A O 1
ATOM 3113 N N . HIS A 1 390 ? 11.220 -13.389 -12.585 1.00 86.94 390 HIS A N 1
ATOM 3114 C CA . HIS A 1 390 ? 11.490 -14.437 -13.575 1.00 86.94 390 HIS A CA 1
ATOM 3115 C C . HIS A 1 390 ? 12.633 -14.065 -14.534 1.00 86.94 390 HIS A C 1
ATOM 3117 O O . HIS A 1 390 ? 13.442 -14.916 -14.890 1.00 86.94 390 HIS A O 1
ATOM 3123 N N . GLN A 1 391 ? 12.751 -12.782 -14.885 1.00 86.69 391 GLN A N 1
ATOM 3124 C CA . GLN A 1 391 ? 13.832 -12.247 -15.724 1.00 86.69 391 GLN A CA 1
ATOM 3125 C C . GLN A 1 391 ? 15.087 -11.865 -14.922 1.00 86.69 391 GLN A C 1
ATOM 3127 O O . GLN A 1 391 ? 16.022 -11.268 -15.452 1.00 86.69 391 GLN A O 1
ATOM 3132 N N . GLY A 1 392 ? 15.104 -12.142 -13.613 1.00 88.75 392 GLY A N 1
ATOM 3133 C CA . GLY A 1 392 ? 16.171 -11.714 -12.715 1.00 88.75 392 GLY A CA 1
ATOM 3134 C C . GLY A 1 392 ? 16.263 -10.194 -12.546 1.00 88.75 392 GLY A C 1
ATOM 3135 O O . GLY A 1 392 ? 17.296 -9.704 -12.099 1.00 88.75 392 GLY A O 1
ATOM 3136 N N . LEU A 1 393 ? 15.227 -9.433 -12.904 1.00 91.69 393 LEU A N 1
ATOM 3137 C CA . LEU A 1 393 ? 15.203 -7.970 -12.812 1.00 91.69 393 LEU A CA 1
ATOM 3138 C C . LEU A 1 393 ? 14.796 -7.471 -11.423 1.00 91.69 393 LEU A C 1
ATOM 3140 O O . LEU A 1 393 ? 15.202 -6.373 -11.046 1.00 91.69 393 LEU A O 1
ATOM 3144 N N . CYS A 1 394 ? 14.076 -8.285 -10.641 1.00 91.81 394 CYS A N 1
ATOM 3145 C CA . CYS A 1 394 ? 13.870 -8.020 -9.221 1.00 91.81 394 CYS A CA 1
ATOM 3146 C C . CYS A 1 394 ? 14.706 -8.938 -8.321 1.00 91.81 394 CYS A C 1
ATOM 3148 O O . CYS A 1 394 ? 14.618 -10.163 -8.425 1.00 91.81 394 CYS A O 1
ATOM 3150 N N . ASN A 1 395 ? 15.476 -8.345 -7.403 1.00 86.31 395 ASN A N 1
ATOM 3151 C CA . ASN A 1 395 ? 16.321 -9.064 -6.449 1.00 86.31 395 ASN A CA 1
ATOM 3152 C C . ASN A 1 395 ? 15.866 -8.976 -4.980 1.00 86.31 395 ASN A C 1
ATOM 3154 O O . ASN A 1 395 ? 16.491 -9.619 -4.137 1.00 86.31 395 ASN A O 1
ATOM 3158 N N . ALA A 1 396 ? 14.802 -8.234 -4.658 1.00 87.94 396 ALA A N 1
ATOM 3159 C CA . ALA A 1 396 ? 14.224 -8.259 -3.316 1.00 87.94 396 ALA A CA 1
ATOM 3160 C C . ALA A 1 396 ? 13.547 -9.601 -3.004 1.00 87.94 396 ALA A C 1
ATOM 3162 O O . ALA A 1 396 ? 12.950 -10.238 -3.872 1.00 87.94 396 ALA A O 1
ATOM 3163 N N . GLU A 1 397 ? 13.592 -9.995 -1.732 1.00 86.69 397 GLU A N 1
ATOM 3164 C CA . GLU A 1 397 ? 12.978 -11.230 -1.231 1.00 86.69 397 GLU A CA 1
ATOM 3165 C C . GLU A 1 397 ? 11.463 -11.266 -1.504 1.00 86.69 397 GLU A C 1
ATOM 3167 O O . GLU A 1 397 ? 10.957 -12.223 -2.097 1.00 86.69 397 GLU A O 1
ATOM 3172 N N . TRP A 1 398 ? 10.769 -10.151 -1.245 1.00 86.81 398 TRP A N 1
ATOM 3173 C CA . TRP A 1 398 ? 9.324 -10.009 -1.468 1.00 86.81 398 TRP A CA 1
ATOM 3174 C C . TRP A 1 398 ? 8.895 -10.137 -2.939 1.00 86.81 398 TRP A C 1
ATOM 3176 O O . TRP A 1 398 ? 7.725 -10.390 -3.227 1.00 86.81 398 TRP A O 1
ATOM 3186 N N . CYS A 1 399 ? 9.806 -9.997 -3.909 1.00 87.56 399 CYS A N 1
ATOM 3187 C CA . CYS A 1 399 ? 9.448 -10.186 -5.317 1.00 87.56 399 CYS A CA 1
ATOM 3188 C C . CYS A 1 399 ? 9.079 -11.638 -5.627 1.00 87.56 399 CYS A C 1
ATOM 3190 O O . CYS A 1 399 ? 8.202 -11.883 -6.459 1.00 87.56 399 CYS A O 1
ATOM 3192 N N . LYS A 1 400 ? 9.696 -12.590 -4.919 1.00 79.75 400 LYS A N 1
ATOM 3193 C CA . LYS A 1 400 ? 9.421 -14.027 -5.053 1.00 79.75 400 LYS A CA 1
ATOM 3194 C C . LYS A 1 400 ? 8.276 -14.500 -4.159 1.00 79.75 400 LYS A C 1
ATOM 3196 O O . LYS A 1 400 ? 7.751 -15.582 -4.398 1.00 79.75 400 LYS A O 1
ATOM 3201 N N . ASN A 1 401 ? 7.885 -13.702 -3.167 1.00 78.88 401 ASN A N 1
ATOM 3202 C CA . ASN A 1 401 ? 6.808 -14.024 -2.241 1.00 78.88 401 ASN A CA 1
ATOM 3203 C C . ASN A 1 401 ? 5.684 -12.970 -2.316 1.00 78.88 401 ASN A C 1
ATOM 3205 O O . ASN A 1 401 ? 5.748 -11.961 -1.612 1.00 78.88 401 ASN A O 1
ATOM 3209 N N . PRO A 1 402 ? 4.641 -13.178 -3.149 1.00 73.88 402 PRO A N 1
ATOM 3210 C CA . PRO A 1 402 ? 3.498 -12.266 -3.250 1.00 73.88 402 PRO A CA 1
ATOM 3211 C C . PRO A 1 402 ? 2.874 -11.906 -1.895 1.00 73.88 402 PRO A C 1
ATOM 3213 O O . PRO A 1 402 ? 2.518 -10.752 -1.667 1.00 73.88 402 PRO A O 1
ATOM 3216 N N . SER A 1 403 ? 2.834 -12.861 -0.961 1.00 68.94 403 SER A N 1
ATOM 3217 C CA . SER A 1 403 ? 2.308 -12.672 0.394 1.00 68.94 403 SER A CA 1
ATOM 3218 C C . SER A 1 403 ? 3.154 -11.739 1.270 1.00 68.94 403 SER A C 1
ATOM 3220 O O . SER A 1 403 ? 2.734 -11.394 2.365 1.00 68.94 403 SER A O 1
ATOM 3222 N N . GLU A 1 404 ? 4.342 -11.316 0.837 1.00 71.81 404 GLU A N 1
ATOM 3223 C CA . GLU A 1 404 ? 5.195 -10.355 1.552 1.00 71.81 404 GLU A CA 1
ATOM 3224 C C . GLU A 1 404 ? 5.193 -8.952 0.929 1.00 71.81 404 GLU A C 1
ATOM 3226 O O . GLU A 1 404 ? 5.817 -8.029 1.468 1.00 71.81 404 GLU A O 1
ATOM 3231 N N . ARG A 1 405 ? 4.491 -8.765 -0.198 1.00 82.31 405 ARG A N 1
ATOM 3232 C CA . ARG A 1 405 ? 4.404 -7.474 -0.891 1.00 82.31 405 ARG A CA 1
ATOM 3233 C C . ARG A 1 405 ? 3.555 -6.504 -0.076 1.00 82.31 405 ARG A C 1
ATOM 3235 O O . ARG A 1 405 ? 4.106 -5.546 0.465 1.00 82.31 405 ARG A O 1
ATOM 3242 N N . LEU A 1 406 ? 2.265 -6.805 0.065 1.00 84.25 406 LEU A N 1
ATOM 3243 C CA . LEU A 1 406 ? 1.274 -6.073 0.857 1.00 84.25 406 LEU A CA 1
ATOM 3244 C C . LEU A 1 406 ? 0.352 -7.097 1.542 1.00 84.25 406 LEU A C 1
ATOM 3246 O O . LEU A 1 406 ? -0.465 -7.736 0.886 1.00 84.25 406 LEU A O 1
ATOM 3250 N N . LYS A 1 407 ? 0.529 -7.305 2.845 1.00 79.06 407 LYS A N 1
ATOM 3251 C CA . LYS A 1 407 ? -0.262 -8.208 3.699 1.00 79.06 407 LYS A CA 1
ATOM 3252 C C . LYS A 1 407 ? -1.534 -7.538 4.209 1.00 79.06 407 LYS A C 1
ATOM 3254 O O . LYS A 1 407 ? -2.579 -8.169 4.293 1.00 79.06 407 LYS A O 1
ATOM 3259 N N . ASN A 1 408 ? -1.431 -6.259 4.550 1.00 81.44 408 ASN A N 1
ATOM 3260 C CA . ASN A 1 408 ? -2.481 -5.442 5.144 1.00 81.44 408 ASN A CA 1
ATOM 3261 C C . ASN A 1 408 ? -3.220 -4.587 4.108 1.00 81.44 408 ASN A C 1
ATOM 3263 O O . ASN A 1 408 ? -4.138 -3.874 4.494 1.00 81.44 408 ASN A O 1
ATOM 3267 N N . TRP A 1 409 ? -2.883 -4.640 2.814 1.00 85.94 409 TRP A N 1
ATOM 3268 C CA . TRP A 1 409 ? -3.576 -3.884 1.760 1.00 85.94 409 TRP A CA 1
ATOM 3269 C C . TRP A 1 409 ? -3.980 -4.765 0.584 1.00 85.94 409 TRP A C 1
ATOM 3271 O O . TRP A 1 409 ? -3.202 -5.580 0.101 1.00 85.94 409 TRP A O 1
ATOM 3281 N N . LYS A 1 410 ? -5.196 -4.547 0.078 1.00 87.50 410 LYS A N 1
ATOM 3282 C CA . LYS A 1 410 ? -5.759 -5.241 -1.081 1.00 87.50 410 LYS A CA 1
ATOM 3283 C C . LYS A 1 410 ? -6.150 -4.234 -2.152 1.00 87.50 410 LYS A C 1
ATOM 3285 O O . LYS A 1 410 ? -6.888 -3.291 -1.867 1.00 87.50 410 LYS A O 1
ATOM 3290 N N . LEU A 1 411 ? -5.710 -4.455 -3.386 1.00 88.56 411 LEU A N 1
ATOM 3291 C CA . LEU A 1 411 ? -6.156 -3.668 -4.531 1.00 88.56 411 LEU A CA 1
ATOM 3292 C C . LEU A 1 411 ? -7.647 -3.938 -4.780 1.00 88.56 411 LEU A C 1
ATOM 3294 O O . LEU A 1 411 ? -8.064 -5.087 -4.933 1.00 88.56 411 LEU A O 1
ATOM 3298 N N . VAL A 1 412 ? -8.460 -2.884 -4.773 1.00 89.12 412 VAL A N 1
ATOM 3299 C CA . VAL A 1 412 ? -9.915 -2.968 -5.002 1.00 89.12 412 VAL A CA 1
ATOM 3300 C C . VAL A 1 412 ? -10.355 -2.243 -6.268 1.00 89.12 412 VAL A C 1
ATOM 3302 O O . VAL A 1 412 ? -11.472 -2.458 -6.730 1.00 89.12 412 VAL A O 1
ATOM 3305 N N . TRP A 1 413 ? -9.475 -1.423 -6.846 1.00 91.88 413 TRP A N 1
ATOM 3306 C CA . TRP A 1 413 ? -9.721 -0.745 -8.111 1.00 91.88 413 TRP A CA 1
ATOM 3307 C C . TRP A 1 413 ? -8.424 -0.483 -8.878 1.00 91.88 413 TRP A C 1
ATOM 3309 O O . TRP A 1 413 ? -7.514 0.163 -8.352 1.00 91.88 413 TRP A O 1
ATOM 3319 N N . ASP A 1 414 ? -8.393 -0.933 -10.133 1.00 88.19 414 ASP A N 1
ATOM 3320 C CA . ASP A 1 414 ? -7.417 -0.571 -11.164 1.00 88.19 414 ASP A CA 1
ATOM 3321 C C . ASP A 1 414 ? -8.051 -0.828 -12.541 1.00 88.19 414 ASP A C 1
ATOM 3323 O O . ASP A 1 414 ? -8.123 -1.964 -13.000 1.00 88.19 414 ASP A O 1
ATOM 3327 N N . ASN A 1 415 ? -8.583 0.220 -13.175 1.00 77.69 415 ASN A N 1
ATOM 3328 C CA . ASN A 1 415 ? -9.221 0.111 -14.496 1.00 77.69 415 ASN A CA 1
ATOM 3329 C C . ASN A 1 415 ? -8.691 1.141 -15.506 1.00 77.69 415 ASN A C 1
ATOM 3331 O O . ASN A 1 415 ? -9.265 1.346 -16.568 1.00 77.69 415 ASN A O 1
ATOM 3335 N N . ASN A 1 416 ? -7.585 1.801 -15.159 1.00 78.31 416 ASN A N 1
ATOM 3336 C CA . ASN A 1 416 ? -6.911 2.795 -15.996 1.00 78.31 416 ASN A CA 1
ATOM 3337 C C . ASN A 1 416 ? -5.457 2.387 -16.225 1.00 78.31 416 ASN A C 1
ATOM 3339 O O . ASN A 1 416 ? -4.557 3.222 -16.201 1.00 78.31 416 ASN A O 1
ATOM 3343 N N . TYR A 1 417 ? -5.231 1.085 -16.401 1.00 85.44 417 TYR A N 1
ATOM 3344 C CA . TYR A 1 417 ? -3.916 0.514 -16.676 1.00 85.44 417 TYR A CA 1
ATOM 3345 C C . TYR A 1 417 ? -2.854 0.900 -15.630 1.00 85.44 417 TYR A C 1
ATOM 3347 O O . TYR A 1 417 ? -1.716 1.231 -15.965 1.00 85.44 417 TYR A O 1
ATOM 3355 N N . GLY A 1 418 ? -3.228 0.894 -14.352 1.00 84.56 418 GLY A N 1
ATOM 3356 C CA . GLY A 1 418 ? -2.380 1.285 -13.230 1.00 84.56 418 GLY A CA 1
ATOM 3357 C C . GLY A 1 418 ? -2.254 2.791 -13.016 1.00 84.56 418 GLY A C 1
ATOM 3358 O O . GLY A 1 418 ? -1.527 3.196 -12.110 1.00 84.56 418 GLY A O 1
ATOM 3359 N N . TYR A 1 419 ? -2.913 3.632 -13.828 1.00 86.62 419 TYR A N 1
ATOM 3360 C CA . TYR A 1 419 ? -2.799 5.086 -13.694 1.00 86.62 419 TYR A CA 1
ATOM 3361 C C . TYR A 1 419 ? -3.363 5.573 -12.362 1.00 86.62 419 TYR A C 1
ATOM 3363 O O . TYR A 1 419 ? -2.728 6.395 -11.721 1.00 86.62 419 TYR A O 1
ATOM 3371 N N . ILE A 1 420 ? -4.525 5.063 -11.942 1.00 89.31 420 ILE A N 1
ATOM 3372 C CA . ILE A 1 420 ? -5.095 5.271 -10.606 1.00 89.31 420 ILE A CA 1
ATOM 3373 C C . ILE A 1 420 ? -5.303 3.908 -9.956 1.00 89.31 420 ILE A C 1
ATOM 3375 O O . ILE A 1 420 ? -5.896 3.016 -10.563 1.00 89.31 420 ILE A O 1
ATOM 3379 N N . ARG A 1 421 ? -4.844 3.760 -8.714 1.00 93.12 421 ARG A N 1
ATOM 3380 C CA . ARG A 1 421 ? -5.066 2.552 -7.916 1.00 93.12 421 ARG A CA 1
ATOM 3381 C C . ARG A 1 421 ? -5.675 2.903 -6.574 1.00 93.12 421 ARG A C 1
ATOM 3383 O O . ARG A 1 421 ? -5.233 3.839 -5.906 1.00 93.12 421 ARG A O 1
ATOM 3390 N N . ILE A 1 422 ? -6.678 2.122 -6.183 1.00 94.38 422 ILE A N 1
ATOM 3391 C CA . ILE A 1 422 ? -7.323 2.233 -4.875 1.00 94.38 422 ILE A CA 1
ATOM 3392 C C . ILE A 1 422 ? -7.072 0.938 -4.120 1.00 94.38 422 ILE A C 1
ATOM 3394 O O . ILE A 1 422 ? -7.512 -0.140 -4.525 1.00 94.38 422 ILE A O 1
ATOM 3398 N N . TRP A 1 423 ? -6.366 1.065 -3.007 1.00 93.88 423 TRP A N 1
ATOM 3399 C CA . TRP A 1 423 ? -6.070 -0.017 -2.088 1.00 93.88 423 TRP A CA 1
ATOM 3400 C C . TRP A 1 423 ? -6.977 0.113 -0.879 1.00 93.88 423 TRP A C 1
ATOM 3402 O O . TRP A 1 423 ? -7.117 1.195 -0.317 1.00 93.88 423 TRP A O 1
ATOM 3412 N N . LYS A 1 424 ? -7.589 -0.986 -0.465 1.00 90.81 424 LYS A N 1
ATOM 3413 C CA . LYS A 1 424 ? -8.366 -1.081 0.764 1.00 90.81 424 LYS A CA 1
ATOM 3414 C C . LYS A 1 424 ? -7.521 -1.764 1.826 1.00 90.81 424 LYS A C 1
ATOM 3416 O O . LYS A 1 424 ? -6.847 -2.749 1.529 1.00 90.81 424 LYS A O 1
ATOM 3421 N N . LEU A 1 425 ? -7.588 -1.267 3.053 1.00 86.12 425 LEU A N 1
ATOM 3422 C CA . LEU A 1 425 ? -7.012 -1.930 4.209 1.00 86.12 425 LEU A CA 1
ATOM 3423 C C . LEU A 1 425 ? -7.632 -3.333 4.324 1.00 86.12 425 LEU A C 1
ATOM 3425 O O . LEU A 1 425 ? -8.846 -3.490 4.454 1.00 86.12 425 LEU A O 1
ATOM 3429 N N . ALA A 1 426 ? -6.783 -4.344 4.199 1.00 66.31 426 ALA A N 1
ATOM 3430 C CA . ALA A 1 426 ? -7.095 -5.765 4.136 1.00 66.31 426 ALA A CA 1
ATOM 3431 C C . ALA A 1 426 ? -7.039 -6.455 5.504 1.00 66.31 426 ALA A C 1
ATOM 3433 O O . ALA A 1 426 ? -6.972 -7.678 5.569 1.00 66.31 426 ALA A O 1
ATOM 3434 N N . MET A 1 427 ? -7.107 -5.702 6.603 1.00 60.56 427 MET A N 1
ATOM 3435 C CA . MET A 1 427 ? -7.435 -6.302 7.889 1.00 60.56 427 MET A CA 1
ATOM 3436 C C . MET A 1 427 ? -8.951 -6.490 7.938 1.00 60.56 427 MET A C 1
ATOM 3438 O O . MET A 1 427 ? -9.712 -5.579 8.257 1.00 60.56 427 MET A O 1
ATOM 3442 N N . GLN A 1 428 ? -9.384 -7.657 7.473 1.00 56.62 428 GLN A N 1
ATOM 3443 C CA . GLN A 1 428 ? -10.756 -8.119 7.585 1.00 56.62 428 GLN A CA 1
ATOM 3444 C C . GLN A 1 428 ? -10.716 -9.542 8.115 1.00 56.62 428 GLN A C 1
ATOM 3446 O O . GLN A 1 428 ? -10.574 -10.491 7.350 1.00 56.62 428 GLN A O 1
ATOM 3451 N N . CYS A 1 429 ? -10.858 -9.682 9.423 1.00 63.75 429 CYS A N 1
ATOM 3452 C CA . CYS A 1 429 ? -11.574 -10.836 9.923 1.00 63.75 429 CYS A CA 1
ATOM 3453 C C . CYS A 1 429 ? -13.053 -10.439 9.984 1.00 63.75 429 CYS A C 1
ATOM 3455 O O . CYS A 1 429 ? -13.419 -9.364 10.463 1.00 63.75 429 CYS A O 1
ATOM 3457 N N . GLU A 1 430 ? -13.918 -11.263 9.411 1.00 66.06 430 GLU A N 1
ATOM 3458 C CA . GLU A 1 430 ? -15.352 -11.192 9.691 1.00 66.06 430 GLU A CA 1
ATOM 3459 C C . GLU A 1 430 ? -15.684 -12.120 10.868 1.00 66.06 430 GLU A C 1
ATOM 3461 O O . GLU A 1 430 ? -16.697 -11.926 11.544 1.00 66.06 430 GLU A O 1
ATOM 3466 N N . LYS A 1 431 ? -14.837 -13.135 11.110 1.00 77.00 431 LYS A N 1
ATOM 3467 C CA . LYS A 1 431 ? -14.935 -14.116 12.198 1.00 77.00 431 LYS A CA 1
ATOM 3468 C C . LYS A 1 431 ? -13.543 -14.559 12.655 1.00 77.00 431 LYS A C 1
ATOM 3470 O O . LYS A 1 431 ? -12.583 -14.480 11.900 1.00 77.00 431 LYS A O 1
ATOM 3475 N N . ASP A 1 432 ? -13.452 -15.139 13.850 1.00 78.25 432 ASP A N 1
ATOM 3476 C CA . ASP A 1 432 ? -12.189 -15.656 14.409 1.00 78.25 432 ASP A CA 1
ATOM 3477 C C . ASP A 1 432 ? -11.483 -16.685 13.511 1.00 78.25 432 ASP A C 1
ATOM 3479 O O . ASP A 1 432 ? -10.258 -16.753 13.497 1.00 78.25 432 ASP A O 1
ATOM 3483 N N . ASN A 1 433 ? -12.241 -17.458 12.725 1.00 80.19 433 ASN A N 1
ATOM 3484 C CA . ASN A 1 433 ? -11.691 -18.446 11.788 1.00 80.19 433 ASN A CA 1
ATOM 3485 C C . ASN A 1 433 ? -10.901 -17.822 10.626 1.00 80.19 433 ASN A C 1
ATOM 3487 O O . ASN A 1 433 ? -10.212 -18.548 9.913 1.00 80.19 433 ASN A O 1
ATOM 3491 N N . ASP A 1 434 ? -11.012 -16.507 10.435 1.00 71.75 434 ASP A N 1
ATOM 3492 C CA . ASP A 1 434 ? -10.228 -15.759 9.456 1.00 71.75 434 ASP A CA 1
ATOM 3493 C C . ASP A 1 434 ? -8.823 -15.402 10.004 1.00 71.75 434 ASP A C 1
ATOM 3495 O O . ASP A 1 434 ? -7.994 -14.869 9.270 1.00 71.75 434 ASP A O 1
ATOM 3499 N N . CYS A 1 435 ? -8.544 -15.715 11.279 1.00 70.00 435 CYS A N 1
ATOM 3500 C CA . CYS A 1 435 ? -7.273 -15.501 11.976 1.00 70.00 435 CYS A CA 1
ATOM 3501 C C . CYS A 1 435 ? -6.578 -16.832 12.336 1.00 70.00 435 CYS A C 1
ATOM 3503 O O . CYS A 1 435 ? -7.173 -17.910 12.249 1.00 70.00 435 CYS A O 1
ATOM 3505 N N . ASP A 1 436 ? -5.323 -16.781 12.806 1.00 72.12 436 ASP A N 1
ATOM 3506 C CA . ASP A 1 436 ? -4.684 -17.948 13.431 1.00 72.12 436 ASP A CA 1
ATOM 3507 C C . ASP A 1 436 ? -5.345 -18.241 14.784 1.00 72.12 436 ASP A C 1
ATOM 3509 O O . ASP A 1 436 ? -4.915 -17.764 15.828 1.00 72.12 436 ASP A O 1
ATOM 3513 N N . THR A 1 437 ? -6.393 -19.060 14.775 1.00 79.12 437 THR A N 1
ATOM 3514 C CA . THR A 1 437 ? -7.175 -19.406 15.975 1.00 79.12 437 THR A CA 1
ATOM 3515 C C . THR A 1 437 ? -6.361 -20.041 17.112 1.00 79.12 437 THR A C 1
ATOM 3517 O O . THR A 1 437 ? -6.858 -20.123 18.241 1.00 79.12 437 THR A O 1
ATOM 3520 N N . THR A 1 438 ? -5.117 -20.478 16.878 1.00 74.88 438 THR A N 1
ATOM 3521 C CA . THR A 1 438 ? -4.241 -20.973 17.951 1.00 74.88 438 THR A CA 1
ATOM 3522 C C . THR A 1 438 ? -3.652 -19.842 18.792 1.00 74.88 438 THR A C 1
ATOM 3524 O O . THR A 1 438 ? -3.430 -20.030 19.988 1.00 74.88 438 THR A O 1
ATOM 3527 N N . SER A 1 439 ? -3.467 -18.659 18.204 1.00 73.94 439 SER A N 1
ATOM 3528 C CA . SER A 1 439 ? -2.753 -17.536 18.817 1.00 73.94 439 SER A CA 1
ATOM 3529 C C . SER A 1 439 ? -3.515 -16.201 18.780 1.00 73.94 439 SER A C 1
ATOM 3531 O O . SER A 1 439 ? -3.193 -15.307 19.561 1.00 73.94 439 SER A O 1
ATOM 3533 N N . GLN A 1 440 ? -4.559 -16.076 17.956 1.00 83.00 440 GLN A N 1
ATOM 3534 C CA . GLN A 1 440 ? -5.261 -14.829 17.627 1.00 83.00 440 GLN A CA 1
ATOM 3535 C C . GLN A 1 440 ? -6.795 -14.973 17.617 1.00 83.00 440 GLN A C 1
ATOM 3537 O O . GLN A 1 440 ? -7.330 -16.086 17.603 1.00 83.00 440 GLN A O 1
ATOM 3542 N N . TYR A 1 441 ? -7.498 -13.836 17.624 1.00 84.12 441 TYR A N 1
ATOM 3543 C CA . TYR A 1 441 ? -8.952 -13.709 17.456 1.00 84.12 441 TYR A CA 1
ATOM 3544 C C . TYR A 1 441 ? -9.315 -12.427 16.685 1.00 84.12 441 TYR A C 1
ATOM 3546 O O . TYR A 1 441 ? -8.471 -11.547 16.507 1.00 84.12 441 TYR A O 1
ATOM 3554 N N . CYS A 1 442 ? -10.561 -12.331 16.221 1.00 81.69 442 CYS A N 1
ATOM 3555 C CA . CYS A 1 442 ? -11.090 -11.172 15.518 1.00 81.69 442 CYS A CA 1
ATOM 3556 C C . CYS A 1 442 ? -11.694 -10.158 16.491 1.00 81.69 442 CYS A C 1
ATOM 3558 O O . CYS A 1 442 ? -12.702 -10.439 17.142 1.00 81.69 442 CYS A O 1
ATOM 3560 N N . ASP A 1 443 ? -11.100 -8.972 16.595 1.00 74.94 443 ASP A N 1
ATOM 3561 C CA . ASP A 1 443 ? -11.614 -7.938 17.489 1.00 74.94 443 ASP A CA 1
ATOM 3562 C C . ASP A 1 443 ? -12.820 -7.173 16.916 1.00 74.94 443 ASP A C 1
ATOM 3564 O O . ASP A 1 443 ? -13.183 -7.274 15.742 1.00 74.94 443 ASP A O 1
ATOM 3568 N N . GLU A 1 444 ? -13.452 -6.361 17.765 1.00 65.94 444 GLU A N 1
ATOM 3569 C CA . GLU A 1 444 ? -14.613 -5.530 17.414 1.00 65.94 444 GLU A CA 1
ATOM 3570 C C . GLU A 1 444 ? -14.338 -4.518 16.289 1.00 65.94 444 GLU A C 1
ATOM 3572 O O . GLU A 1 444 ? -15.265 -4.012 15.652 1.00 65.94 444 GLU A O 1
ATOM 3577 N N . THR A 1 445 ? -13.062 -4.250 16.006 1.00 55.88 445 THR A N 1
ATOM 3578 C CA . THR A 1 445 ? -12.619 -3.379 14.918 1.00 55.88 445 THR A CA 1
ATOM 3579 C C . THR A 1 445 ? -12.301 -4.143 13.626 1.00 55.88 445 THR A C 1
ATOM 3581 O O . THR A 1 445 ? -11.910 -3.517 12.642 1.00 55.88 445 THR A O 1
ATOM 3584 N N . LYS A 1 446 ? -12.574 -5.458 13.591 1.00 69.56 446 LYS A N 1
ATOM 3585 C CA . LYS A 1 446 ? -12.361 -6.395 12.472 1.00 69.56 446 LYS A CA 1
ATOM 3586 C C . LYS A 1 446 ? -10.890 -6.677 12.150 1.00 69.56 446 LYS A C 1
ATOM 3588 O O . LYS A 1 446 ? -10.535 -6.921 10.992 1.00 69.56 446 LYS A O 1
ATOM 3593 N N . HIS A 1 447 ? -10.046 -6.697 13.180 1.00 65.56 447 HIS A N 1
ATOM 3594 C CA . HIS A 1 447 ? -8.623 -7.016 13.081 1.00 65.56 447 HIS A CA 1
ATOM 3595 C C . HIS A 1 447 ? -8.295 -8.344 13.774 1.00 65.56 447 HIS A C 1
ATOM 3597 O O . HIS A 1 447 ? -8.797 -8.624 14.861 1.00 65.56 447 HIS A O 1
ATOM 3603 N N . CYS A 1 448 ? -7.404 -9.143 13.178 1.00 71.81 448 CYS A N 1
ATOM 3604 C CA . CYS A 1 448 ? -6.788 -10.259 13.892 1.00 71.81 448 CYS A CA 1
ATOM 3605 C C . CYS A 1 448 ? -5.799 -9.711 14.923 1.00 71.81 448 CYS A C 1
ATOM 3607 O O . CYS A 1 448 ? -4.827 -9.045 14.557 1.00 71.81 448 CYS A O 1
ATOM 3609 N N . VAL A 1 449 ? -6.049 -9.987 16.198 1.00 71.38 449 VAL A N 1
ATOM 3610 C CA . VAL A 1 449 ? -5.214 -9.566 17.329 1.00 71.38 449 VAL A CA 1
ATOM 3611 C C . VAL A 1 449 ? -4.862 -10.765 18.204 1.00 71.38 449 VAL A C 1
ATOM 3613 O O . VAL A 1 449 ? -5.581 -11.765 18.220 1.00 71.38 449 VAL A O 1
ATOM 3616 N N . ASP A 1 450 ? -3.745 -10.682 18.924 1.00 81.50 450 ASP A N 1
ATOM 3617 C CA . ASP A 1 450 ? -3.269 -11.775 19.773 1.00 81.50 450 ASP A CA 1
ATOM 3618 C C . ASP A 1 450 ? -4.231 -12.052 20.935 1.00 81.50 450 ASP A C 1
ATOM 3620 O O . ASP A 1 450 ? -4.793 -11.139 21.547 1.00 81.50 450 ASP A O 1
ATOM 3624 N N . LYS A 1 451 ? -4.388 -13.335 21.275 1.00 87.31 451 LYS A N 1
ATOM 3625 C CA . LYS A 1 451 ? -5.178 -13.757 22.431 1.00 87.31 451 LYS A CA 1
ATOM 3626 C C . LYS A 1 451 ? -4.585 -13.221 23.734 1.00 87.31 451 LYS A C 1
ATOM 3628 O O . LYS A 1 451 ? -3.378 -13.271 23.979 1.00 87.31 451 LYS A O 1
ATOM 3633 N N . LYS A 1 452 ? -5.477 -12.771 24.606 1.00 88.81 452 LYS A N 1
ATOM 3634 C CA . LYS A 1 452 ? -5.206 -12.167 25.905 1.00 88.81 452 LYS A CA 1
ATOM 3635 C C . LYS A 1 452 ? -4.618 -13.166 26.896 1.00 88.81 452 LYS A C 1
ATOM 3637 O O . LYS A 1 452 ? -4.953 -14.358 26.904 1.00 88.81 452 LYS A O 1
ATOM 3642 N N . LYS A 1 453 ? -3.731 -12.662 27.751 1.00 89.94 453 LYS A N 1
ATOM 3643 C CA . LYS A 1 453 ? -3.035 -13.417 28.802 1.00 89.94 453 LYS A CA 1
ATOM 3644 C C . LYS A 1 453 ? -3.873 -13.482 30.079 1.00 89.94 453 LYS A C 1
ATOM 3646 O O . LYS A 1 453 ? -4.872 -12.790 30.241 1.00 89.94 453 LYS A O 1
ATOM 3651 N N . GLU A 1 454 ? -3.465 -14.341 31.009 1.00 89.25 454 GLU A N 1
ATOM 3652 C CA . GLU A 1 454 ? -4.158 -14.516 32.288 1.00 89.25 454 GLU A CA 1
ATOM 3653 C C . GLU A 1 454 ? -4.307 -13.180 33.044 1.00 89.25 454 GLU A C 1
ATOM 3655 O O . GLU A 1 454 ? -3.360 -12.396 33.114 1.00 89.25 454 GLU A O 1
ATOM 3660 N N . LYS A 1 455 ? -5.484 -12.955 33.646 1.00 85.12 455 LYS A N 1
ATOM 3661 C CA . LYS A 1 455 ? -5.911 -11.733 34.362 1.00 85.12 455 LYS A CA 1
ATOM 3662 C C . LYS A 1 455 ? -6.234 -10.513 33.494 1.00 85.12 455 LYS A C 1
ATOM 3664 O O . LYS A 1 455 ? -6.697 -9.518 34.045 1.00 85.12 455 LYS A O 1
ATOM 3669 N N . GLU A 1 456 ? -6.025 -10.564 32.182 1.00 84.44 456 GLU A N 1
ATOM 3670 C CA . GLU A 1 456 ? -6.469 -9.490 31.289 1.00 84.44 456 GLU A CA 1
ATOM 3671 C C . GLU A 1 456 ? -7.992 -9.522 31.103 1.00 84.44 456 GLU A C 1
ATOM 3673 O O . GLU A 1 456 ? -8.618 -10.585 31.156 1.00 84.44 456 GLU A O 1
ATOM 3678 N N . THR A 1 457 ? -8.588 -8.344 30.903 1.00 89.12 457 THR A N 1
ATOM 3679 C CA . THR A 1 457 ? -10.041 -8.185 30.784 1.00 89.12 457 THR A CA 1
ATOM 3680 C C . THR A 1 457 ? -10.560 -8.780 29.480 1.00 89.12 457 THR A C 1
ATOM 3682 O O . THR A 1 457 ? -10.048 -8.444 28.411 1.00 89.12 457 THR A O 1
ATOM 3685 N N . CYS A 1 458 ? -11.610 -9.594 29.541 1.00 90.00 458 CYS A N 1
ATOM 3686 C CA . CYS A 1 458 ? -12.220 -10.250 28.381 1.00 90.00 458 CYS A CA 1
ATOM 3687 C C . CYS A 1 458 ? -13.748 -10.140 28.404 1.00 90.00 458 CYS A C 1
ATOM 3689 O O . CYS A 1 458 ? -14.331 -9.932 29.469 1.00 90.00 458 CYS A O 1
ATOM 3691 N N . THR A 1 459 ? -14.398 -10.300 27.248 1.00 88.19 459 THR A N 1
ATOM 3692 C CA . THR A 1 459 ? -15.869 -10.400 27.162 1.00 88.19 459 THR A CA 1
ATOM 3693 C C . THR A 1 459 ? -16.362 -11.772 26.718 1.00 88.19 459 THR A C 1
ATOM 3695 O O . THR A 1 459 ? -17.483 -12.158 27.045 1.00 88.19 459 THR A O 1
ATOM 3698 N N . ASN A 1 460 ? -15.532 -12.536 26.010 1.00 89.06 460 ASN A N 1
ATOM 3699 C CA . ASN A 1 460 ? -15.855 -13.887 25.572 1.00 89.06 460 ASN A CA 1
ATOM 3700 C C . ASN A 1 460 ? -14.627 -14.818 25.625 1.00 89.06 460 ASN A C 1
ATOM 3702 O O . ASN A 1 460 ? -13.488 -14.378 25.781 1.00 89.06 460 ASN A O 1
ATOM 3706 N N . ASN A 1 461 ? -14.867 -16.124 25.485 1.00 91.00 461 ASN A N 1
ATOM 3707 C CA . ASN A 1 461 ? -13.830 -17.155 25.591 1.00 91.00 461 ASN A CA 1
ATOM 3708 C C . ASN A 1 461 ? -12.777 -17.112 24.475 1.00 91.00 461 ASN A C 1
ATOM 3710 O O . ASN A 1 461 ? -11.653 -17.560 24.703 1.00 91.00 461 ASN A O 1
ATOM 3714 N N . THR A 1 462 ? -13.115 -16.616 23.280 1.00 89.25 462 THR A N 1
ATOM 3715 C CA . THR A 1 462 ? -12.191 -16.639 22.136 1.00 89.25 462 THR A CA 1
ATOM 3716 C C . THR A 1 462 ? -11.077 -15.611 22.279 1.00 89.25 462 THR A C 1
ATOM 3718 O O . THR A 1 462 ? -9.979 -15.834 21.770 1.00 89.25 462 THR A O 1
ATOM 3721 N N . GLU A 1 463 ? -11.304 -14.568 23.080 1.00 91.00 463 GLU A N 1
ATOM 3722 C CA . GLU A 1 463 ? -10.295 -13.570 23.427 1.00 91.00 463 GLU A CA 1
ATOM 3723 C C . GLU A 1 463 ? -9.136 -14.127 24.266 1.00 91.00 463 GLU A C 1
ATOM 3725 O O . GLU A 1 463 ? -8.060 -13.544 24.248 1.00 91.00 463 GLU A O 1
ATOM 3730 N N . CYS A 1 464 ? -9.314 -15.221 25.016 1.00 92.00 464 CYS A N 1
ATOM 3731 C CA . CYS A 1 464 ? -8.326 -15.697 25.990 1.00 92.00 464 CYS A CA 1
ATOM 3732 C C . CYS A 1 464 ? -7.436 -16.815 25.437 1.00 92.00 464 CYS A C 1
ATOM 3734 O O . CYS A 1 464 ? -7.925 -17.786 24.860 1.00 92.00 464 CYS A O 1
ATOM 3736 N N . ALA A 1 465 ? -6.127 -16.758 25.706 1.00 89.38 465 ALA A N 1
ATOM 3737 C CA . ALA A 1 465 ? -5.180 -17.800 25.288 1.00 89.38 465 ALA A CA 1
ATOM 3738 C C . ALA A 1 465 ? -5.498 -19.176 25.905 1.00 89.38 465 ALA A C 1
ATOM 3740 O O . ALA A 1 465 ? -5.229 -20.214 25.308 1.00 89.38 465 ALA A O 1
ATOM 3741 N N . SER A 1 466 ? -6.107 -19.182 27.091 1.00 90.19 466 SER A N 1
ATOM 3742 C CA . SER A 1 466 ? -6.610 -20.378 27.770 1.00 90.19 466 SER A CA 1
ATOM 3743 C C . SER A 1 466 ? -7.949 -20.893 27.236 1.00 90.19 466 SER A C 1
ATOM 3745 O O . SER A 1 466 ? -8.346 -22.002 27.582 1.00 90.19 466 SER A O 1
ATOM 3747 N N . GLY A 1 467 ? -8.670 -20.091 26.447 1.00 90.62 467 GLY A N 1
ATOM 3748 C CA . GLY A 1 467 ? -10.049 -20.363 26.037 1.00 90.62 467 GLY A CA 1
ATOM 3749 C C . GLY A 1 467 ? -11.099 -20.154 27.135 1.00 90.62 467 GLY A C 1
ATOM 3750 O O . GLY A 1 467 ? -12.244 -20.557 26.949 1.00 90.62 467 GLY A O 1
ATOM 3751 N N . ILE A 1 468 ? -10.731 -19.553 28.274 1.00 91.50 468 ILE A N 1
ATOM 3752 C CA . ILE A 1 468 ? -11.624 -19.367 29.426 1.00 91.50 468 ILE A CA 1
ATOM 3753 C C . ILE A 1 468 ? -11.665 -17.885 29.799 1.00 91.50 468 ILE A C 1
ATOM 3755 O O . ILE A 1 468 ? -10.700 -17.346 30.350 1.00 91.50 468 ILE A O 1
ATOM 3759 N N . CYS A 1 469 ? -12.799 -17.249 29.515 1.00 91.38 469 CYS A N 1
ATOM 3760 C CA . CYS A 1 469 ? -13.154 -15.916 29.977 1.00 91.38 469 CYS A CA 1
ATOM 3761 C C . CYS A 1 469 ? -14.251 -16.026 31.033 1.00 91.38 469 CYS A C 1
ATOM 3763 O O . CYS A 1 469 ? -15.378 -16.418 30.733 1.00 91.38 469 CYS A O 1
ATOM 3765 N N . GLU A 1 470 ? -13.934 -15.678 32.277 1.00 90.44 470 GLU A N 1
ATOM 3766 C CA . GLU A 1 470 ? -14.871 -15.853 33.385 1.00 90.44 470 GLU A CA 1
ATOM 3767 C C . GLU A 1 470 ? -14.753 -14.695 34.375 1.00 90.44 470 GLU A C 1
ATOM 3769 O O . GLU A 1 470 ? -13.654 -14.318 34.792 1.00 90.44 470 GLU A O 1
ATOM 3774 N N . ASN A 1 471 ? -15.895 -14.094 34.727 1.00 85.25 471 ASN A N 1
ATOM 3775 C CA . ASN A 1 471 ? -15.967 -12.826 35.463 1.00 85.25 471 ASN A CA 1
ATOM 3776 C C . ASN A 1 471 ? -15.140 -11.701 34.808 1.00 85.25 471 ASN A C 1
ATOM 3778 O O . ASN A 1 471 ? -14.405 -10.982 35.482 1.00 85.25 471 ASN A O 1
ATOM 3782 N N . ASN A 1 472 ? -15.273 -11.558 33.484 1.00 88.75 472 ASN A N 1
ATOM 3783 C CA . ASN A 1 472 ? -14.577 -10.568 32.655 1.00 88.75 472 ASN A CA 1
ATOM 3784 C C . ASN A 1 472 ? -13.041 -10.636 32.716 1.00 88.75 472 ASN A C 1
ATOM 3786 O O . ASN A 1 472 ? -12.386 -9.642 32.417 1.00 88.75 472 ASN A O 1
ATOM 3790 N N . ALA A 1 473 ? -12.450 -11.771 33.101 1.00 89.00 473 ALA A N 1
ATOM 3791 C CA . ALA A 1 473 ? -11.000 -11.955 33.132 1.00 89.00 473 ALA A CA 1
ATOM 3792 C C . ALA A 1 473 ? -10.581 -13.303 32.528 1.00 89.00 473 ALA A C 1
ATOM 3794 O O . ALA A 1 473 ? -11.234 -14.324 32.754 1.00 89.00 473 ALA A O 1
ATOM 3795 N N . CYS A 1 474 ? -9.463 -13.321 31.800 1.00 91.81 474 CYS A N 1
ATOM 3796 C CA . CYS A 1 474 ? -8.895 -14.555 31.260 1.00 91.81 474 CYS A CA 1
ATOM 3797 C C . CYS A 1 474 ? -8.285 -15.426 32.366 1.00 91.81 474 CYS A C 1
ATOM 3799 O O . CYS A 1 474 ? -7.477 -14.951 33.171 1.00 91.81 474 CYS A O 1
ATOM 3801 N N . ARG A 1 475 ? -8.646 -16.714 32.399 1.00 88.88 475 ARG A N 1
ATOM 3802 C CA . ARG A 1 475 ? -8.301 -17.665 33.477 1.00 88.88 475 ARG A CA 1
ATOM 3803 C C . ARG A 1 475 ? -7.660 -18.926 32.918 1.00 88.88 475 ARG A C 1
ATOM 3805 O O . ARG A 1 475 ? -8.034 -19.353 31.838 1.00 88.88 475 ARG A O 1
ATOM 3812 N N . LYS A 1 476 ? -6.738 -19.569 33.637 1.00 89.19 476 LYS A N 1
ATOM 3813 C CA . LYS A 1 476 ? -6.172 -20.861 33.202 1.00 89.19 476 LYS A CA 1
ATOM 3814 C C . LYS A 1 476 ? -7.130 -22.048 33.400 1.00 89.19 476 LYS A C 1
ATOM 3816 O O . LYS A 1 476 ? -7.061 -23.015 32.651 1.00 89.19 476 LYS A O 1
ATOM 3821 N N . GLU A 1 477 ? -8.000 -21.962 34.400 1.00 87.62 477 GLU A N 1
ATOM 3822 C CA . GLU A 1 477 ? -8.975 -22.985 34.794 1.00 87.62 477 GLU A CA 1
ATOM 3823 C C . GLU A 1 477 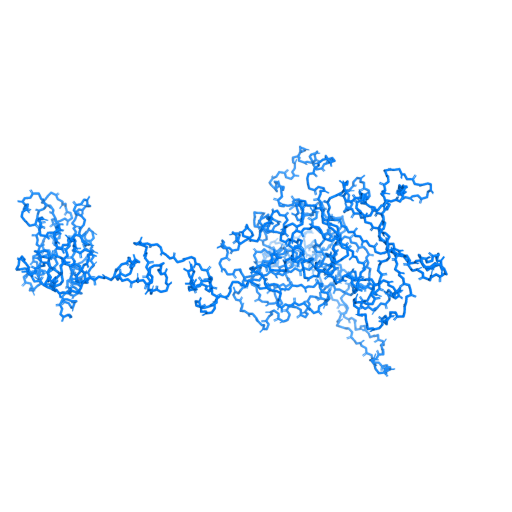? -10.307 -22.296 35.129 1.00 87.62 477 GLU A C 1
ATOM 3825 O O . GLU A 1 477 ? -10.306 -21.122 35.513 1.00 87.62 477 GLU A O 1
ATOM 3830 N N . HIS A 1 478 ? -11.427 -23.010 34.980 1.00 89.31 478 HIS A N 1
ATOM 3831 C CA . HIS A 1 478 ? -12.738 -22.513 35.401 1.00 89.31 478 HIS A CA 1
ATOM 3832 C C . HIS A 1 478 ? -12.780 -22.271 36.913 1.00 89.31 478 HIS A C 1
ATOM 3834 O O . HIS A 1 478 ? -12.128 -22.963 37.700 1.00 89.31 478 HIS A O 1
ATOM 3840 N N . LEU A 1 479 ? -13.579 -21.292 37.314 1.00 87.06 479 LEU A N 1
ATOM 3841 C CA . LEU A 1 479 ? -13.937 -21.037 38.693 1.00 87.06 479 LEU A CA 1
ATOM 3842 C C . LEU A 1 479 ? -14.713 -22.226 39.254 1.00 87.06 479 LEU A C 1
ATOM 3844 O O . LEU A 1 479 ? -15.592 -22.806 38.617 1.00 87.06 479 LEU A O 1
ATOM 3848 N N . LYS A 1 480 ? -14.379 -22.559 40.490 1.00 87.25 480 LYS A N 1
ATOM 3849 C CA . LYS A 1 480 ? -14.924 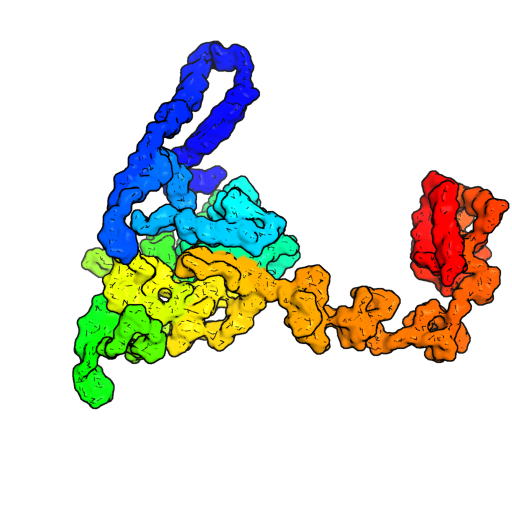-23.684 41.229 1.00 87.25 480 LYS A CA 1
ATOM 3850 C C . LYS A 1 480 ? -16.368 -23.421 41.628 1.00 87.25 480 LYS A C 1
ATOM 3852 O O . LYS A 1 480 ? -16.709 -22.319 42.077 1.00 87.25 480 LYS A O 1
ATOM 3857 N N . ALA A 1 481 ? -17.205 -24.436 41.467 1.00 85.81 481 ALA A N 1
ATOM 3858 C CA . ALA A 1 481 ? -18.611 -24.378 41.831 1.00 85.81 481 ALA A CA 1
ATOM 3859 C C . ALA A 1 481 ? -18.791 -24.382 43.355 1.00 85.81 481 ALA A C 1
ATOM 3861 O O . ALA A 1 481 ? -17.910 -24.793 44.113 1.00 85.81 481 ALA A O 1
ATOM 3862 N N . ASP A 1 482 ? -19.963 -23.953 43.817 1.00 81.62 482 ASP A N 1
ATOM 3863 C CA . ASP A 1 482 ? -20.304 -24.033 45.236 1.00 81.62 482 ASP A CA 1
ATOM 3864 C C . ASP A 1 482 ? -20.230 -25.492 45.730 1.00 81.62 482 ASP A C 1
ATOM 3866 O O . ASP A 1 482 ? -20.761 -26.410 45.105 1.00 81.62 482 ASP A O 1
ATOM 3870 N N . GLY A 1 483 ? -19.571 -25.707 46.868 1.00 79.12 483 GLY A N 1
ATOM 3871 C CA . GLY A 1 483 ? -19.282 -27.018 47.451 1.00 79.12 483 GLY A CA 1
ATOM 3872 C C . GLY A 1 483 ? -17.882 -27.562 47.140 1.00 79.12 483 GLY A C 1
ATOM 3873 O O . GLY A 1 483 ? -17.446 -28.504 47.803 1.00 79.12 483 GLY A O 1
ATOM 3874 N N . GLU A 1 484 ? -17.146 -26.969 46.197 1.00 87.75 484 GLU A N 1
ATOM 3875 C CA . GLU A 1 484 ? -15.795 -27.412 45.835 1.00 87.75 484 GLU A CA 1
ATOM 3876 C C . GLU A 1 484 ? -14.699 -26.792 46.709 1.00 87.75 484 GLU A C 1
ATOM 3878 O O . GLU A 1 484 ? -14.849 -25.700 47.254 1.00 87.75 484 GLU A O 1
ATOM 3883 N N . GLN A 1 485 ? -13.563 -27.486 46.839 1.00 89.81 485 GLN A N 1
ATOM 3884 C CA . GLN A 1 485 ? -12.461 -27.020 47.678 1.00 89.81 485 GLN A CA 1
ATOM 3885 C C . GLN A 1 485 ? -11.704 -25.844 47.060 1.00 89.81 485 GLN A C 1
ATOM 3887 O O . GLN A 1 485 ? -11.178 -25.947 45.954 1.00 89.81 485 GLN A O 1
ATOM 3892 N N . CYS A 1 486 ? -11.519 -24.771 47.817 1.00 83.12 486 CYS A N 1
ATOM 3893 C CA . CYS A 1 486 ? -10.822 -23.557 47.390 1.00 83.12 486 CYS A CA 1
ATOM 3894 C C . CYS A 1 486 ? -9.747 -23.143 48.397 1.00 83.12 486 CYS A C 1
ATOM 3896 O O . CYS A 1 486 ? -9.813 -23.505 49.572 1.00 83.12 486 CYS A O 1
ATOM 3898 N N . LYS A 1 487 ? -8.749 -22.376 47.945 1.00 81.62 487 LYS A N 1
ATOM 3899 C CA . LYS A 1 487 ? -7.751 -21.752 48.837 1.00 81.62 487 LYS A CA 1
ATOM 3900 C C . LYS A 1 487 ? -7.980 -20.259 49.029 1.00 81.62 487 LYS A C 1
ATOM 3902 O O . LYS A 1 487 ? -7.718 -19.730 50.105 1.00 81.62 487 LYS A O 1
ATOM 3907 N N . ILE A 1 488 ? -8.440 -19.582 47.983 1.00 77.25 488 ILE A N 1
ATOM 3908 C CA . ILE A 1 488 ? -8.725 -18.147 47.974 1.00 77.25 488 ILE A CA 1
ATOM 3909 C C . ILE A 1 488 ? -10.058 -17.895 47.274 1.00 77.25 488 ILE A C 1
ATOM 3911 O O . ILE A 1 488 ? -10.453 -18.647 46.387 1.00 77.25 488 ILE A O 1
ATOM 3915 N N . SER A 1 489 ? -10.748 -16.823 47.661 1.00 74.75 489 SER A N 1
ATOM 3916 C CA . SER A 1 489 ? -12.075 -16.473 47.140 1.00 74.75 489 SER A CA 1
ATOM 3917 C C . SER A 1 489 ? -12.139 -16.349 45.619 1.00 74.75 489 SER A C 1
ATOM 3919 O O . SER A 1 489 ? -13.119 -16.777 45.020 1.00 74.75 489 SER A O 1
ATOM 3921 N N . SER A 1 490 ? -11.069 -15.862 44.986 1.00 76.94 490 SER A N 1
ATOM 3922 C CA . SER A 1 490 ? -10.996 -15.697 43.532 1.00 76.94 490 SER A CA 1
ATOM 3923 C C . SER A 1 490 ? -10.941 -17.008 42.745 1.00 76.94 490 SER A C 1
ATOM 3925 O O . SER A 1 490 ? -10.950 -16.946 41.517 1.00 76.94 490 SER A O 1
ATOM 3927 N N . GLU A 1 491 ? -10.870 -18.164 43.415 1.00 81.12 491 GLU A N 1
ATOM 3928 C CA . GLU A 1 491 ? -11.033 -19.489 42.805 1.00 81.12 491 GLU A CA 1
ATOM 3929 C C . GLU A 1 491 ? -12.504 -19.905 42.686 1.00 81.12 491 GLU A C 1
ATOM 3931 O O . GLU A 1 491 ? -12.782 -20.853 41.966 1.00 81.12 491 GLU A O 1
ATOM 3936 N N . CYS A 1 492 ? -13.434 -19.240 43.377 1.00 81.88 492 CYS A N 1
ATOM 3937 C CA . CYS A 1 492 ? -14.842 -19.631 43.436 1.00 81.88 492 CYS A CA 1
ATOM 3938 C C . CYS A 1 492 ? -15.708 -18.824 42.473 1.00 81.88 492 CYS A C 1
ATOM 3940 O O . CYS A 1 492 ? -15.515 -17.617 42.314 1.00 81.88 492 CYS A O 1
ATOM 3942 N N . LEU A 1 493 ? -16.731 -19.465 41.908 1.00 83.06 493 LEU A N 1
ATOM 3943 C CA . LEU A 1 493 ? -17.716 -18.809 41.046 1.00 83.06 493 LEU A CA 1
ATOM 3944 C C . LEU A 1 493 ? -18.500 -17.735 41.816 1.00 83.06 493 LEU A C 1
ATOM 3946 O O . LEU A 1 493 ? -18.736 -16.642 41.310 1.00 83.06 493 LEU A O 1
ATOM 3950 N N . SER A 1 494 ? -18.794 -18.013 43.089 1.00 78.12 494 SER A N 1
ATOM 3951 C CA . SER A 1 494 ? -19.373 -17.069 44.049 1.00 78.12 494 SER A CA 1
ATOM 3952 C C . SER A 1 494 ? -18.405 -15.979 44.520 1.00 78.12 494 SER A C 1
ATOM 3954 O O . SER A 1 494 ? -18.796 -15.110 45.297 1.00 78.12 494 SER A O 1
ATOM 3956 N N . ASN A 1 495 ? -17.133 -16.048 44.111 1.00 79.81 495 ASN A N 1
ATOM 3957 C CA . ASN A 1 495 ? -16.022 -15.271 44.653 1.00 79.81 495 ASN A CA 1
ATOM 3958 C C . ASN A 1 495 ? -15.933 -15.340 46.193 1.00 79.81 495 ASN A C 1
ATOM 3960 O O . ASN A 1 495 ? -15.529 -14.377 46.840 1.00 79.81 495 ASN A O 1
ATOM 3964 N N . ASN A 1 496 ? -16.354 -16.461 46.794 1.00 72.88 496 ASN A N 1
ATOM 3965 C CA . ASN A 1 496 ? -16.392 -16.654 48.241 1.00 72.88 496 ASN A CA 1
ATOM 3966 C C . ASN A 1 496 ? -15.880 -18.045 48.618 1.00 72.88 496 ASN A C 1
ATOM 3968 O O . ASN A 1 496 ? -16.574 -19.049 48.456 1.00 72.88 496 ASN A O 1
ATOM 3972 N N . CYS A 1 497 ? -14.668 -18.084 49.170 1.00 76.81 497 CYS A N 1
ATOM 3973 C CA . CYS A 1 497 ? -14.075 -19.289 49.732 1.00 76.81 497 CYS A CA 1
ATOM 3974 C C . CYS A 1 497 ? -14.185 -19.263 51.260 1.00 76.81 497 CYS A C 1
ATOM 3976 O O . CYS A 1 497 ? -13.504 -18.478 51.921 1.00 76.81 497 CYS A O 1
ATOM 3978 N N . LEU A 1 498 ? -15.027 -20.120 51.837 1.00 75.88 498 LEU A N 1
ATOM 3979 C CA . LEU A 1 498 ? -15.242 -20.207 53.280 1.00 75.88 498 LEU A CA 1
ATOM 3980 C C . LEU A 1 498 ? -14.862 -21.598 53.785 1.00 75.88 498 LEU A C 1
ATOM 3982 O O . LEU A 1 498 ? -15.347 -22.602 53.276 1.00 75.88 498 LEU A O 1
ATOM 3986 N N . ASN A 1 499 ? -14.012 -21.669 54.813 1.00 81.69 499 ASN A N 1
ATOM 3987 C CA . ASN A 1 499 ? -13.523 -22.938 55.372 1.00 81.69 499 ASN A CA 1
ATOM 3988 C C . ASN A 1 499 ? -12.943 -23.884 54.301 1.00 81.69 499 ASN A C 1
ATOM 3990 O O . ASN A 1 499 ? -13.136 -25.096 54.362 1.00 81.69 499 ASN A O 1
ATOM 3994 N N . ASN A 1 500 ? -12.223 -23.316 53.329 1.00 85.00 500 ASN A N 1
ATOM 3995 C CA . ASN A 1 500 ? -11.682 -24.007 52.157 1.00 85.00 500 ASN A CA 1
ATOM 3996 C C . ASN A 1 500 ? -12.741 -24.622 51.227 1.00 85.00 500 ASN A C 1
ATOM 3998 O O . ASN A 1 500 ? -12.425 -25.566 50.509 1.00 85.00 500 ASN A O 1
ATOM 4002 N N . VAL A 1 501 ? -13.977 -24.114 51.229 1.00 82.81 501 VAL A N 1
ATOM 4003 C CA . VAL A 1 501 ? -15.067 -24.554 50.348 1.00 82.81 501 VAL A CA 1
ATOM 4004 C C . VAL A 1 501 ? -15.735 -23.343 49.694 1.00 82.81 501 VAL A C 1
ATOM 4006 O O . VAL A 1 501 ? -15.995 -22.339 50.358 1.00 82.81 501 VAL A O 1
ATOM 4009 N N . CYS A 1 502 ? -16.006 -23.411 48.393 1.00 82.69 502 CYS A N 1
ATOM 4010 C CA . CYS A 1 502 ? -16.758 -22.379 47.691 1.00 82.69 502 CYS A CA 1
ATOM 4011 C C . CYS A 1 502 ? -18.200 -22.378 48.187 1.00 82.69 502 CYS A C 1
ATOM 4013 O O . CYS A 1 502 ? -18.844 -23.424 48.229 1.00 82.69 502 CYS A O 1
ATOM 4015 N N . VAL A 1 503 ? -18.710 -21.226 48.607 1.00 79.88 503 VAL A N 1
ATOM 4016 C CA . VAL A 1 503 ? -20.065 -21.128 49.159 1.00 79.88 503 VAL A CA 1
ATOM 4017 C C . VAL A 1 503 ? -20.861 -20.035 48.473 1.00 79.88 503 VAL A C 1
ATOM 4019 O O . VAL A 1 503 ? -20.336 -18.963 48.177 1.00 79.88 503 VAL A O 1
ATOM 4022 N N . LYS A 1 504 ? -22.157 -20.302 48.293 1.00 69.81 504 LYS A N 1
ATOM 4023 C CA . LYS A 1 504 ? -23.127 -19.335 47.773 1.00 69.81 504 LYS A CA 1
ATOM 4024 C C . LYS A 1 504 ? -23.461 -18.241 48.786 1.00 69.81 504 LYS A C 1
ATOM 4026 O O . LYS A 1 504 ? -23.831 -17.137 48.405 1.00 69.81 504 LYS A O 1
ATOM 4031 N N . THR A 1 505 ? -23.365 -18.567 50.076 1.00 65.62 505 THR A N 1
ATOM 4032 C CA . THR A 1 505 ? -23.684 -17.662 51.180 1.00 65.62 505 THR A CA 1
ATOM 4033 C C . THR A 1 505 ? -22.806 -16.422 51.093 1.00 65.62 505 THR A C 1
ATOM 4035 O O . THR A 1 505 ? -21.581 -16.528 51.196 1.00 65.62 505 THR A O 1
ATOM 4038 N N . SER A 1 506 ? -23.429 -15.257 50.901 1.00 66.06 506 SER A N 1
ATOM 4039 C CA . SER A 1 506 ? -22.701 -13.998 50.814 1.00 66.06 506 SER A CA 1
ATOM 4040 C C . SER A 1 506 ? -21.893 -13.770 52.086 1.00 66.06 506 SER A C 1
ATOM 4042 O O . SER A 1 506 ? -22.306 -14.121 53.196 1.00 66.06 506 SER A O 1
ATOM 4044 N N . CYS A 1 507 ? -20.724 -13.151 51.933 1.00 72.00 507 CYS A N 1
ATOM 4045 C CA . CYS A 1 507 ? -19.878 -12.778 53.061 1.00 72.00 507 CYS A CA 1
ATOM 4046 C C . CYS A 1 507 ? -20.664 -12.028 54.159 1.00 72.00 507 CYS A C 1
ATOM 4048 O O . CYS A 1 507 ? -20.387 -12.195 55.343 1.00 72.00 507 CYS A O 1
ATOM 4050 N N . LEU A 1 508 ? -21.703 -11.271 53.790 1.00 77.56 508 LEU A N 1
ATOM 4051 C CA . LEU A 1 508 ? -22.561 -10.531 54.718 1.00 77.56 508 LEU A CA 1
ATOM 4052 C C . LEU A 1 508 ? -23.365 -11.437 55.654 1.00 77.56 508 LEU A C 1
ATOM 4054 O O . LEU A 1 508 ? -23.423 -11.172 56.857 1.00 77.56 508 LEU A O 1
ATOM 4058 N N . MET A 1 509 ? -23.900 -12.552 55.153 1.00 71.31 509 MET A N 1
ATOM 4059 C CA . MET A 1 509 ? -24.643 -13.502 55.983 1.00 71.31 509 MET A CA 1
ATOM 4060 C C . MET A 1 509 ? -23.765 -14.151 57.067 1.00 71.31 509 MET A C 1
ATOM 4062 O O . MET A 1 509 ? -24.268 -14.432 58.154 1.00 71.31 509 MET A O 1
ATOM 4066 N N . LYS A 1 510 ? -22.447 -14.314 56.845 1.00 75.00 510 LYS A N 1
ATOM 4067 C CA . LYS A 1 510 ? -21.487 -14.770 57.882 1.00 75.00 510 LYS A CA 1
ATOM 4068 C C . LYS A 1 510 ? -21.483 -13.848 59.106 1.00 75.00 510 LYS A C 1
ATOM 4070 O O . LYS A 1 510 ? -21.278 -14.314 60.224 1.00 75.00 510 LYS A O 1
ATOM 4075 N N . TYR A 1 511 ? -21.705 -12.557 58.888 1.00 82.00 511 TYR A N 1
ATOM 4076 C CA . TYR A 1 511 ? -21.720 -11.527 59.923 1.00 82.00 511 TYR A CA 1
ATOM 4077 C C . TYR A 1 511 ? -23.140 -11.133 60.352 1.00 82.00 511 TYR A C 1
ATOM 4079 O O . TYR A 1 511 ? -23.309 -10.155 61.074 1.00 82.00 511 TYR A O 1
ATOM 4087 N N . ASN A 1 512 ? -24.158 -11.898 59.935 1.00 81.81 512 ASN A N 1
ATOM 4088 C CA . ASN A 1 512 ? -25.571 -11.602 60.179 1.00 81.81 512 ASN A CA 1
ATOM 4089 C C . ASN A 1 512 ? -25.996 -10.216 59.647 1.00 81.81 512 ASN A C 1
ATOM 4091 O O . ASN A 1 512 ? -26.846 -9.539 60.226 1.00 81.81 512 ASN A O 1
ATOM 4095 N N . ILE A 1 513 ? -25.379 -9.791 58.542 1.00 85.50 513 ILE A N 1
ATOM 4096 C CA . ILE A 1 513 ? -25.675 -8.542 57.844 1.00 85.50 513 ILE A CA 1
ATOM 4097 C C . ILE A 1 513 ? -26.534 -8.866 56.630 1.00 85.50 513 ILE A C 1
ATOM 4099 O O . ILE A 1 513 ? -26.308 -9.841 55.915 1.00 85.50 513 ILE A O 1
ATOM 4103 N N . SER A 1 514 ? -27.544 -8.035 56.411 1.00 85.44 514 SER A N 1
ATOM 4104 C CA . SER A 1 514 ? -28.463 -8.190 55.293 1.00 85.44 514 SER A CA 1
ATOM 4105 C C . SER A 1 514 ? -27.810 -7.806 53.964 1.00 85.44 514 SER A C 1
ATOM 4107 O O . SER A 1 514 ? -27.017 -6.871 53.915 1.00 85.44 514 SER A O 1
ATOM 4109 N N . GLU A 1 515 ? -28.173 -8.480 52.875 1.00 84.81 515 GLU A N 1
ATOM 4110 C CA . GLU A 1 515 ? -27.555 -8.256 51.557 1.00 84.81 515 GLU A CA 1
ATOM 4111 C C . GLU A 1 515 ? -27.896 -6.896 50.930 1.00 84.81 515 GLU A C 1
ATOM 4113 O O . GLU A 1 515 ? -27.119 -6.368 50.142 1.00 84.81 515 GLU A O 1
ATOM 4118 N N . ASP A 1 516 ? -29.012 -6.285 51.332 1.00 90.25 516 ASP A N 1
ATOM 4119 C CA . ASP A 1 516 ? -29.409 -4.912 50.983 1.00 90.25 516 ASP A CA 1
ATOM 4120 C C . ASP A 1 516 ? -28.727 -3.840 51.854 1.00 90.25 516 ASP A C 1
ATOM 4122 O O . ASP A 1 516 ? -29.113 -2.672 51.794 1.00 90.25 516 ASP A O 1
ATOM 4126 N N . ALA A 1 517 ? -27.747 -4.207 52.688 1.00 92.75 517 ALA A N 1
ATOM 4127 C CA . ALA A 1 517 ? -27.036 -3.248 53.522 1.00 92.75 517 ALA A CA 1
ATOM 4128 C C . ALA A 1 517 ? -25.999 -2.446 52.721 1.00 92.75 517 ALA A C 1
ATOM 4130 O O . ALA A 1 517 ? -25.125 -3.003 52.054 1.00 92.75 517 ALA A O 1
ATOM 4131 N N . VAL A 1 518 ? -26.043 -1.122 52.868 1.00 95.38 518 VAL A N 1
ATOM 4132 C CA . VAL A 1 518 ? -24.992 -0.221 52.387 1.00 95.38 518 VAL A CA 1
ATOM 4133 C C . VAL A 1 518 ? -23.966 -0.022 53.498 1.00 95.38 518 VAL A C 1
ATOM 4135 O O . VAL A 1 518 ? -24.301 0.444 54.588 1.00 95.38 518 VAL A O 1
ATOM 4138 N N . ALA A 1 519 ? -22.705 -0.353 53.240 1.00 95.38 519 ALA A N 1
ATOM 4139 C CA . ALA A 1 519 ? -21.625 -0.023 54.158 1.00 95.38 519 ALA A CA 1
ATOM 4140 C C . ALA A 1 519 ? -21.320 1.474 54.080 1.00 95.38 519 ALA A C 1
ATOM 4142 O O . ALA A 1 519 ? -21.108 2.008 52.994 1.00 95.38 519 ALA A O 1
ATOM 4143 N N . PHE A 1 520 ? -21.298 2.137 55.231 1.00 96.44 520 PHE A N 1
ATOM 4144 C CA . PHE A 1 520 ? -20.915 3.531 55.404 1.00 96.44 520 PHE A CA 1
ATOM 4145 C C . PHE A 1 520 ? -19.621 3.575 56.217 1.00 96.44 520 PHE A C 1
ATOM 4147 O O . PHE A 1 520 ? -19.634 3.441 57.439 1.00 96.44 520 PHE A O 1
ATOM 4154 N N . TYR A 1 521 ? -18.498 3.733 55.521 1.00 95.94 521 TYR A N 1
ATOM 4155 C CA . TYR A 1 521 ? -17.164 3.754 56.113 1.00 95.94 521 TYR A CA 1
ATOM 4156 C C . TYR A 1 521 ? -16.736 5.197 56.379 1.00 95.94 521 TYR A C 1
ATOM 4158 O O . TYR A 1 521 ? -16.666 6.019 55.455 1.00 95.94 521 TYR A O 1
ATOM 4166 N N . HIS A 1 522 ? -16.495 5.529 57.647 1.00 95.00 522 HIS A N 1
ATOM 4167 C CA . HIS A 1 522 ? -16.314 6.910 58.080 1.00 95.00 522 HIS A CA 1
ATOM 4168 C C . HIS A 1 522 ? -15.348 7.059 59.260 1.00 95.00 522 HIS A C 1
ATOM 4170 O O . HIS A 1 522 ? -15.003 6.093 59.933 1.00 95.00 522 HIS A O 1
ATOM 4176 N N . THR A 1 523 ? -14.981 8.310 59.552 1.00 93.12 523 THR A N 1
ATOM 4177 C CA . THR A 1 523 ? -14.318 8.698 60.804 1.00 93.12 523 THR A CA 1
ATOM 4178 C C . THR A 1 523 ? -15.051 9.848 61.487 1.00 93.12 523 THR A C 1
ATOM 4180 O O . THR A 1 523 ? -15.802 10.598 60.853 1.00 93.12 523 THR A O 1
ATOM 4183 N N . ASP A 1 524 ? -14.847 10.007 62.792 1.00 91.44 524 ASP A N 1
ATOM 4184 C CA . ASP A 1 524 ? -15.458 11.090 63.568 1.00 91.44 524 ASP A CA 1
ATOM 4185 C C . ASP A 1 524 ? -14.874 12.475 63.260 1.00 91.44 524 ASP A C 1
ATOM 4187 O O . ASP A 1 524 ? -15.593 13.473 63.329 1.00 91.44 524 ASP A O 1
ATOM 4191 N N . TRP A 1 525 ? -13.598 12.564 62.893 1.00 90.19 525 TRP A N 1
ATOM 4192 C CA . TRP A 1 525 ? -12.943 13.845 62.608 1.00 90.19 525 TRP A CA 1
ATOM 4193 C C . TRP A 1 525 ? -13.252 14.386 61.201 1.00 90.19 525 TRP A C 1
ATOM 4195 O O . TRP A 1 525 ? -13.025 15.563 60.924 1.00 90.19 525 TRP A O 1
ATOM 4205 N N . CYS A 1 526 ? -13.781 13.550 60.307 1.00 92.94 526 CYS A N 1
ATOM 4206 C CA . CYS A 1 526 ? -14.059 13.885 58.913 1.00 92.94 526 CYS A CA 1
ATOM 4207 C C . CYS A 1 526 ? -15.309 14.793 58.770 1.00 92.94 526 CYS A C 1
ATOM 4209 O O . CYS A 1 526 ? -16.430 14.350 59.046 1.00 92.94 526 CYS A O 1
ATOM 4211 N N . PRO A 1 527 ? -15.183 16.045 58.270 1.00 92.19 527 PRO A N 1
ATOM 4212 C CA . PRO A 1 527 ? -16.315 16.977 58.168 1.00 92.19 527 PRO A CA 1
ATOM 4213 C C . PRO A 1 527 ? -17.425 16.501 57.223 1.00 92.19 527 PRO A C 1
ATOM 4215 O O . PRO A 1 527 ? -18.610 16.646 57.519 1.00 92.19 527 PRO A O 1
ATOM 4218 N N . HIS A 1 528 ? -17.050 15.884 56.099 1.00 94.25 528 HIS A N 1
ATOM 4219 C CA . HIS A 1 528 ? -17.998 15.293 55.151 1.00 94.25 528 HIS A CA 1
ATOM 4220 C C . HIS A 1 528 ? -18.775 14.130 55.782 1.00 94.25 528 HIS A C 1
ATOM 4222 O O . HIS A 1 528 ? -19.973 13.981 55.565 1.00 94.25 528 HIS A O 1
ATOM 4228 N N . CYS A 1 529 ? -18.124 13.348 56.642 1.00 94.44 529 CYS A N 1
ATOM 4229 C CA . CYS A 1 529 ? -18.736 12.241 57.362 1.00 94.44 529 CYS A CA 1
ATOM 4230 C C . CYS A 1 529 ? -19.777 12.739 58.370 1.00 94.44 529 CYS A C 1
ATOM 4232 O O . CYS A 1 529 ? -20.871 12.186 58.450 1.00 94.44 529 CYS A O 1
ATOM 4234 N N . GLN A 1 530 ? -19.477 13.831 59.078 1.00 93.94 530 GLN A N 1
ATOM 4235 C CA . GLN A 1 530 ? -20.412 14.461 60.015 1.00 93.94 530 GLN A CA 1
ATOM 4236 C C . GLN A 1 530 ? -21.664 15.014 59.323 1.00 93.94 530 GLN A C 1
ATOM 4238 O O . GLN A 1 530 ? -22.749 14.941 59.892 1.00 93.94 530 GLN A O 1
ATOM 4243 N N . LYS A 1 531 ? -21.553 15.493 58.076 1.00 92.88 531 LYS A N 1
ATOM 4244 C CA . LYS A 1 531 ? -22.726 15.873 57.268 1.00 92.88 531 LYS A CA 1
ATOM 4245 C C . LYS A 1 531 ? -23.558 14.671 56.822 1.00 92.88 531 LYS A C 1
ATOM 4247 O O . LYS A 1 531 ? -24.774 14.785 56.710 1.00 92.88 531 LYS A O 1
ATOM 4252 N N . MET A 1 532 ? -22.916 13.537 56.543 1.00 95.12 532 MET A N 1
ATOM 4253 C CA . MET A 1 532 ? -23.608 12.338 56.063 1.00 95.12 532 MET A CA 1
ATOM 4254 C C . MET A 1 532 ? -24.288 11.544 57.183 1.00 95.12 532 MET A C 1
ATOM 4256 O O . MET A 1 532 ? -25.351 10.979 56.947 1.00 95.12 532 MET A O 1
ATOM 4260 N N . LYS A 1 533 ? -23.734 11.529 58.403 1.00 94.88 533 LYS A N 1
ATOM 4261 C CA . LYS A 1 533 ? -24.294 10.793 59.554 1.00 94.88 533 LYS A CA 1
ATOM 4262 C C . LYS A 1 533 ? -25.795 11.054 59.793 1.00 94.88 533 LYS A C 1
ATOM 4264 O O . LYS A 1 533 ? -26.535 10.077 59.903 1.00 94.88 533 LYS A O 1
ATOM 4269 N N . PRO A 1 534 ? -26.295 12.309 59.818 1.00 94.50 534 PRO A N 1
ATOM 4270 C CA . PRO A 1 534 ? -27.728 12.572 59.952 1.00 94.50 534 PRO A CA 1
ATOM 4271 C C . PRO A 1 534 ? -28.571 12.010 58.802 1.00 94.50 534 PRO A C 1
ATOM 4273 O O . PRO A 1 534 ? -29.690 11.561 59.039 1.00 94.50 534 PRO A O 1
ATOM 4276 N N . LEU A 1 535 ? -28.050 12.015 57.569 1.00 94.56 535 LEU A N 1
ATOM 4277 C CA . LEU A 1 535 ? -28.751 11.471 56.400 1.00 94.56 535 LEU A CA 1
ATOM 4278 C C . LEU A 1 535 ? -28.841 9.944 56.473 1.00 94.56 535 LEU A C 1
ATOM 4280 O O . LEU A 1 535 ? -29.920 9.387 56.285 1.00 94.56 535 LEU A O 1
ATOM 4284 N N . VAL A 1 536 ? -27.735 9.286 56.837 1.00 95.69 536 VAL A N 1
ATOM 4285 C CA . VAL A 1 536 ? -27.689 7.839 57.087 1.00 95.69 536 VAL A CA 1
ATOM 4286 C C . VAL A 1 536 ? -28.673 7.461 58.191 1.00 95.69 536 VAL A C 1
ATOM 4288 O O . VAL A 1 536 ? -29.457 6.532 58.014 1.00 95.69 536 VAL A O 1
ATOM 4291 N N . GLN A 1 537 ? -28.709 8.209 59.298 1.00 95.06 537 GLN A N 1
ATOM 4292 C CA . GLN A 1 537 ? -29.659 7.960 60.383 1.00 95.06 537 GLN A CA 1
ATOM 4293 C C . GLN A 1 537 ? -31.113 8.157 59.934 1.00 95.06 537 GLN A C 1
ATOM 4295 O O . GLN A 1 537 ? -31.978 7.362 60.297 1.00 95.06 537 GLN A O 1
ATOM 4300 N N . ASN A 1 538 ? -31.392 9.189 59.132 1.00 95.25 538 ASN A N 1
ATOM 4301 C CA . ASN A 1 538 ? -32.726 9.447 58.595 1.00 95.25 538 ASN A CA 1
ATOM 4302 C C . ASN A 1 538 ? -33.203 8.277 57.721 1.00 95.25 538 ASN A C 1
ATOM 4304 O O . ASN A 1 538 ? -34.261 7.709 57.986 1.00 95.25 538 ASN A O 1
ATOM 4308 N N . LEU A 1 539 ? -32.392 7.841 56.754 1.00 95.25 539 LEU A N 1
ATOM 4309 C CA . LEU A 1 539 ? -32.729 6.693 55.909 1.00 95.25 539 LEU A CA 1
ATOM 4310 C C . LEU A 1 539 ? -32.811 5.389 56.716 1.00 95.25 539 LEU A C 1
ATOM 4312 O O . LEU A 1 539 ? -33.703 4.576 56.482 1.00 95.25 539 LEU A O 1
ATOM 4316 N N . THR A 1 540 ? -31.959 5.209 57.725 1.00 94.88 540 THR A N 1
ATOM 4317 C CA . THR A 1 540 ? -32.045 4.047 58.622 1.00 94.88 540 THR A CA 1
ATOM 4318 C C . THR A 1 540 ? -33.384 4.010 59.361 1.00 94.88 540 THR A C 1
ATOM 4320 O O . THR A 1 540 ? -34.038 2.969 59.413 1.00 94.88 540 THR A O 1
ATOM 4323 N N . ASN A 1 541 ? -33.862 5.160 59.847 1.00 93.94 541 ASN A N 1
ATOM 4324 C CA . ASN A 1 541 ? -35.177 5.275 60.486 1.00 93.94 541 ASN A CA 1
ATOM 4325 C C . ASN A 1 541 ? -36.343 5.032 59.506 1.00 93.94 541 ASN A C 1
ATOM 4327 O O . ASN A 1 541 ? -37.419 4.615 59.930 1.00 93.94 541 ASN A O 1
ATOM 4331 N N . GLN A 1 542 ? -36.138 5.265 58.207 1.00 93.56 542 GLN A N 1
ATOM 4332 C CA . GLN A 1 542 ? -37.099 4.941 57.143 1.00 93.56 542 GLN A CA 1
ATOM 4333 C C . GLN A 1 542 ? -37.043 3.462 56.703 1.00 93.56 542 GLN A C 1
ATOM 4335 O O . GLN A 1 542 ? -37.795 3.051 55.819 1.00 93.56 542 GLN A O 1
ATOM 4340 N N . GLY A 1 543 ? -36.182 2.646 57.322 1.00 91.94 543 GLY A N 1
ATOM 4341 C CA . GLY A 1 543 ? -36.089 1.204 57.083 1.00 91.94 543 GLY A CA 1
ATOM 4342 C C . GLY A 1 543 ? -35.031 0.780 56.061 1.00 91.94 543 GLY A C 1
ATOM 4343 O O . GLY A 1 543 ? -35.012 -0.390 55.669 1.00 91.94 543 GLY A O 1
ATOM 4344 N N . TYR A 1 544 ? -34.150 1.685 55.623 1.00 94.25 544 TYR A N 1
ATOM 4345 C CA . TYR A 1 544 ? -32.946 1.309 54.876 1.00 94.25 544 TYR A CA 1
ATOM 4346 C C . TYR A 1 544 ? -31.904 0.701 55.816 1.00 94.25 544 TYR A C 1
ATOM 4348 O O . TYR A 1 544 ? -31.810 1.073 56.984 1.00 94.25 544 TYR A O 1
ATOM 4356 N N . LYS A 1 545 ? -31.106 -0.244 55.318 1.00 94.50 545 LYS A N 1
ATOM 4357 C CA . LYS A 1 545 ? -30.087 -0.916 56.127 1.00 94.50 545 LYS A CA 1
ATOM 4358 C C . LYS A 1 545 ? -28.722 -0.324 55.823 1.00 94.50 545 LYS A C 1
ATOM 4360 O O . LYS A 1 545 ? -28.258 -0.373 54.688 1.00 94.50 545 LYS A O 1
ATOM 4365 N N . PHE A 1 546 ? -28.075 0.207 56.852 1.00 94.44 546 PHE A N 1
ATOM 4366 C CA . PHE A 1 546 ? -26.708 0.698 56.769 1.00 94.44 546 PHE A CA 1
ATOM 4367 C C . PHE A 1 546 ? -25.828 -0.040 57.770 1.00 94.44 546 PHE A C 1
ATOM 4369 O O . PHE A 1 546 ? -26.198 -0.202 58.932 1.00 94.44 546 PHE A O 1
ATOM 4376 N N . LEU A 1 547 ? -24.649 -0.461 57.318 1.00 93.94 547 LEU A N 1
ATOM 4377 C CA . LEU A 1 547 ? -23.558 -0.874 58.192 1.00 93.94 547 LEU A CA 1
ATOM 4378 C C . LEU A 1 547 ? -22.644 0.338 58.388 1.00 93.94 547 LEU A C 1
ATOM 4380 O O . LEU A 1 547 ? -21.794 0.613 57.544 1.00 93.94 547 LEU A O 1
ATOM 4384 N N . SER A 1 548 ? -22.849 1.087 59.470 1.00 93.44 548 SER A N 1
ATOM 4385 C CA . SER A 1 548 ? -21.960 2.195 59.836 1.00 93.44 548 SER A CA 1
ATOM 4386 C C . SER A 1 548 ? -20.688 1.628 60.454 1.00 93.44 548 SER A C 1
ATOM 4388 O O . SER A 1 548 ? -20.780 0.851 61.399 1.00 93.44 548 SER A O 1
ATOM 4390 N N . VAL A 1 549 ? -19.527 1.996 59.917 1.00 93.38 549 VAL A N 1
ATOM 4391 C CA . VAL A 1 549 ? -18.227 1.514 60.396 1.00 93.38 549 VAL A CA 1
ATOM 4392 C C . VAL A 1 549 ? -17.315 2.698 60.662 1.00 93.38 549 VAL A C 1
ATOM 4394 O O . VAL A 1 549 ? -16.920 3.408 59.731 1.00 93.38 549 VAL A O 1
ATOM 4397 N N . GLU A 1 550 ? -16.968 2.888 61.934 1.00 93.38 550 GLU A N 1
ATOM 4398 C CA . GLU A 1 550 ? -15.974 3.877 62.346 1.00 93.38 550 GLU A CA 1
ATOM 4399 C C . GLU A 1 550 ? -14.572 3.260 62.249 1.00 93.38 550 GLU A C 1
ATOM 4401 O O . GLU A 1 550 ? -14.221 2.332 62.984 1.00 93.38 550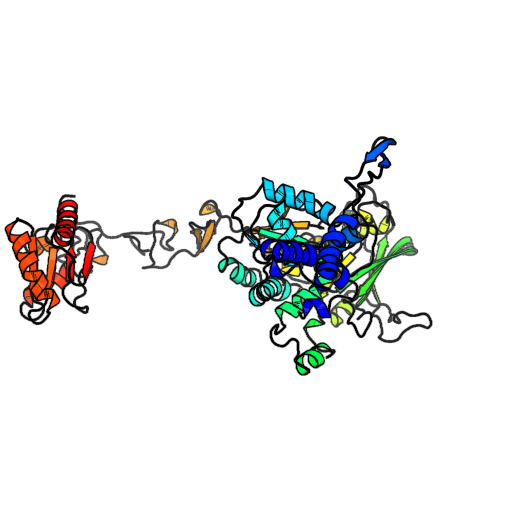 GLU A O 1
ATOM 4406 N N . ALA A 1 551 ? -13.779 3.761 61.302 1.00 89.06 551 ALA A N 1
ATOM 4407 C CA . ALA A 1 551 ? -12.523 3.144 60.889 1.00 89.06 551 ALA A CA 1
ATOM 4408 C C . ALA A 1 551 ? -11.436 3.068 61.976 1.00 89.06 551 ALA A C 1
ATOM 4410 O O . ALA A 1 551 ? -10.572 2.195 61.917 1.00 89.06 551 ALA A O 1
ATOM 4411 N N . GLU A 1 552 ? -11.451 3.972 62.954 1.00 87.31 552 GLU A N 1
ATOM 4412 C CA . GLU A 1 552 ? -10.427 4.089 63.996 1.00 87.31 552 GLU A CA 1
ATOM 4413 C C . GLU A 1 552 ? -10.885 3.489 65.335 1.00 87.31 552 GLU A C 1
ATOM 4415 O O . GLU A 1 552 ? -10.051 3.085 66.148 1.00 87.31 552 GLU A O 1
ATOM 4420 N N . LYS A 1 553 ? -12.198 3.410 65.574 1.00 87.19 553 LYS A N 1
ATOM 4421 C CA . LYS A 1 553 ? -12.782 2.971 66.850 1.00 87.19 553 LYS A CA 1
ATOM 4422 C C . LYS A 1 553 ? -13.343 1.552 66.833 1.00 87.19 553 LYS A C 1
ATOM 4424 O O . LYS A 1 553 ? -13.479 0.965 67.905 1.00 87.19 553 LYS A O 1
ATOM 4429 N N . GLU A 1 554 ? -13.650 0.987 65.665 1.00 84.12 554 GLU A N 1
ATOM 4430 C CA . GLU A 1 554 ? -14.350 -0.300 65.548 1.00 84.12 554 GLU A CA 1
ATOM 4431 C C . GLU A 1 554 ? -13.556 -1.345 64.737 1.00 84.12 554 GLU A C 1
ATOM 4433 O O . GLU A 1 554 ? -13.975 -1.748 63.649 1.00 84.12 554 GLU A O 1
ATOM 4438 N N . PRO A 1 555 ? -12.418 -1.853 65.250 1.00 76.81 555 PRO A N 1
ATOM 4439 C CA . PRO A 1 555 ? -11.552 -2.775 64.506 1.00 76.81 555 PRO A CA 1
ATOM 4440 C C . PRO A 1 555 ? -12.252 -4.079 64.081 1.00 76.81 555 PRO A C 1
ATOM 4442 O O . PRO A 1 555 ? -11.908 -4.658 63.049 1.00 76.81 555 PRO A O 1
ATOM 4445 N N . GLU A 1 556 ? -13.261 -4.533 64.831 1.00 75.12 556 GLU A N 1
ATOM 4446 C CA . GLU A 1 556 ? -14.069 -5.700 64.457 1.00 75.12 556 GLU A CA 1
ATOM 4447 C C . GLU A 1 556 ? -14.985 -5.417 63.256 1.00 75.12 556 GLU A C 1
ATOM 4449 O O . GLU A 1 556 ? -15.070 -6.244 62.350 1.00 75.12 556 GLU A O 1
ATOM 4454 N N . ASN A 1 557 ? -15.591 -4.230 63.175 1.00 84.00 557 ASN A N 1
ATOM 4455 C CA . ASN A 1 557 ? -16.428 -3.836 62.037 1.00 84.00 557 ASN A CA 1
ATOM 4456 C C . ASN A 1 557 ? -15.578 -3.512 60.800 1.00 84.00 557 ASN A C 1
ATOM 4458 O O . ASN A 1 557 ? -15.974 -3.810 59.673 1.00 84.00 557 ASN A O 1
ATOM 4462 N N . VAL A 1 558 ? -14.361 -2.992 60.993 1.00 86.88 558 VAL A N 1
ATOM 4463 C CA . VAL A 1 558 ? -13.375 -2.814 59.913 1.00 86.88 558 VAL A CA 1
ATOM 4464 C C . VAL A 1 558 ? -13.006 -4.158 59.277 1.00 86.88 558 VAL A C 1
ATOM 4466 O O . VAL A 1 558 ? -12.834 -4.242 58.060 1.00 86.88 558 VAL A O 1
ATOM 4469 N N . LYS A 1 559 ? -12.943 -5.242 60.062 1.00 84.19 559 LYS A N 1
ATOM 4470 C CA . LYS A 1 559 ? -12.740 -6.593 59.519 1.00 84.19 559 LYS A CA 1
ATOM 4471 C C . LYS A 1 559 ? -13.872 -7.002 58.576 1.00 84.19 559 LYS A C 1
ATOM 4473 O O . LYS A 1 559 ? -13.595 -7.579 57.534 1.00 84.19 559 LYS A O 1
ATOM 4478 N N . ILE A 1 560 ? -15.119 -6.660 58.893 1.00 87.19 560 ILE A N 1
ATOM 4479 C CA . ILE A 1 560 ? -16.275 -6.933 58.025 1.00 87.19 560 ILE A CA 1
ATOM 4480 C C . ILE A 1 560 ? -16.148 -6.170 56.701 1.00 87.19 560 ILE A C 1
ATOM 4482 O O . ILE A 1 560 ? -16.418 -6.731 55.641 1.00 87.19 560 ILE A O 1
ATOM 4486 N N . VAL A 1 561 ? -15.691 -4.914 56.739 1.00 88.06 561 VAL A N 1
ATOM 4487 C CA . VAL A 1 561 ? -15.433 -4.119 55.526 1.00 88.06 561 VAL A CA 1
ATOM 4488 C C . VAL A 1 561 ? -14.359 -4.775 54.662 1.00 88.06 561 VAL A C 1
ATOM 4490 O O . VAL A 1 561 ? -14.564 -4.950 53.464 1.00 88.06 561 VAL A O 1
ATOM 4493 N N . ASN A 1 562 ? -13.249 -5.205 55.262 1.00 83.94 562 ASN A N 1
ATOM 4494 C CA . ASN A 1 562 ? -12.175 -5.882 54.533 1.00 83.94 562 ASN A CA 1
ATOM 4495 C C . ASN A 1 562 ? -12.611 -7.245 53.970 1.00 83.94 562 ASN A C 1
ATOM 4497 O O . ASN A 1 562 ? -12.260 -7.588 52.841 1.00 83.94 562 ASN A O 1
ATOM 4501 N N . ASP A 1 563 ? -13.392 -8.007 54.733 1.00 80.56 563 ASP A N 1
ATOM 4502 C CA . ASP A 1 563 ? -13.838 -9.339 54.333 1.00 80.56 563 ASP A CA 1
ATOM 4503 C C . ASP A 1 563 ? -14.921 -9.271 53.244 1.00 80.56 563 ASP A C 1
ATOM 4505 O O . ASP A 1 563 ? -14.872 -10.041 52.288 1.00 80.56 563 ASP A O 1
ATOM 4509 N N . CYS A 1 564 ? -15.896 -8.364 53.376 1.00 83.75 564 CYS A N 1
ATOM 4510 C CA . CYS A 1 564 ? -17.134 -8.404 52.589 1.00 83.75 564 CYS A CA 1
ATOM 4511 C C . CYS A 1 564 ? -17.344 -7.221 51.643 1.00 83.75 564 CYS A C 1
ATOM 4513 O O . CYS A 1 564 ? -18.140 -7.327 50.712 1.00 83.75 564 CYS A O 1
ATOM 4515 N N . PHE A 1 565 ? -16.655 -6.102 51.864 1.00 87.31 565 PHE A N 1
ATOM 4516 C CA . PHE A 1 565 ? -16.807 -4.881 51.072 1.00 87.31 565 PHE A CA 1
ATOM 4517 C C . PHE A 1 565 ? -15.501 -4.439 50.401 1.00 87.31 565 PHE A C 1
ATOM 4519 O O . PHE A 1 565 ? -15.469 -3.363 49.815 1.00 87.31 565 PHE A O 1
ATOM 4526 N N . SER A 1 566 ? -14.440 -5.252 50.407 1.00 85.25 566 SER A N 1
ATOM 4527 C CA . SER A 1 566 ? -13.125 -4.887 49.846 1.00 85.25 566 SER A CA 1
ATOM 4528 C C . SER A 1 566 ? -13.133 -4.553 48.351 1.00 85.25 566 SER A C 1
ATOM 4530 O O . SER A 1 566 ? -12.259 -3.831 47.883 1.00 85.25 566 SER A O 1
ATOM 4532 N N . ASN A 1 567 ? -14.133 -5.024 47.601 1.00 79.12 567 ASN A N 1
ATOM 4533 C CA . ASN A 1 567 ? -14.305 -4.677 46.186 1.00 79.12 567 ASN A CA 1
ATOM 4534 C C . ASN A 1 567 ? -14.969 -3.302 45.970 1.00 79.12 567 ASN A C 1
ATOM 4536 O O . ASN A 1 567 ? -14.920 -2.774 44.863 1.00 79.12 567 ASN A O 1
ATOM 4540 N N . VAL A 1 568 ? -15.616 -2.738 46.997 1.00 89.06 568 VAL A N 1
ATOM 4541 C CA . VAL A 1 568 ? -16.407 -1.494 46.909 1.00 89.06 568 VAL A CA 1
ATOM 4542 C C . VAL A 1 568 ? -15.967 -0.415 47.900 1.00 89.06 568 VAL A C 1
ATOM 4544 O O . VAL A 1 568 ? -16.345 0.741 47.744 1.00 89.06 568 VAL A O 1
ATOM 4547 N N . ILE A 1 569 ? -15.166 -0.761 48.903 1.00 89.44 569 ILE A N 1
ATOM 4548 C CA . ILE A 1 569 ? -14.581 0.164 49.872 1.00 89.44 569 ILE A CA 1
ATOM 4549 C C . ILE A 1 569 ? -13.079 -0.084 49.906 1.00 89.44 569 ILE A C 1
ATOM 4551 O O . ILE A 1 569 ? -12.622 -1.182 50.221 1.00 89.44 569 ILE A O 1
ATOM 4555 N N . ASP A 1 570 ? -12.314 0.964 49.617 1.00 89.25 570 ASP A N 1
ATOM 4556 C CA . ASP A 1 570 ? -10.862 0.948 49.736 1.00 89.25 570 ASP A CA 1
ATOM 4557 C C . ASP A 1 570 ? -10.478 1.585 51.073 1.00 89.25 570 ASP A C 1
ATOM 4559 O O . ASP A 1 570 ? -10.542 2.805 51.247 1.00 89.25 570 ASP A O 1
ATOM 4563 N N . THR A 1 571 ? -10.058 0.760 52.034 1.00 85.25 571 THR A N 1
ATOM 4564 C CA . THR A 1 571 ? -9.683 1.211 53.383 1.00 85.25 571 THR A CA 1
ATOM 4565 C C . THR A 1 571 ? -8.440 2.106 53.414 1.00 85.25 571 THR A C 1
ATOM 4567 O O . THR A 1 571 ? -8.132 2.677 54.459 1.00 85.25 571 THR A O 1
ATOM 4570 N N . LYS A 1 572 ? -7.742 2.276 52.280 1.00 82.56 572 LYS A N 1
ATOM 4571 C CA . LYS A 1 572 ? -6.609 3.199 52.113 1.00 82.56 572 LYS A CA 1
ATOM 4572 C C . LYS A 1 572 ? -7.001 4.535 51.467 1.00 82.56 572 LYS A C 1
ATOM 4574 O O . LYS A 1 572 ? -6.150 5.419 51.369 1.00 82.56 572 LYS A O 1
ATOM 4579 N N . GLN A 1 573 ? -8.247 4.693 51.016 1.00 82.44 573 GLN A N 1
ATOM 4580 C CA . GLN A 1 573 ? -8.764 5.934 50.427 1.00 82.44 573 GLN A CA 1
ATOM 4581 C C . GLN A 1 573 ? -9.470 6.836 51.453 1.00 82.44 573 GLN A C 1
ATOM 4583 O O . GLN A 1 573 ? -9.645 6.485 52.617 1.00 82.44 573 GLN A O 1
ATOM 4588 N N . GLY A 1 574 ? -9.846 8.043 51.017 1.00 83.50 574 GLY A N 1
ATOM 4589 C CA . GLY A 1 574 ? -10.472 9.062 51.865 1.00 83.50 574 GLY A CA 1
ATOM 4590 C C . GLY A 1 574 ? -11.892 8.719 52.334 1.00 83.50 574 GLY A C 1
ATOM 4591 O O . GLY A 1 574 ? -12.549 7.836 51.790 1.00 83.50 574 GLY A O 1
ATOM 4592 N N . TYR A 1 575 ? -12.370 9.460 53.336 1.00 91.75 575 TYR A N 1
ATOM 4593 C CA . TYR A 1 575 ? -13.695 9.317 53.952 1.00 91.75 575 TYR A CA 1
ATOM 4594 C C . TYR A 1 575 ? -14.637 10.473 53.554 1.00 91.75 575 TYR A C 1
ATOM 4596 O O . TYR A 1 575 ? -14.159 11.591 53.340 1.00 91.75 575 TYR A O 1
ATOM 4604 N N . PRO A 1 576 ? -15.970 10.277 53.534 1.00 94.50 576 PRO A N 1
ATOM 4605 C CA . PRO A 1 576 ? -16.693 9.017 53.722 1.00 94.50 576 PRO A CA 1
ATOM 4606 C C . PRO A 1 576 ? -16.706 8.152 52.457 1.00 94.50 576 PRO A C 1
ATOM 4608 O O . PRO A 1 576 ? -16.584 8.670 51.348 1.00 94.50 576 PRO A O 1
ATOM 4611 N N . GLN A 1 577 ? -16.930 6.851 52.622 1.00 96.12 577 GLN A N 1
ATOM 4612 C CA . GLN A 1 577 ? -17.202 5.935 51.512 1.00 96.12 577 GLN A CA 1
ATOM 4613 C C . GLN A 1 577 ? -18.504 5.180 51.750 1.00 96.12 577 GLN A C 1
ATOM 4615 O O . GLN A 1 577 ? -18.826 4.814 52.881 1.00 96.12 577 GLN A O 1
ATOM 4620 N N . PHE A 1 578 ? -19.229 4.934 50.666 1.00 96.88 578 PHE A N 1
ATOM 4621 C CA . PHE A 1 578 ? -20.436 4.124 50.641 1.00 96.88 578 PHE A CA 1
ATOM 4622 C C . PHE A 1 578 ? -20.248 2.977 49.662 1.00 96.88 578 PHE A C 1
ATOM 4624 O O . PHE A 1 578 ? -19.842 3.207 48.525 1.00 96.88 578 PHE A O 1
ATOM 4631 N N . GLY A 1 579 ? -20.549 1.755 50.086 1.00 94.19 579 GLY A N 1
ATOM 4632 C CA . GLY A 1 579 ? -20.392 0.564 49.256 1.00 94.19 579 GLY A CA 1
ATOM 4633 C C . GLY A 1 579 ? -21.597 -0.354 49.366 1.00 94.19 579 GLY A C 1
ATOM 4634 O O . GLY A 1 579 ? -22.064 -0.636 50.467 1.00 94.19 579 GLY A O 1
ATOM 4635 N N . CYS A 1 580 ? -22.086 -0.838 48.229 1.00 92.50 580 CYS A N 1
ATOM 4636 C CA . CYS A 1 580 ? -23.097 -1.884 48.176 1.00 92.50 580 CYS A CA 1
ATOM 4637 C C . CYS A 1 580 ? -22.471 -3.178 47.652 1.00 92.50 580 CYS A C 1
ATOM 4639 O O . CYS A 1 580 ? -22.043 -3.250 46.499 1.00 92.50 580 CYS A O 1
ATOM 4641 N N . ALA A 1 581 ? -22.442 -4.220 48.486 1.00 84.81 581 ALA A N 1
ATOM 4642 C CA . ALA A 1 581 ? -21.894 -5.512 48.080 1.00 84.81 581 ALA A CA 1
ATOM 4643 C C . ALA A 1 581 ? -22.762 -6.204 47.011 1.00 84.81 581 ALA A C 1
ATOM 4645 O O . ALA A 1 581 ? -22.219 -6.866 46.133 1.00 84.81 581 ALA A O 1
ATOM 4646 N N . ALA A 1 582 ? -24.089 -6.013 47.045 1.00 83.38 582 ALA A N 1
ATOM 4647 C CA . ALA A 1 582 ? -25.025 -6.696 46.147 1.00 83.38 582 ALA A CA 1
ATOM 4648 C C . ALA A 1 582 ? -24.908 -6.282 44.669 1.00 83.38 582 ALA A C 1
ATOM 4650 O O . ALA A 1 582 ? -25.209 -7.079 43.787 1.00 83.38 582 ALA A O 1
ATOM 4651 N N . ASN A 1 583 ? -24.481 -5.050 44.373 1.00 85.12 583 ASN A N 1
ATOM 4652 C CA . ASN A 1 583 ? -24.355 -4.556 42.994 1.00 85.12 583 ASN A CA 1
ATOM 4653 C C . ASN A 1 583 ? -22.944 -4.079 42.622 1.00 85.12 583 ASN A C 1
ATOM 4655 O O . ASN A 1 583 ? -22.745 -3.579 41.516 1.00 85.12 583 ASN A O 1
ATOM 4659 N N . GLY A 1 584 ? -21.977 -4.199 43.536 1.00 85.75 584 GLY A N 1
ATOM 4660 C CA . GLY A 1 584 ? -20.596 -3.779 43.308 1.00 85.75 584 GLY A CA 1
ATOM 4661 C C . GLY A 1 584 ? -20.408 -2.267 43.136 1.00 85.75 584 GLY A C 1
ATOM 4662 O O . GLY A 1 584 ? -19.329 -1.838 42.732 1.00 85.75 584 GLY A O 1
ATOM 4663 N N . LYS A 1 585 ? -21.427 -1.439 43.409 1.00 90.38 585 LYS A N 1
ATOM 4664 C CA . LYS A 1 585 ? -21.314 0.018 43.296 1.00 90.38 585 LYS A CA 1
ATOM 4665 C C . LYS A 1 585 ? -20.723 0.616 44.563 1.00 90.38 585 LYS A C 1
ATOM 4667 O O . LYS A 1 585 ? -21.046 0.216 45.685 1.00 90.38 585 LYS A O 1
ATOM 4672 N N . SER A 1 586 ? -19.916 1.649 44.363 1.00 93.50 586 SER A N 1
ATOM 4673 C CA . SER A 1 586 ? -19.351 2.460 45.428 1.00 93.50 586 SER A CA 1
ATOM 4674 C C . SER A 1 586 ? -19.509 3.948 45.145 1.00 93.50 586 SER A C 1
ATOM 4676 O O . SER A 1 586 ? -19.657 4.386 44.002 1.00 93.50 586 SER A O 1
ATOM 4678 N N . LYS A 1 587 ? -19.489 4.742 46.212 1.00 94.44 587 LYS A N 1
ATOM 4679 C CA . LYS A 1 587 ? -19.477 6.199 46.163 1.00 94.44 587 LYS A CA 1
ATOM 4680 C C . LYS A 1 587 ? -18.507 6.720 47.213 1.00 94.44 587 LYS A C 1
ATOM 4682 O O . LYS A 1 587 ? -18.729 6.567 48.410 1.00 94.44 587 LYS A O 1
ATOM 4687 N N . VAL A 1 588 ? -17.453 7.383 46.751 1.00 93.00 588 VAL A N 1
ATOM 4688 C CA . VAL A 1 588 ? -16.501 8.100 47.609 1.00 93.00 588 VAL A CA 1
ATOM 4689 C C . VAL A 1 588 ? -16.941 9.561 47.745 1.00 93.00 588 VAL A C 1
ATOM 4691 O O . VAL A 1 588 ? -17.366 10.189 46.769 1.00 93.00 588 VAL A O 1
ATOM 4694 N N . GLY A 1 589 ? -16.852 10.108 48.955 1.00 91.94 589 GLY A N 1
ATOM 4695 C CA . GLY A 1 589 ? -17.231 11.481 49.289 1.00 91.94 589 GLY A CA 1
ATOM 4696 C C . GLY A 1 589 ? -18.728 11.676 49.553 1.00 91.94 589 GLY A C 1
ATOM 4697 O O . GLY A 1 589 ? -19.534 10.757 49.409 1.00 91.94 589 GLY A O 1
ATOM 4698 N N . GLU A 1 590 ? -19.106 12.902 49.927 1.00 92.38 590 GLU A N 1
ATOM 4699 C CA . GLU A 1 590 ? -20.489 13.253 50.281 1.00 92.38 590 GLU A CA 1
ATOM 4700 C C . GLU A 1 590 ? -21.481 13.069 49.115 1.00 92.38 590 GLU A C 1
ATOM 4702 O O . GLU A 1 590 ? -21.119 13.161 47.935 1.00 92.38 590 GLU A O 1
ATOM 4707 N N . PHE A 1 591 ? -22.737 12.771 49.457 1.00 94.00 591 PHE A N 1
ATOM 4708 C CA . PHE A 1 591 ? -23.868 12.863 48.535 1.00 94.00 591 PHE A CA 1
ATOM 4709 C C . PHE A 1 591 ? -24.362 14.309 48.469 1.00 94.00 591 PHE A C 1
ATOM 4711 O O . PHE A 1 591 ? -24.319 15.030 49.466 1.00 94.00 591 PHE A O 1
ATOM 4718 N N . MET A 1 592 ? -24.844 14.718 47.295 1.00 89.12 592 MET A N 1
ATOM 4719 C CA . MET A 1 592 ? -25.350 16.075 47.066 1.00 89.12 592 MET A CA 1
ATOM 4720 C C . MET A 1 592 ? -26.737 16.292 47.685 1.00 89.12 592 MET A C 1
ATOM 4722 O O . MET A 1 592 ? -27.084 17.422 48.024 1.00 89.12 592 MET A O 1
ATOM 4726 N N . SER A 1 593 ? -27.517 15.220 47.841 1.00 91.81 593 SER A N 1
ATOM 4727 C CA . SER A 1 593 ? -28.881 15.244 48.370 1.00 91.81 593 SER A CA 1
ATOM 4728 C C . SER A 1 593 ? -29.233 13.932 49.089 1.00 91.81 593 SER A C 1
ATOM 4730 O O . SER A 1 593 ? -28.545 12.917 48.922 1.00 91.81 593 SER A O 1
ATOM 4732 N N . ILE A 1 594 ? -30.294 13.941 49.907 1.00 93.31 594 ILE A N 1
ATOM 4733 C CA . ILE A 1 594 ? -30.794 12.713 50.547 1.00 93.31 594 ILE A CA 1
ATOM 4734 C C . ILE A 1 594 ? -31.438 11.789 49.510 1.00 93.31 594 ILE A C 1
ATOM 4736 O O . ILE A 1 594 ? -31.332 10.575 49.638 1.00 93.31 594 ILE A O 1
ATOM 4740 N N . GLU A 1 595 ? -32.021 12.354 48.453 1.00 94.50 595 GLU A N 1
ATOM 4741 C CA . GLU A 1 595 ? -32.619 11.632 47.334 1.00 94.50 595 GLU A CA 1
ATOM 4742 C C . GLU A 1 595 ? -31.567 10.820 46.567 1.00 94.50 595 GLU A C 1
ATOM 4744 O O . GLU A 1 595 ? -31.820 9.670 46.215 1.00 94.50 595 GLU A O 1
ATOM 4749 N N . ASP A 1 596 ? -30.362 11.364 46.365 1.00 93.31 596 ASP A N 1
ATOM 4750 C CA . ASP A 1 596 ? -29.261 10.635 45.720 1.00 93.31 596 ASP A CA 1
ATOM 4751 C C . ASP A 1 596 ? -28.768 9.465 46.582 1.00 93.31 596 ASP A C 1
ATOM 4753 O O . ASP A 1 596 ? -28.486 8.379 46.070 1.00 93.31 596 ASP A O 1
ATOM 4757 N N . MET A 1 597 ? -28.675 9.676 47.900 1.00 95.56 597 MET A N 1
ATOM 4758 C CA . MET A 1 597 ? -28.301 8.622 48.846 1.00 95.56 597 MET A CA 1
ATOM 4759 C C . MET A 1 597 ? -29.388 7.545 48.923 1.00 95.56 597 MET A C 1
ATOM 4761 O O . MET A 1 597 ? -29.078 6.353 48.949 1.00 95.56 597 MET A O 1
ATOM 4765 N N . GLN A 1 598 ? -30.656 7.955 48.911 1.00 95.88 598 GLN A N 1
ATOM 4766 C CA . GLN A 1 598 ? -31.796 7.052 48.877 1.00 95.88 598 GLN A CA 1
ATOM 4767 C C . GLN A 1 598 ? -31.791 6.225 47.592 1.00 95.88 598 GLN A C 1
ATOM 4769 O O . GLN A 1 598 ? -31.868 5.007 47.672 1.00 95.88 598 GLN A O 1
ATOM 4774 N N . LYS A 1 599 ? -31.594 6.853 46.427 1.00 96.00 599 LYS A N 1
ATOM 4775 C CA . LYS A 1 599 ? -31.486 6.157 45.140 1.00 96.00 599 LYS A CA 1
ATOM 4776 C C . LYS A 1 599 ? -30.359 5.125 45.147 1.00 96.00 599 LYS A C 1
ATOM 4778 O O . LYS A 1 599 ? -30.551 4.009 44.677 1.00 96.00 599 LYS A O 1
ATOM 4783 N N . PHE A 1 600 ? -29.198 5.464 45.708 1.00 96.50 600 PHE A N 1
ATOM 4784 C CA . PHE A 1 600 ? -28.093 4.513 45.860 1.00 96.50 600 PHE A CA 1
ATOM 4785 C C . PHE A 1 600 ? -28.489 3.308 46.732 1.00 96.50 600 PHE A C 1
ATOM 4787 O O . PHE A 1 600 ? -28.180 2.163 46.394 1.00 96.50 600 PHE A O 1
ATOM 4794 N N . ALA A 1 601 ? -29.200 3.551 47.835 1.00 95.50 601 ALA A N 1
ATOM 4795 C CA . ALA A 1 601 ? -29.690 2.498 48.719 1.00 95.50 601 ALA A CA 1
ATOM 4796 C C . ALA A 1 601 ? -30.816 1.660 48.080 1.00 95.50 601 ALA A C 1
ATOM 4798 O O . ALA A 1 601 ? -30.834 0.443 48.249 1.00 95.50 601 ALA A O 1
ATOM 4799 N N . ASP A 1 602 ? -31.709 2.274 47.302 1.00 94.81 602 ASP A N 1
ATOM 4800 C CA . ASP A 1 602 ? -32.754 1.596 46.529 1.00 94.81 602 ASP A CA 1
ATOM 4801 C C . ASP A 1 602 ? -32.146 0.669 45.474 1.00 94.81 602 ASP A C 1
ATOM 4803 O O . ASP A 1 602 ? -32.493 -0.509 45.419 1.00 94.81 602 ASP A O 1
ATOM 4807 N N . GLU A 1 603 ? -31.162 1.147 44.706 1.00 93.12 603 GLU A N 1
ATOM 4808 C CA . GLU A 1 603 ? -30.433 0.324 43.734 1.00 93.12 603 GLU A CA 1
ATOM 4809 C C . GLU A 1 603 ? -29.721 -0.863 44.405 1.00 93.12 603 GLU A C 1
ATOM 4811 O O . GLU A 1 603 ? -29.647 -1.958 43.835 1.00 93.12 603 GLU A O 1
ATOM 4816 N N . CYS A 1 604 ? -29.200 -0.668 45.621 1.00 92.81 604 CYS A N 1
ATOM 4817 C CA . CYS A 1 604 ? -28.614 -1.747 46.413 1.00 92.81 604 CYS A CA 1
ATOM 4818 C C . CYS A 1 604 ? -29.673 -2.777 46.830 1.00 92.81 604 CYS A C 1
ATOM 4820 O O . CYS A 1 604 ? -29.513 -3.979 46.614 1.00 92.81 604 CYS A O 1
ATOM 4822 N N . LYS A 1 605 ? -30.799 -2.295 47.361 1.00 91.81 605 LYS A N 1
ATOM 4823 C CA . LYS A 1 605 ? -31.916 -3.110 47.845 1.00 91.81 605 LYS A CA 1
ATOM 4824 C C . LYS A 1 605 ? -32.619 -3.891 46.742 1.00 91.81 605 LYS A C 1
ATOM 4826 O O . LYS A 1 605 ? -33.024 -5.027 46.969 1.00 91.81 605 LYS A O 1
ATOM 4831 N N . GLU A 1 606 ? -32.792 -3.307 45.561 1.00 89.69 606 GLU A N 1
ATOM 4832 C CA . GLU A 1 606 ? -33.333 -4.011 44.395 1.00 89.69 606 GLU A CA 1
ATOM 4833 C C . GLU A 1 606 ? -32.401 -5.126 43.926 1.00 89.69 606 GLU A C 1
ATOM 4835 O O . GLU A 1 606 ? -32.868 -6.201 43.552 1.00 89.69 606 GLU A O 1
ATOM 4840 N N . SER A 1 607 ? -31.090 -4.890 43.989 1.00 84.88 607 SER A N 1
ATOM 4841 C CA . SER A 1 607 ? -30.089 -5.874 43.574 1.00 84.88 607 SER A CA 1
ATOM 4842 C C . SER A 1 607 ? -30.001 -7.048 44.546 1.00 84.88 607 SER A C 1
ATOM 4844 O O . SER A 1 607 ? -29.874 -8.179 44.104 1.00 84.88 607 SER A O 1
ATOM 4846 N N . ALA A 1 608 ? -30.178 -6.803 45.845 1.00 79.31 608 ALA A N 1
ATOM 4847 C CA . ALA A 1 608 ? -30.209 -7.838 46.880 1.00 79.31 608 ALA A CA 1
ATOM 4848 C C . ALA A 1 608 ? -31.473 -8.730 46.868 1.00 79.31 608 ALA A C 1
ATOM 4850 O O . ALA A 1 608 ? -31.580 -9.656 47.665 1.00 79.31 608 ALA A O 1
ATOM 4851 N N . LYS A 1 609 ? -32.472 -8.435 46.020 1.00 73.62 609 LYS A N 1
ATOM 4852 C CA . LYS A 1 609 ? -33.676 -9.275 45.843 1.00 73.62 609 LYS A CA 1
ATOM 4853 C C . LYS A 1 609 ? -33.552 -10.295 44.706 1.00 73.62 609 LYS A C 1
ATOM 4855 O O . LYS A 1 609 ? -34.446 -11.131 44.572 1.00 73.62 609 LYS A O 1
ATOM 4860 N N . LYS A 1 610 ? -32.535 -10.164 43.853 1.00 51.91 610 LYS A N 1
ATOM 4861 C CA . LYS A 1 610 ? -32.233 -11.092 42.755 1.00 51.91 610 LYS A CA 1
ATOM 4862 C C . LYS A 1 610 ? -31.314 -12.193 43.254 1.00 51.91 610 LYS A C 1
ATOM 4864 O O . LYS A 1 610 ? -31.491 -13.332 42.771 1.00 51.91 610 LYS A O 1
#

Organism: NCBI:txid717931

Foldseek 3Di:
DVVCVPDPPLVVLQVCVVCLVVVLVVCVVDDDPVCCDDPSVVVNVVSVVVNVVQWADFDWDWDWDAPPVRHIDIDTDGTDHDPSVCSNQCVLQDDDDDDPPDPRCVVLCQVVLQCLLPPDDLAQEELEQQSCQVVNCPRNNHHYQHHPVDDDLVSNLLSLCLFFPDLAVVSSVVVVVVVLRHWKYKDFPSVLLVNLVSVCSNPDDPVCPPPPVVVVLLVDPPNPSQDGKKKKFWDDKDWDWDADPVGDIFIWIKTWIWIFGPQDPVGGTPGLWIKIWIWTPDPQPLVDGDLVRTDTPFIKTWDFDPDADPVGDTDTDDIDGPVVSCVVQVWAKFAQDAPRQLVSLVVVVDQPPDPSVDRRSGMIIIAHPSGCRGPNNLVRGVPRLCSRVVVVRHDDPSSVPSCRSDVQWDWPDDDSSSRMTMITGPLADPWQVVEPQQFWTQDPSRHTDGADEFQDFADAQSNHNCSDQAPRTHDVDDADEFQDFADALVSHSCSDQDPRGHHVDALQVVVVHALLEKEWEAAPVDPQSVVCVVLVVVVVVVPQHYRYDHLPPCVPSVVSCVRHVVLADPSPDDDTKIGRSLPSHIDHTHDPDSVRVVVVSVVSNVSSVD

pLDDT: mean 74.98, std 18.17, range [26.42, 96.88]

Sequence (610 aa):
MWAYYNVPQRGVDSVLGIIALGATIGLIAGINRKSLNGLRIIGTIAVLIIPLFVFPFVFNITYASTDASGKPVTNTLLPYFSPLWHSSTTMLHQGGDGDWNIGSGINWWMPGLQWFNENTNKQDIVLTWWDYGHWITPIAERPVLIDNLQAIHWQLQEVARFFTLYQTEDEAMKLVREYPNTKYIVIDYTLIGKNHALRFIAQGNLSKQEDKKYEEWLKNPENPNKNALGVCGFSGKVDTVEKSSAGGNEEVSKLYFYCSYPPNKTQRLDYIGIIVFDIAKRNVNINTPDNSQIYVKKISVWGLTNQERPGGGPIPTEEMSLDDWKKNHNGSLLGIQSFGDVISCVMRDDVSGTVCGLPMFREFVYAPNKFQNHMFTKLYLGEHADSYAHQGLCNAEWCKNPSERLKNWKLVWDNNYGYIRIWKLAMQCEKDNDCDTTSQYCDETKHCVDKKKEKETCTNNTECASGICENNACRKEHLKADGEQCKISSECLSNNCLNNVCVKTSCLMKYNISEDAVAFYHTDWCPHCQKMKPLVQNLTNQGYKFLSVEAEKEPENVKIVNDCFSNVIDTKQGYPQFGCAANGKSKVGEFMSIEDMQKFADECKESAKK